Protein 5UXD (pdb70)

Nearest PDB structures (foldseek):
  5uxb-assembly2_B  TM=9.215E-01  e=3.404E-55  Brachybacterium faecium DSM 4810
  5uxb-assembly1_A  TM=9.440E-01  e=6.226E-53  Brachybacterium faecium DSM 4810
  5igh-assembly1_A  TM=9.081E-01  e=1.965E-30  Escherichia coli
  7w19-assembly1_A  TM=9.230E-01  e=4.025E-28  Acinetobacter baumannii
  5igu-assembly1_A  TM=8.493E-01  e=8.400E-25  Escherichia coli

Sequence (599 aa):
QSMPEDLDALLDLAARHGLDLDGGTLRTEEIGLDFRVAFARAHDGGDWVLLRLPRRPDVLERAAVEGRLLAMLAPHLDVAVPDWRISTSELIAYPLLPGSSPGLTVAADGEVSWHVDMASTVYARSLGSSVVAQLHAVDAEAAAATGIEVRRSPAQVRGAWRQDLARVGAEFEEIAPALRERWEEAWLADDGCWPGHSVLTHGELYPAHTLVEEDERITAVLDWTTAAVGDPAKDLMMFHQVSAPSAIFEVALQAYAEGGGRPWPGLLARRHCTEMFSAAPLGYGLYALATGEAAHREAAAAALNPPEERQSMPEDLDALLDLAARRHGLDLDGGTLRTEEIGLDFRVAFARAHDGGDWVLRLPRRPDVLERRAAVEGRLLAMLAPHLDVAVPDWRISSTSELIAYPLLPGSPGLTVVAADGEVSWHVDMASTVYARSLGSSVVAQLHAVDAEAAAATGIEVRSPAQVRGAWRQDLARVGAEFEIAPALRERWEAWLADDGCWPGHSVLTHGELYPAHTLVEDERITAVLDWTTTAAVGDPAKDLMFHQVSAPSAIFEVALQAYAEGGGRRPWPGLARHCTEMFSAAPLGYGLYALATGEAAHREAAAAALNPPEE

Structure (mmCIF, N/CA/C/O backbone):
data_5UXD
#
_entry.id   5UXD
#
_cell.length_a   55.050
_cell.length_b   81.210
_cell.length_c   71.340
_cell.angle_alpha   90.00
_cell.angle_beta   96.83
_cell.angle_gamma   90.00
#
_symmetry.space_group_name_H-M   'P 1 21 1'
#
loop_
_entity.id
_entity.type
_entity.pdbx_description
1 polymer "Macrolide 2'-phosphotransferase MphH"
2 non-polymer AZITHROMYCIN
3 non-polymer 'SULFATE ION'
4 non-polymer 'CHLORIDE ION'
5 water water
#
loop_
_atom_site.group_PDB
_atom_site.id
_atom_site.type_symbol
_atom_site.label_atom_id
_atom_site.label_alt_id
_atom_site.label_comp_id
_atom_site.label_asym_id
_atom_site.label_entity_id
_atom_site.label_seq_id
_atom_site.pdbx_PDB_ins_code
_atom_site.Cartn_x
_atom_site.Cartn_y
_atom_site.Cartn_z
_atom_site.occupancy
_atom_site.B_iso_or_equiv
_atom_site.auth_seq_id
_atom_site.auth_comp_id
_atom_site.auth_asym_id
_atom_site.auth_atom_id
_atom_site.pdbx_PDB_model_num
ATOM 1 N N . GLN A 1 1 ? 122.404 17.278 68.443 1.00 67.71 -1 GLN A N 1
ATOM 2 C CA . GLN A 1 1 ? 122.951 16.156 69.198 1.00 62.15 -1 GLN A CA 1
ATOM 3 C C . GLN A 1 1 ? 124.452 16.007 68.958 1.00 68.73 -1 GLN A C 1
ATOM 4 O O . GLN A 1 1 ? 125.117 16.963 68.558 1.00 78.10 -1 GLN A O 1
ATOM 10 N N . SER A 1 2 ? 124.985 14.810 69.198 1.00 53.58 0 SER A N 1
ATOM 11 C CA . SER A 1 2 ? 126.424 14.603 69.235 1.00 51.21 0 SER A CA 1
ATOM 12 C C . SER A 1 2 ? 126.879 13.597 68.187 1.00 51.97 0 SER A C 1
ATOM 13 O O . SER A 1 2 ? 126.106 12.763 67.709 1.00 34.72 0 SER A O 1
ATOM 16 N N . MET A 1 3 ? 128.159 13.682 67.814 1.00 43.31 1 MET A N 1
ATOM 17 C CA . MET A 1 3 ? 128.792 12.768 66.862 1.00 42.30 1 MET A CA 1
ATOM 18 C C . MET A 1 3 ? 129.317 11.579 67.670 1.00 36.41 1 MET A C 1
ATOM 19 O O . MET A 1 3 ? 130.194 11.732 68.507 1.00 36.39 1 MET A O 1
ATOM 24 N N . PRO A 1 4 ? 128.805 10.373 67.410 1.00 30.09 2 PRO A N 1
ATOM 25 C CA . PRO A 1 4 ? 129.138 9.201 68.221 1.00 21.15 2 PRO A CA 1
ATOM 26 C C . PRO A 1 4 ? 130.559 8.722 67.988 1.00 22.49 2 PRO A C 1
ATOM 27 O O . PRO A 1 4 ? 131.119 8.850 66.894 1.00 22.71 2 PRO A O 1
ATOM 31 N N . GLU A 1 5 ? 131.139 8.142 69.039 1.00 24.24 3 GLU A N 1
ATOM 32 C CA . GLU A 1 5 ? 132.486 7.590 68.927 1.00 19.58 3 GLU A CA 1
ATOM 33 C C . GLU A 1 5 ? 132.498 6.221 68.262 1.00 26.35 3 GLU A C 1
ATOM 34 O O . GLU A 1 5 ? 133.519 5.833 67.683 1.00 20.22 3 GLU A O 1
ATOM 40 N N . ASP A 1 6 ? 131.401 5.466 68.352 1.00 21.71 4 ASP A N 1
ATOM 41 C CA . ASP A 1 6 ? 131.275 4.192 67.634 1.00 24.26 4 ASP A CA 1
ATOM 42 C C . ASP A 1 6 ? 130.645 4.365 66.248 1.00 26.08 4 ASP A C 1
ATOM 43 O O . ASP A 1 6 ? 129.785 3.583 65.824 1.00 22.32 4 ASP A O 1
ATOM 48 N N . LEU A 1 7 ? 131.088 5.388 65.513 1.00 22.19 5 LEU A N 1
ATOM 49 C CA . LEU A 1 7 ? 130.552 5.648 64.180 1.00 21.29 5 LEU A CA 1
ATOM 50 C C . LEU A 1 7 ? 130.688 4.435 63.270 1.00 26.50 5 LEU A C 1
ATOM 51 O O . LEU A 1 7 ? 129.748 4.096 62.541 1.00 23.33 5 LEU A O 1
ATOM 56 N N . ASP A 1 8 ? 131.845 3.758 63.309 1.00 23.35 6 ASP A N 1
ATOM 57 C CA . ASP A 1 8 ? 132.088 2.650 62.389 1.00 26.74 6 ASP A CA 1
ATOM 58 C C . ASP A 1 8 ? 131.158 1.482 62.671 1.00 21.24 6 ASP A C 1
ATOM 59 O O . ASP A 1 8 ? 130.635 0.858 61.739 1.00 21.20 6 ASP A O 1
ATOM 64 N N . ALA A 1 9 ? 130.945 1.166 63.948 1.00 22.04 7 ALA A N 1
ATOM 65 C CA . ALA A 1 9 ? 130.010 0.100 64.290 1.00 24.92 7 ALA A CA 1
ATOM 66 C C . ALA A 1 9 ? 128.592 0.426 63.820 1.00 30.63 7 ALA A C 1
ATOM 67 O O . ALA A 1 9 ? 127.865 -0.467 63.369 1.00 20.33 7 ALA A O 1
ATOM 69 N N . LEU A 1 10 ? 128.179 1.698 63.911 1.00 21.45 8 LEU A N 1
ATOM 70 C CA . LEU A 1 10 ? 126.821 2.060 63.495 1.00 21.65 8 LEU A CA 1
ATOM 71 C C . LEU A 1 10 ? 126.675 2.001 61.978 1.00 22.71 8 LEU A C 1
ATOM 72 O O . LEU A 1 10 ? 125.639 1.566 61.458 1.00 19.42 8 LEU A O 1
ATOM 77 N N . LEU A 1 11 ? 127.704 2.433 61.251 1.00 18.39 9 LEU A N 1
ATOM 78 C CA . LEU A 1 11 ? 127.644 2.355 59.796 1.00 17.62 9 LEU A CA 1
ATOM 79 C C . LEU A 1 11 ? 127.603 0.909 59.337 1.00 16.32 9 LEU A C 1
ATOM 80 O O . LEU A 1 11 ? 126.930 0.586 58.352 1.00 19.01 9 LEU A O 1
ATOM 85 N N . ASP A 1 12 ? 128.347 0.032 60.023 1.00 20.44 10 ASP A N 1
ATOM 86 C CA . ASP A 1 12 ? 128.327 -1.389 59.695 1.00 20.81 10 ASP A CA 1
ATOM 87 C C . ASP A 1 12 ? 126.951 -1.973 59.947 1.00 18.50 10 ASP A C 1
ATOM 88 O O . ASP A 1 12 ? 126.461 -2.794 59.165 1.00 16.98 10 ASP A O 1
ATOM 93 N N . LEU A 1 13 ? 126.314 -1.563 61.043 1.00 19.83 11 LEU A N 1
ATOM 94 C CA . LEU A 1 13 ? 124.990 -2.080 61.383 1.00 20.41 11 LEU A CA 1
ATOM 95 C C . LEU A 1 13 ? 123.971 -1.725 60.307 1.00 19.58 11 LEU A C 1
ATOM 96 O O . LEU A 1 13 ? 123.234 -2.592 59.826 1.00 19.75 11 LEU A O 1
ATOM 101 N N . ALA A 1 14 ? 123.929 -0.455 59.902 1.00 18.79 12 ALA A N 1
ATOM 102 C CA . ALA A 1 14 ? 123.055 -0.054 58.806 1.00 13.11 12 ALA A CA 1
ATOM 103 C C . ALA A 1 14 ? 123.441 -0.747 57.501 1.00 16.95 12 ALA A C 1
ATOM 104 O O . ALA A 1 14 ? 122.568 -1.202 56.753 1.00 17.21 12 ALA A O 1
ATOM 106 N N . ALA A 1 15 ? 124.745 -0.828 57.207 1.00 17.31 13 ALA A N 1
ATOM 107 C CA . ALA A 1 15 ? 125.192 -1.398 55.942 1.00 15.49 13 ALA A CA 1
ATOM 108 C C . ALA A 1 15 ? 124.727 -2.841 55.796 1.00 13.33 13 ALA A C 1
ATOM 109 O O . ALA A 1 15 ? 124.260 -3.244 54.726 1.00 16.06 13 ALA A O 1
ATOM 111 N N . ARG A 1 16 ? 124.825 -3.630 56.869 1.00 12.86 14 ARG A N 1
ATOM 112 C CA . ARG A 1 16 ? 124.435 -5.031 56.773 1.00 13.96 14 ARG A CA 1
ATOM 113 C C . ARG A 1 16 ? 122.928 -5.205 56.600 1.00 23.12 14 ARG A C 1
ATOM 114 O O . ARG A 1 16 ? 122.481 -6.306 56.258 1.00 23.57 14 ARG A O 1
ATOM 122 N N . HIS A 1 17 ? 122.144 -4.143 56.782 1.00 17.19 15 HIS A N 1
ATOM 123 C CA . HIS A 1 17 ? 120.714 -4.183 56.501 1.00 20.19 15 HIS A CA 1
ATOM 124 C C . HIS A 1 17 ? 120.349 -3.436 55.220 1.00 19.62 15 HIS A C 1
ATOM 125 O O . HIS A 1 17 ? 119.172 -3.136 54.990 1.00 22.04 15 HIS A O 1
ATOM 132 N N . GLY A 1 18 ? 121.332 -3.163 54.369 1.00 18.16 16 GLY A N 1
ATOM 133 C CA . GLY A 1 18 ? 121.092 -2.534 53.086 1.00 18.99 16 GLY A CA 1
ATOM 134 C C . GLY A 1 18 ? 121.032 -1.024 53.084 1.00 17.42 16 GLY A C 1
ATOM 135 O O . GLY A 1 18 ? 120.669 -0.447 52.053 1.00 22.64 16 GLY A O 1
ATOM 136 N N . LEU A 1 19 ? 121.385 -0.360 54.190 1.00 16.90 17 LEU A N 1
ATOM 137 C CA . LEU A 1 19 ? 121.288 1.097 54.290 1.00 17.17 17 LEU A CA 1
ATOM 138 C C . LEU A 1 19 ? 122.692 1.699 54.370 1.00 18.32 17 LEU A C 1
ATOM 139 O O . LEU A 1 19 ? 123.402 1.516 55.364 1.00 20.08 17 LEU A O 1
ATOM 144 N N . ASP A 1 20 ? 123.064 2.424 53.316 1.00 20.63 18 ASP A N 1
ATOM 145 C CA . ASP A 1 20 ? 124.399 2.988 53.152 1.00 19.81 18 ASP A CA 1
ATOM 146 C C . ASP A 1 20 ? 124.344 4.460 53.547 1.00 20.62 18 ASP A C 1
ATOM 147 O O . ASP A 1 20 ? 123.716 5.267 52.853 1.00 23.24 18 ASP A O 1
ATOM 152 N N . LEU A 1 21 ? 124.999 4.802 54.660 1.00 19.65 19 LEU A N 1
ATOM 153 C CA . LEU A 1 21 ? 124.904 6.121 55.270 1.00 19.45 19 LEU A CA 1
ATOM 154 C C . LEU A 1 21 ? 126.190 6.928 55.108 1.00 24.56 19 LEU A C 1
ATOM 155 O O . LEU A 1 21 ? 127.298 6.387 55.094 1.00 21.84 19 LEU A O 1
ATOM 160 N N . ASP A 1 22 ? 126.024 8.242 55.005 1.00 25.07 20 ASP A N 1
ATOM 161 C CA . ASP A 1 22 ? 127.137 9.190 55.027 1.00 19.53 20 ASP A CA 1
ATOM 162 C C . ASP A 1 22 ? 127.500 9.426 56.487 1.00 22.01 20 ASP A C 1
ATOM 163 O O . ASP A 1 22 ? 126.782 10.122 57.205 1.00 24.95 20 ASP A O 1
ATOM 168 N N . GLY A 1 23 ? 128.608 8.822 56.933 1.00 22.54 21 GLY A N 1
ATOM 169 C CA . GLY A 1 23 ? 128.982 8.895 58.337 1.00 18.01 21 GLY A CA 1
ATOM 170 C C . GLY A 1 23 ? 129.254 10.304 58.820 1.00 19.68 21 GLY A C 1
ATOM 171 O O . GLY A 1 23 ? 129.088 10.601 60.006 1.00 25.63 21 GLY A O 1
ATOM 172 N N . GLY A 1 24 ? 129.655 11.193 57.913 1.00 23.16 22 GLY A N 1
ATOM 173 C CA . GLY A 1 24 ? 129.865 12.579 58.275 1.00 27.62 22 GLY A CA 1
ATOM 174 C C . GLY A 1 24 ? 128.629 13.262 58.817 1.00 26.92 22 GLY A C 1
ATOM 175 O O . GLY A 1 24 ? 128.746 14.274 59.515 1.00 24.66 22 GLY A O 1
ATOM 176 N N . THR A 1 25 ? 127.448 12.727 58.518 1.00 24.48 23 THR A N 1
ATOM 177 C CA . THR A 1 25 ? 126.188 13.305 58.947 1.00 25.12 23 THR A CA 1
ATOM 178 C C . THR A 1 25 ? 125.596 12.606 60.161 1.00 18.91 23 THR A C 1
ATOM 179 O O . THR A 1 25 ? 124.517 13.000 60.611 1.00 20.46 23 THR A O 1
ATOM 183 N N . LEU A 1 26 ? 126.248 11.574 60.695 1.00 20.96 24 LEU A N 1
ATOM 184 C CA . LEU A 1 26 ? 125.596 10.739 61.696 1.00 19.51 24 LEU A CA 1
ATOM 185 C C . LEU A 1 26 ? 125.642 11.407 63.064 1.00 26.94 24 LEU A C 1
ATOM 186 O O . LEU A 1 26 ? 126.692 11.897 63.487 1.00 24.94 24 LEU A O 1
ATOM 191 N N . ARG A 1 27 ? 124.490 11.444 63.740 1.00 17.26 25 ARG A N 1
ATOM 192 C CA . ARG A 1 27 ? 124.360 11.959 65.094 1.00 19.90 25 ARG A CA 1
ATOM 193 C C . ARG A 1 27 ? 123.532 10.969 65.901 1.00 27.94 25 ARG A C 1
ATOM 194 O O . ARG A 1 27 ? 122.774 10.176 65.343 1.00 20.36 25 ARG A O 1
ATOM 202 N N . THR A 1 28 ? 123.681 11.001 67.223 1.00 23.69 26 THR A N 1
ATOM 203 C CA . THR A 1 28 ? 122.919 10.090 68.067 1.00 26.00 26 THR A CA 1
ATOM 204 C C . THR A 1 28 ? 122.224 10.848 69.187 1.00 36.51 26 THR A C 1
ATOM 205 O O . THR A 1 28 ? 122.713 11.876 69.665 1.00 28.76 26 THR A O 1
ATOM 209 N N . GLU A 1 29 ? 121.065 10.322 69.583 1.00 25.72 27 GLU A N 1
ATOM 210 C CA . GLU A 1 29 ? 120.393 10.670 70.828 1.00 33.95 27 GLU A CA 1
ATOM 211 C C . GLU A 1 29 ? 120.504 9.470 71.762 1.00 38.13 27 GLU A C 1
ATOM 212 O O . GLU A 1 29 ? 119.954 8.400 71.472 1.00 37.01 27 GLU A O 1
ATOM 218 N N . GLU A 1 30 ? 121.223 9.640 72.866 1.00 32.40 28 GLU A N 1
ATOM 219 C CA . GLU A 1 30 ? 121.522 8.538 73.775 1.00 37.86 28 GLU A CA 1
ATOM 220 C C . GLU A 1 30 ? 120.579 8.451 74.969 1.00 34.70 28 GLU A C 1
ATOM 221 O O . GLU A 1 30 ? 120.729 7.537 75.786 1.00 38.75 28 GLU A O 1
ATOM 227 N N . ILE A 1 31 ? 119.601 9.355 75.085 1.00 27.90 29 ILE A N 1
ATOM 228 C CA . ILE A 1 31 ? 118.868 9.498 76.346 1.00 29.50 29 ILE A CA 1
ATOM 229 C C . ILE A 1 31 ? 117.708 8.524 76.511 1.00 34.56 29 ILE A C 1
ATOM 230 O O . ILE A 1 31 ? 117.152 8.424 77.614 1.00 37.11 29 ILE A O 1
ATOM 235 N N . GLY A 1 32 ? 117.322 7.801 75.463 1.00 37.47 30 GLY A N 1
ATOM 236 C CA . GLY A 1 32 ? 116.170 6.915 75.571 1.00 29.87 30 GLY A CA 1
ATOM 237 C C . GLY A 1 32 ? 116.465 5.708 76.448 1.00 31.15 30 GLY A C 1
ATOM 238 O O . GLY A 1 32 ? 117.557 5.139 76.417 1.00 31.12 30 GLY A O 1
ATOM 239 N N . LEU A 1 33 ? 115.463 5.309 77.239 1.00 28.99 31 LEU A N 1
ATOM 240 C CA . LEU A 1 33 ? 115.633 4.177 78.141 1.00 32.24 31 LEU A CA 1
ATOM 241 C C . LEU A 1 33 ? 115.477 2.837 77.432 1.00 26.29 31 LEU A C 1
ATOM 242 O O . LEU A 1 33 ? 116.011 1.828 77.910 1.00 31.77 31 LEU A O 1
ATOM 247 N N . ASP A 1 34 ? 114.755 2.799 76.309 1.00 22.88 32 ASP A N 1
ATOM 248 C CA . ASP A 1 34 ? 114.533 1.552 75.586 1.00 24.25 32 ASP A CA 1
ATOM 249 C C . ASP A 1 34 ? 115.260 1.460 74.251 1.00 27.44 32 ASP A C 1
ATOM 250 O O . ASP A 1 34 ? 115.524 0.344 73.789 1.00 20.36 32 ASP A O 1
ATOM 255 N N . PHE A 1 35 ? 115.583 2.587 73.622 1.00 20.49 33 PHE A N 1
ATOM 256 C CA . PHE A 1 35 ? 116.252 2.572 72.333 1.00 19.98 33 PHE A CA 1
ATOM 257 C C . PHE A 1 35 ? 117.357 3.617 72.313 1.00 24.96 33 PHE A C 1
ATOM 258 O O . PHE A 1 35 ? 117.252 4.677 72.935 1.00 28.23 33 PHE A O 1
ATOM 266 N N . ARG A 1 36 ? 118.418 3.299 71.593 1.00 22.53 34 ARG A N 1
ATOM 267 C CA . ARG A 1 36 ? 119.372 4.299 71.139 1.00 22.45 34 ARG A CA 1
ATOM 268 C C . ARG A 1 36 ? 118.909 4.764 69.764 1.00 22.68 34 ARG A C 1
ATOM 269 O O . ARG A 1 36 ? 118.462 3.952 68.958 1.00 21.83 34 ARG A O 1
ATOM 277 N N . VAL A 1 37 ? 118.965 6.069 69.513 1.00 18.34 35 VAL A N 1
ATOM 278 C CA . VAL A 1 37 ? 118.446 6.638 68.272 1.00 20.71 35 VAL A CA 1
ATOM 279 C C . VAL A 1 37 ? 119.576 7.336 67.527 1.00 22.93 35 VAL A C 1
ATOM 280 O O . VAL A 1 37 ? 120.348 8.090 68.130 1.00 26.53 35 VAL A O 1
ATOM 284 N N . ALA A 1 38 ? 119.671 7.088 66.221 1.00 19.90 36 ALA A N 1
ATOM 285 C CA . ALA A 1 38 ? 120.630 7.779 65.371 1.00 19.04 36 ALA A CA 1
ATOM 286 C C . ALA A 1 38 ? 119.931 8.383 64.158 1.00 24.71 36 ALA A C 1
ATOM 287 O O . ALA A 1 38 ? 118.933 7.852 63.660 1.00 23.23 36 ALA A O 1
ATOM 289 N N . PHE A 1 39 ? 120.472 9.507 63.692 1.00 21.66 37 PHE A N 1
ATOM 290 C CA . PHE A 1 39 ? 120.016 10.184 62.486 1.00 21.85 37 PHE A CA 1
ATOM 291 C C . PHE A 1 39 ? 121.186 10.317 61.524 1.00 19.13 37 PHE A C 1
ATOM 292 O O . PHE A 1 39 ? 122.277 10.724 61.931 1.00 21.91 37 PHE A O 1
ATOM 300 N N . ALA A 1 40 ? 120.958 10.007 60.247 1.00 17.26 38 ALA A N 1
ATOM 301 C CA . ALA A 1 40 ? 122.011 10.189 59.257 1.00 20.20 38 ALA A CA 1
ATOM 302 C C . ALA A 1 40 ? 121.382 10.392 57.891 1.00 21.90 38 ALA A C 1
ATOM 303 O O . ALA A 1 40 ? 120.219 10.050 57.668 1.00 22.42 38 ALA A O 1
ATOM 305 N N . ARG A 1 41 ? 122.174 10.940 56.979 1.00 17.90 39 ARG A N 1
ATOM 306 C CA . ARG A 1 41 ? 121.787 11.016 55.579 1.00 17.63 39 ARG A CA 1
ATOM 307 C C . ARG A 1 41 ? 122.315 9.795 54.838 1.00 21.66 39 ARG A C 1
ATOM 308 O O . ARG A 1 41 ? 123.450 9.363 55.057 1.00 21.60 39 ARG A O 1
ATOM 316 N N . ALA A 1 42 ? 121.479 9.228 53.972 1.00 22.03 40 ALA A N 1
ATOM 317 C CA . ALA A 1 42 ? 121.931 8.117 53.151 1.00 25.05 40 ALA A CA 1
ATOM 318 C C . ALA A 1 42 ? 122.721 8.635 51.950 1.00 31.40 40 ALA A C 1
ATOM 319 O O . ALA A 1 42 ? 122.675 9.818 51.602 1.00 26.80 40 ALA A O 1
ATOM 321 N N . HIS A 1 43 ? 123.474 7.731 51.320 1.00 29.90 41 HIS A N 1
ATOM 322 C CA . HIS A 1 43 ? 124.331 8.117 50.205 1.00 32.67 41 HIS A CA 1
ATOM 323 C C . HIS A 1 43 ? 123.540 8.718 49.050 1.00 34.68 41 HIS A C 1
ATOM 324 O O . HIS A 1 43 ? 124.108 9.470 48.251 1.00 33.90 41 HIS A O 1
ATOM 331 N N . ASP A 1 44 ? 122.257 8.380 48.934 1.00 27.50 42 ASP A N 1
ATOM 332 C CA . ASP A 1 44 ? 121.410 8.988 47.917 1.00 35.64 42 ASP A CA 1
ATOM 333 C C . ASP A 1 44 ? 120.744 10.278 48.394 1.00 32.69 42 ASP A C 1
ATOM 334 O O . ASP A 1 44 ? 119.878 10.807 47.690 1.00 46.88 42 ASP A O 1
ATOM 339 N N . GLY A 1 45 ? 121.109 10.781 49.574 1.00 23.86 43 GLY A N 1
ATOM 340 C CA . GLY A 1 45 ? 120.656 12.071 50.046 1.00 29.70 43 GLY A CA 1
ATOM 341 C C . GLY A 1 45 ? 119.477 12.043 51.004 1.00 30.75 43 GLY A C 1
ATOM 342 O O . GLY A 1 45 ? 119.197 13.067 51.643 1.00 29.90 43 GLY A O 1
ATOM 343 N N . GLY A 1 46 ? 118.777 10.915 51.126 1.00 25.99 44 GLY A N 1
ATOM 344 C CA . GLY A 1 46 ? 117.620 10.871 52.003 1.00 25.39 44 GLY A CA 1
ATOM 345 C C . GLY A 1 46 ? 118.006 10.852 53.472 1.00 25.99 44 GLY A C 1
ATOM 346 O O . GLY A 1 46 ? 119.018 10.272 53.868 1.00 26.47 44 GLY A O 1
ATOM 347 N N . ASP A 1 47 ? 117.179 11.501 54.295 1.00 24.43 45 ASP A N 1
ATOM 348 C CA . ASP A 1 47 ? 117.382 11.529 55.739 1.00 17.13 45 ASP A CA 1
ATOM 349 C C . ASP A 1 47 ? 116.712 10.330 56.400 1.00 20.74 45 ASP A C 1
ATOM 350 O O . ASP A 1 47 ? 115.579 9.974 56.064 1.00 18.89 45 ASP A O 1
ATOM 355 N N . TRP A 1 48 ? 117.409 9.735 57.372 1.00 20.20 46 TRP A N 1
ATOM 356 C CA . TRP A 1 48 ? 116.980 8.498 58.006 1.00 18.22 46 TRP A CA 1
ATOM 357 C C . TRP A 1 48 ? 117.014 8.634 59.521 1.00 21.64 46 TRP A C 1
ATOM 358 O O . TRP A 1 48 ? 117.818 9.389 60.078 1.00 17.93 46 TRP A O 1
ATOM 369 N N . VAL A 1 49 ? 116.124 7.894 60.177 1.00 18.03 47 VAL A N 1
ATOM 370 C CA . VAL A 1 49 ? 116.138 7.690 61.621 1.00 18.21 47 VAL A CA 1
ATOM 371 C C . VAL A 1 49 ? 116.422 6.217 61.889 1.00 18.19 47 VAL A C 1
ATOM 372 O O . VAL A 1 49 ? 115.840 5.332 61.246 1.00 18.84 47 VAL A O 1
ATOM 376 N N . LEU A 1 50 ? 117.315 5.954 62.838 1.00 19.35 48 LEU A N 1
ATOM 377 C CA A LEU A 1 50 ? 117.652 4.597 63.241 0.58 17.48 48 LEU A CA 1
ATOM 378 C CA B LEU A 1 50 ? 117.672 4.601 63.249 0.42 17.54 48 LEU A CA 1
ATOM 379 C C . LEU A 1 50 ? 117.286 4.425 64.708 1.00 22.11 48 LEU A C 1
ATOM 380 O O . LEU A 1 50 ? 117.622 5.273 65.538 1.00 25.40 48 LEU A O 1
ATOM 389 N N . ARG A 1 51 ? 116.574 3.340 65.019 1.00 17.86 49 ARG A N 1
ATOM 390 C CA . ARG A 1 51 ? 116.227 3.000 66.396 1.00 12.85 49 ARG A CA 1
ATOM 391 C C . ARG A 1 51 ? 116.917 1.692 66.746 1.00 21.95 49 ARG A C 1
ATOM 392 O O . ARG A 1 51 ? 116.702 0.680 66.071 1.00 23.21 49 ARG A O 1
ATOM 400 N N . LEU A 1 52 ? 117.756 1.717 67.784 1.00 18.81 50 LEU A N 1
ATOM 401 C CA . LEU A 1 52 ? 118.515 0.532 68.173 1.00 19.13 50 LEU A CA 1
ATOM 402 C C . LEU A 1 52 ? 117.974 -0.034 69.478 1.00 20.33 50 LEU A C 1
ATOM 403 O O . LEU A 1 52 ? 118.147 0.593 70.534 1.00 19.30 50 LEU A O 1
ATOM 408 N N . PRO A 1 53 ? 117.333 -1.207 69.467 1.00 22.24 51 PRO A N 1
ATOM 409 C CA . PRO A 1 53 ? 116.748 -1.746 70.707 1.00 19.36 51 PRO A CA 1
ATOM 410 C C . PRO A 1 53 ? 117.824 -2.078 71.732 1.00 20.57 51 PRO A C 1
ATOM 411 O O . PRO A 1 53 ? 118.779 -2.803 71.440 1.00 23.55 51 PRO A O 1
ATOM 415 N N . ARG A 1 54 ? 117.670 -1.524 72.942 1.00 18.53 52 ARG A N 1
ATOM 416 C CA . ARG A 1 54 ? 118.679 -1.701 73.982 1.00 19.85 52 ARG A CA 1
ATOM 417 C C . ARG A 1 54 ? 118.663 -3.099 74.594 1.00 21.67 52 ARG A C 1
ATOM 418 O O . ARG A 1 54 ? 119.710 -3.581 75.049 1.00 25.48 52 ARG A O 1
ATOM 426 N N . ARG A 1 55 ? 117.501 -3.748 74.636 1.00 21.08 53 ARG A N 1
ATOM 427 C CA . ARG A 1 55 ? 117.315 -5.044 75.281 1.00 23.27 53 ARG A CA 1
ATOM 428 C C . ARG A 1 55 ? 116.267 -5.818 74.499 1.00 19.90 53 ARG A C 1
ATOM 429 O O . ARG A 1 55 ? 115.345 -5.212 73.937 1.00 20.42 53 ARG A O 1
ATOM 437 N N . PRO A 1 56 ? 116.341 -7.152 74.490 1.00 16.41 54 PRO A N 1
ATOM 438 C CA . PRO A 1 56 ? 115.287 -7.934 73.818 1.00 16.81 54 PRO A CA 1
ATOM 439 C C . PRO A 1 56 ? 113.877 -7.662 74.348 1.00 20.46 54 PRO A C 1
ATOM 440 O O . PRO A 1 56 ? 112.896 -7.850 73.613 1.00 20.96 54 PRO A O 1
ATOM 444 N N . ASP A 1 57 ? 113.735 -7.202 75.588 1.00 18.24 55 ASP A N 1
ATOM 445 C CA . ASP A 1 57 ? 112.389 -7.049 76.134 1.00 16.63 55 ASP A CA 1
ATOM 446 C C . ASP A 1 57 ? 111.627 -5.857 75.553 1.00 21.71 55 ASP A C 1
ATOM 447 O O . ASP A 1 57 ? 110.446 -5.682 75.885 1.00 21.73 55 ASP A O 1
ATOM 452 N N . VAL A 1 58 ? 112.245 -5.040 74.699 1.00 22.81 56 VAL A N 1
ATOM 453 C CA . VAL A 1 58 ? 111.504 -3.957 74.050 1.00 20.35 56 VAL A CA 1
ATOM 454 C C . VAL A 1 58 ? 110.933 -4.377 72.706 1.00 15.70 56 VAL A C 1
ATOM 455 O O . VAL A 1 58 ? 110.187 -3.595 72.088 1.00 21.13 56 VAL A O 1
ATOM 459 N N . LEU A 1 59 ? 111.226 -5.601 72.253 1.00 15.14 57 LEU A N 1
ATOM 460 C CA . LEU A 1 59 ? 110.875 -5.982 70.890 1.00 15.13 57 LEU A CA 1
ATOM 461 C C . LEU A 1 59 ? 109.391 -6.310 70.745 1.00 16.57 57 LEU A C 1
ATOM 462 O O . LEU A 1 59 ? 108.832 -6.148 69.651 1.00 16.83 57 LEU A O 1
ATOM 467 N N . GLU A 1 60 ? 108.731 -6.737 71.823 1.00 18.32 58 GLU A N 1
ATOM 468 C CA . GLU A 1 60 ? 107.296 -7.000 71.765 1.00 18.42 58 GLU A CA 1
ATOM 469 C C . GLU A 1 60 ? 106.526 -5.717 71.481 1.00 16.65 58 GLU A C 1
ATOM 470 O O . GLU A 1 60 ? 105.671 -5.680 70.585 1.00 18.97 58 GLU A O 1
ATOM 476 N N . ARG A 1 61 ? 106.841 -4.637 72.210 1.00 17.65 59 ARG A N 1
ATOM 477 C CA . ARG A 1 61 ? 106.147 -3.370 71.975 1.00 25.38 59 ARG A CA 1
ATOM 478 C C . ARG A 1 61 ? 106.449 -2.835 70.583 1.00 19.06 59 ARG A C 1
ATOM 479 O O . ARG A 1 61 ? 105.576 -2.252 69.926 1.00 18.46 59 ARG A O 1
ATOM 487 N N . ALA A 1 62 ? 107.680 -3.053 70.107 1.00 15.01 60 ALA A N 1
ATOM 488 C CA . ALA A 1 62 ? 108.051 -2.613 68.769 1.00 19.48 60 ALA A CA 1
ATOM 489 C C . ALA A 1 62 ? 107.333 -3.411 67.698 1.00 15.09 60 ALA A C 1
ATOM 490 O O . ALA A 1 62 ? 106.984 -2.861 66.649 1.00 16.16 60 ALA A O 1
ATOM 492 N N . ALA A 1 63 ? 107.092 -4.702 67.931 1.00 18.64 61 ALA A N 1
ATOM 493 C CA . ALA A 1 63 ? 106.409 -5.488 66.912 1.00 17.38 61 ALA A CA 1
ATOM 494 C C . ALA A 1 63 ? 104.954 -5.054 66.769 1.00 16.76 61 ALA A C 1
ATOM 495 O O . ALA A 1 63 ? 104.437 -4.960 65.650 1.00 14.68 61 ALA A O 1
ATOM 497 N N . VAL A 1 64 ? 104.279 -4.788 67.891 1.00 17.58 62 VAL A N 1
ATOM 498 C CA . VAL A 1 64 ? 102.902 -4.295 67.840 1.00 16.05 62 VAL A CA 1
ATOM 499 C C . VAL A 1 64 ? 102.856 -2.961 67.118 1.00 15.70 62 VAL A C 1
ATOM 500 O O . VAL A 1 64 ? 102.011 -2.732 66.242 1.00 20.12 62 VAL A O 1
ATOM 504 N N . GLU A 1 65 ? 103.763 -2.055 67.499 1.00 16.59 63 GLU A N 1
ATOM 505 C CA . GLU A 1 65 ? 103.828 -0.734 66.889 1.00 18.49 63 GLU A CA 1
ATOM 506 C C . GLU A 1 65 ? 104.078 -0.836 65.392 1.00 20.46 63 GLU A C 1
ATOM 507 O O . GLU A 1 65 ? 103.481 -0.095 64.602 1.00 16.69 63 GLU A O 1
ATOM 513 N N . GLY A 1 66 ? 104.939 -1.767 64.979 1.00 19.66 64 GLY A N 1
ATOM 514 C CA . GLY A 1 66 ? 105.185 -1.943 63.559 1.00 20.09 64 GLY A CA 1
ATOM 515 C C . GLY A 1 66 ? 103.949 -2.400 62.813 1.00 19.72 64 GLY A C 1
ATOM 516 O O . GLY A 1 66 ? 103.663 -1.920 61.715 1.00 17.94 64 GLY A O 1
ATOM 517 N N . ARG A 1 67 ? 103.201 -3.338 63.396 1.00 21.17 65 ARG A N 1
ATOM 518 C CA . ARG A 1 67 ? 101.975 -3.789 62.752 1.00 23.14 65 ARG A CA 1
ATOM 519 C C . ARG A 1 67 ? 100.955 -2.664 62.689 1.00 20.15 65 ARG A C 1
ATOM 520 O O . ARG A 1 67 ? 100.254 -2.506 61.685 1.00 18.79 65 ARG A O 1
ATOM 528 N N . LEU A 1 68 ? 100.868 -1.864 63.751 1.00 19.59 66 LEU A N 1
ATOM 529 C CA . LEU A 1 68 ? 99.941 -0.740 63.755 1.00 20.75 66 LEU A CA 1
ATOM 530 C C . LEU A 1 68 ? 100.300 0.274 62.673 1.00 20.23 66 LEU A C 1
ATOM 531 O O . LEU A 1 68 ? 99.434 0.713 61.907 1.00 21.97 66 LEU A O 1
ATOM 536 N N . LEU A 1 69 ? 101.582 0.645 62.587 1.00 19.90 67 LEU A N 1
ATOM 537 C CA . LEU A 1 69 ? 102.010 1.628 61.594 1.00 18.23 67 LEU A CA 1
ATOM 538 C C . LEU A 1 69 ? 101.735 1.147 60.172 1.00 16.43 67 LEU A C 1
ATOM 539 O O . LEU A 1 69 ? 101.341 1.936 59.304 1.00 17.47 67 LEU A O 1
ATOM 544 N N . ALA A 1 70 ? 101.952 -0.143 59.911 1.00 19.60 68 ALA A N 1
ATOM 545 C CA . ALA A 1 70 ? 101.738 -0.666 58.564 1.00 22.69 68 ALA A CA 1
ATOM 546 C C . ALA A 1 70 ? 100.275 -0.566 58.148 1.00 26.40 68 ALA A C 1
ATOM 547 O O . ALA A 1 70 ? 99.969 -0.170 57.016 1.00 27.71 68 ALA A O 1
ATOM 549 N N . MET A 1 71 ? 99.355 -0.916 59.032 1.00 21.43 69 MET A N 1
ATOM 550 C CA . MET A 1 71 ? 97.948 -0.863 58.671 1.00 25.25 69 MET A CA 1
ATOM 551 C C . MET A 1 71 ? 97.346 0.527 58.696 1.00 20.48 69 MET A C 1
ATOM 552 O O . MET A 1 71 ? 96.351 0.775 58.038 1.00 22.44 69 MET A O 1
ATOM 557 N N . LEU A 1 72 ? 97.982 1.440 59.414 1.00 21.04 70 LEU A N 1
ATOM 558 C CA . LEU A 1 72 ? 97.388 2.755 59.641 1.00 18.32 70 LEU A CA 1
ATOM 559 C C . LEU A 1 72 ? 97.745 3.757 58.548 1.00 20.09 70 LEU A C 1
ATOM 560 O O . LEU A 1 72 ? 96.896 4.562 58.151 1.00 20.44 70 LEU A O 1
ATOM 565 N N . ALA A 1 73 ? 98.971 3.694 58.033 1.00 22.95 71 ALA A N 1
ATOM 566 C CA . ALA A 1 73 ? 99.447 4.697 57.081 1.00 19.91 71 ALA A CA 1
ATOM 567 C C . ALA A 1 73 ? 98.518 4.942 55.889 1.00 25.11 71 ALA A C 1
ATOM 568 O O . ALA A 1 73 ? 98.317 6.118 55.540 1.00 23.69 71 ALA A O 1
ATOM 570 N N . PRO A 1 74 ? 97.933 3.931 55.233 1.00 21.85 72 PRO A N 1
ATOM 571 C CA . PRO A 1 74 ? 97.026 4.227 54.108 1.00 22.15 72 PRO A CA 1
ATOM 572 C C . PRO A 1 74 ? 95.785 5.011 54.494 1.00 31.25 72 PRO A C 1
ATOM 573 O O . PRO A 1 74 ? 95.154 5.603 53.608 1.00 33.29 72 PRO A O 1
ATOM 577 N N . HIS A 1 75 ? 95.410 5.042 55.771 1.00 22.85 73 HIS A N 1
ATOM 578 C CA . HIS A 1 75 ? 94.140 5.622 56.197 1.00 26.42 73 HIS A CA 1
ATOM 579 C C . HIS A 1 75 ? 94.265 7.024 56.773 1.00 29.60 73 HIS A C 1
ATOM 580 O O . HIS A 1 75 ? 93.245 7.627 57.124 1.00 34.21 73 HIS A O 1
ATOM 587 N N . LEU A 1 76 ? 95.475 7.565 56.867 1.00 20.51 74 LEU A N 1
ATOM 588 C CA . LEU A 1 76 ? 95.689 8.910 57.382 1.00 20.50 74 LEU A CA 1
ATOM 589 C C . LEU A 1 76 ? 96.334 9.780 56.312 1.00 26.45 74 LEU A C 1
ATOM 590 O O . LEU A 1 76 ? 97.269 9.349 55.630 1.00 28.03 74 LEU A O 1
ATOM 595 N N . ASP A 1 77 ? 95.856 11.017 56.195 1.00 29.27 75 ASP A N 1
ATOM 596 C CA . ASP A 1 77 ? 96.484 11.945 55.265 1.00 27.91 75 ASP A CA 1
ATOM 597 C C . ASP A 1 77 ? 97.828 12.432 55.790 1.00 34.09 75 ASP A C 1
ATOM 598 O O . ASP A 1 77 ? 98.772 12.609 55.011 1.00 39.70 75 ASP A O 1
ATOM 603 N N . VAL A 1 78 ? 97.950 12.632 57.105 1.00 21.16 76 VAL A N 1
ATOM 604 C CA . VAL A 1 78 ? 99.244 13.013 57.655 1.00 22.82 76 VAL A CA 1
ATOM 605 C C . VAL A 1 78 ? 100.146 11.786 57.706 1.00 26.41 76 VAL A C 1
ATOM 606 O O . VAL A 1 78 ? 99.696 10.640 57.596 1.00 21.91 76 VAL A O 1
ATOM 610 N N . ALA A 1 79 ? 101.442 12.037 57.862 1.00 24.55 77 ALA A N 1
ATOM 611 C CA . ALA A 1 79 ? 102.447 10.993 57.767 1.00 24.70 77 ALA A CA 1
ATOM 612 C C . ALA A 1 79 ? 102.666 10.293 59.104 1.00 24.46 77 ALA A C 1
ATOM 613 O O . ALA A 1 79 ? 102.519 10.890 60.172 1.00 22.97 77 ALA A O 1
ATOM 615 N N . VAL A 1 80 ? 103.031 9.015 59.030 1.00 16.72 78 VAL A N 1
ATOM 616 C CA . VAL A 1 80 ? 103.530 8.267 60.183 1.00 15.62 78 VAL A CA 1
ATOM 617 C C . VAL A 1 80 ? 104.808 7.564 59.748 1.00 16.99 78 VAL A C 1
ATOM 618 O O . VAL A 1 80 ? 105.064 7.405 58.544 1.00 18.35 78 VAL A O 1
ATOM 622 N N . PRO A 1 81 ? 105.627 7.117 60.701 1.00 16.51 79 PRO A N 1
ATOM 623 C CA . PRO A 1 81 ? 106.869 6.426 60.324 1.00 15.09 79 PRO A CA 1
ATOM 624 C C . PRO A 1 81 ? 106.630 5.227 59.416 1.00 16.50 79 PRO A C 1
ATOM 625 O O . PRO A 1 81 ? 105.675 4.466 59.591 1.00 17.24 79 PRO A O 1
ATOM 629 N N . ASP A 1 82 ? 107.508 5.076 58.429 1.00 15.89 80 ASP A N 1
ATOM 630 C CA . ASP A 1 82 ? 107.453 4.015 57.429 1.00 17.10 80 ASP A CA 1
ATOM 631 C C . ASP A 1 82 ? 108.666 3.114 57.653 1.00 19.48 80 ASP A C 1
ATOM 632 O O . ASP A 1 82 ? 109.739 3.355 57.103 1.00 22.01 80 ASP A O 1
ATOM 637 N N . TRP A 1 83 ? 108.486 2.062 58.456 1.00 20.84 81 TRP A N 1
ATOM 638 C CA . TRP A 1 83 ? 109.603 1.211 58.868 1.00 22.25 81 TRP A CA 1
ATOM 639 C C . TRP A 1 83 ? 110.052 0.364 57.686 1.00 27.22 81 TRP A C 1
ATOM 640 O O . TRP A 1 83 ? 109.441 -0.656 57.369 1.00 30.98 81 TRP A O 1
ATOM 651 N N . ARG A 1 84 ? 111.130 0.772 57.030 1.00 26.10 82 ARG A N 1
ATOM 652 C CA . ARG A 1 84 ? 111.638 -0.007 55.910 1.00 14.95 82 ARG A CA 1
ATOM 653 C C . ARG A 1 84 ? 112.579 -1.118 56.347 1.00 15.78 82 ARG A C 1
ATOM 654 O O . ARG A 1 84 ? 112.848 -2.029 55.553 1.00 21.97 82 ARG A O 1
ATOM 662 N N . ILE A 1 85 ? 113.094 -1.040 57.575 1.00 16.36 83 ILE A N 1
ATOM 663 C CA . ILE A 1 85 ? 113.879 -2.092 58.216 1.00 20.32 83 ILE A CA 1
ATOM 664 C C . ILE A 1 85 ? 113.288 -2.284 59.610 1.00 21.33 83 ILE A C 1
ATOM 665 O O . ILE A 1 85 ? 113.108 -1.306 60.347 1.00 16.59 83 ILE A O 1
ATOM 670 N N . SER A 1 86 ? 112.952 -3.531 59.957 1.00 17.25 84 SER A N 1
ATOM 671 C CA . SER A 1 86 ? 112.431 -3.858 61.293 1.00 16.19 84 SER A CA 1
ATOM 672 C C . SER A 1 86 ? 112.984 -5.216 61.726 1.00 16.39 84 SER A C 1
ATOM 673 O O . SER A 1 86 ? 112.455 -6.266 61.334 1.00 22.85 84 SER A O 1
ATOM 676 N N . THR A 1 87 ? 114.040 -5.191 62.547 1.00 15.96 85 THR A N 1
ATOM 677 C CA . THR A 1 87 ? 114.727 -6.401 62.988 1.00 17.32 85 THR A CA 1
ATOM 678 C C . THR A 1 87 ? 115.037 -6.285 64.474 1.00 16.93 85 THR A C 1
ATOM 679 O O . THR A 1 87 ? 114.818 -5.243 65.093 1.00 19.57 85 THR A O 1
ATOM 683 N N . SER A 1 88 ? 115.596 -7.363 65.034 1.00 17.09 86 SER A N 1
ATOM 684 C CA . SER A 1 88 ? 115.971 -7.376 66.447 1.00 16.00 86 SER A CA 1
ATOM 685 C C . SER A 1 88 ? 116.993 -6.295 66.779 1.00 16.31 86 SER A C 1
ATOM 686 O O . SER A 1 88 ? 116.995 -5.763 67.896 1.00 18.35 86 SER A O 1
ATOM 689 N N . GLU A 1 89 ? 117.911 -5.999 65.846 1.00 16.26 87 GLU A N 1
ATOM 690 C CA . GLU A 1 89 ? 119.010 -5.070 66.086 1.00 18.83 87 GLU A CA 1
ATOM 691 C C . GLU A 1 89 ? 118.825 -3.707 65.428 1.00 21.63 87 GLU A C 1
ATOM 692 O O . GLU A 1 89 ? 119.617 -2.798 65.707 1.00 19.45 87 GLU A O 1
ATOM 698 N N . LEU A 1 90 ? 117.798 -3.512 64.599 1.00 15.71 88 LEU A N 1
ATOM 699 C CA . LEU A 1 90 ? 117.678 -2.198 63.971 1.00 14.64 88 LEU A CA 1
ATOM 700 C C . LEU A 1 90 ? 116.300 -2.011 63.369 1.00 18.63 88 LEU A C 1
ATOM 701 O O . LEU A 1 90 ? 115.848 -2.839 62.572 1.00 15.34 88 LEU A O 1
ATOM 706 N N . ILE A 1 91 ? 115.723 -0.862 63.703 1.00 14.79 89 ILE A N 1
ATOM 707 C CA . ILE A 1 91 ? 114.507 -0.343 63.094 1.00 20.54 89 ILE A CA 1
ATOM 708 C C . ILE A 1 91 ? 114.872 0.973 62.414 1.00 18.05 89 ILE A C 1
ATOM 709 O O . ILE A 1 91 ? 115.481 1.844 63.040 1.00 22.69 89 ILE A O 1
ATOM 714 N N . ALA A 1 92 ? 114.532 1.114 61.132 1.00 16.54 90 ALA A N 1
ATOM 715 C CA . ALA A 1 92 ? 114.955 2.307 60.401 1.00 19.66 90 ALA A CA 1
ATOM 716 C C . ALA A 1 92 ? 113.835 2.827 59.516 1.00 15.39 90 ALA A C 1
ATOM 717 O O . ALA A 1 92 ? 113.131 2.045 58.874 1.00 18.24 90 ALA A O 1
ATOM 719 N N . TYR A 1 93 ? 113.693 4.149 59.447 1.00 14.64 91 TYR A N 1
ATOM 720 C CA . TYR A 1 93 ? 112.654 4.716 58.596 1.00 15.95 91 TYR A CA 1
ATOM 721 C C . TYR A 1 93 ? 113.064 6.108 58.141 1.00 17.00 91 TYR A C 1
ATOM 722 O O . TYR A 1 93 ? 113.846 6.782 58.815 1.00 17.23 91 TYR A O 1
ATOM 731 N N . PRO A 1 94 ? 112.542 6.570 57.002 1.00 15.88 92 PRO A N 1
ATOM 732 C CA . PRO A 1 94 ? 112.834 7.938 56.558 1.00 22.78 92 PRO A CA 1
ATOM 733 C C . PRO A 1 94 ? 112.362 8.974 57.568 1.00 24.96 92 PRO A C 1
ATOM 734 O O . PRO A 1 94 ? 111.296 8.841 58.179 1.00 21.24 92 PRO A O 1
ATOM 738 N N . LEU A 1 95 ? 113.178 10.019 57.737 1.00 21.72 93 LEU A N 1
ATOM 739 C CA . LEU A 1 95 ? 112.805 11.143 58.580 1.00 20.74 93 LEU A CA 1
ATOM 740 C C . LEU A 1 95 ? 111.535 11.795 58.048 1.00 22.55 93 LEU A C 1
ATOM 741 O O . LEU A 1 95 ? 111.406 12.062 56.847 1.00 24.51 93 LEU A O 1
ATOM 746 N N . LEU A 1 96 ? 110.601 12.017 58.925 1.00 19.33 94 LEU A N 1
ATOM 747 C CA . LEU A 1 96 ? 109.378 12.693 58.531 1.00 25.41 94 LEU A CA 1
ATOM 748 C C . LEU A 1 96 ? 109.591 14.204 58.448 1.00 24.78 94 LEU A C 1
ATOM 749 O O . LEU A 1 96 ? 110.354 14.773 59.229 1.00 22.31 94 LEU A O 1
ATOM 754 N N . PRO A 1 97 ? 108.920 14.874 57.516 1.00 37.15 95 PRO A N 1
ATOM 755 C CA . PRO A 1 97 ? 109.086 16.324 57.382 1.00 46.96 95 PRO A CA 1
ATOM 756 C C . PRO A 1 97 ? 108.344 17.100 58.463 1.00 29.10 95 PRO A C 1
ATOM 757 O O . PRO A 1 97 ? 107.364 16.636 59.048 1.00 34.07 95 PRO A O 1
ATOM 761 N N . GLY A 1 98 ? 108.832 18.302 58.720 1.00 33.17 96 GLY A N 1
ATOM 762 C CA . GLY A 1 98 ? 108.213 19.218 59.658 1.00 29.91 96 GLY A CA 1
ATOM 763 C C . GLY A 1 98 ? 109.026 19.347 60.935 1.00 31.44 96 GLY A C 1
ATOM 764 O O . GLY A 1 98 ? 110.066 18.716 61.119 1.00 34.45 96 GLY A O 1
ATOM 765 N N . SER A 1 99 ? 108.511 20.181 61.834 1.00 23.15 97 SER A N 1
ATOM 766 C CA A SER A 1 99 ? 109.163 20.423 63.104 0.60 24.94 97 SER A CA 1
ATOM 767 C CA B SER A 1 99 ? 109.154 20.451 63.107 0.40 25.17 97 SER A CA 1
ATOM 768 C C . SER A 1 99 ? 108.258 20.013 64.261 1.00 27.35 97 SER A C 1
ATOM 769 O O . SER A 1 99 ? 107.036 20.179 64.186 1.00 24.71 97 SER A O 1
ATOM 774 N N . PRO A 1 100 ? 108.824 19.468 65.338 1.00 29.68 98 PRO A N 1
ATOM 775 C CA . PRO A 1 100 ? 107.993 19.061 66.478 1.00 32.54 98 PRO A CA 1
ATOM 776 C C . PRO A 1 100 ? 107.262 20.253 67.078 1.00 36.52 98 PRO A C 1
ATOM 777 O O . PRO A 1 100 ? 107.823 21.341 67.223 1.00 29.75 98 PRO A O 1
ATOM 781 N N . GLY A 1 101 ? 105.988 20.044 67.413 1.00 31.83 99 GLY A N 1
ATOM 782 C CA . GLY A 1 101 ? 105.225 21.103 68.039 1.00 33.03 99 GLY A CA 1
ATOM 783 C C . GLY A 1 101 ? 105.701 21.469 69.426 1.00 30.78 99 GLY A C 1
ATOM 784 O O . GLY A 1 101 ? 105.322 22.527 69.937 1.00 31.87 99 GLY A O 1
ATOM 785 N N . LEU A 1 102 ? 106.523 20.620 70.035 1.00 40.47 100 LEU A N 1
ATOM 786 C CA . LEU A 1 102 ? 107.069 20.849 71.365 1.00 45.75 100 LEU A CA 1
ATOM 787 C C . LEU A 1 102 ? 108.350 20.039 71.473 1.00 37.06 100 LEU A C 1
ATOM 788 O O . LEU A 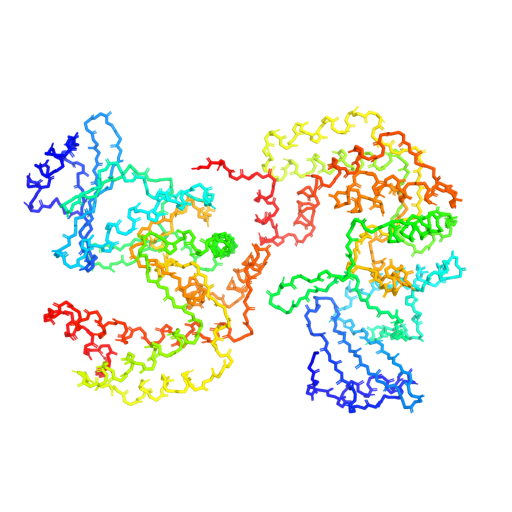1 102 ? 108.346 18.837 71.187 1.00 35.04 100 LEU A O 1
ATOM 793 N N . THR A 1 103 ? 109.436 20.690 71.883 1.00 42.89 101 THR A N 1
ATOM 794 C CA . THR A 1 103 ? 110.713 20.022 72.088 1.00 44.49 101 THR A CA 1
ATOM 795 C C . THR A 1 103 ? 111.180 20.208 73.529 1.00 54.93 101 THR A C 1
ATOM 796 O O . THR A 1 103 ? 110.886 21.222 74.175 1.00 41.89 101 THR A O 1
ATOM 800 N N . VAL A 1 104 ? 111.902 19.208 74.033 1.00 53.50 102 VAL A N 1
ATOM 801 C CA . VAL A 1 104 ? 112.455 19.252 75.385 1.00 43.84 102 VAL A CA 1
ATOM 802 C C . VAL A 1 104 ? 113.970 19.139 75.266 1.00 49.74 102 VAL A C 1
ATOM 803 O O . VAL A 1 104 ? 114.481 18.184 74.665 1.00 38.96 102 VAL A O 1
ATOM 807 N N . ALA A 1 105 ? 114.665 20.104 75.863 1.00 45.88 103 ALA A N 1
ATOM 808 C CA . ALA A 1 105 ? 116.118 20.145 75.809 1.00 48.08 103 ALA A CA 1
ATOM 809 C C . ALA A 1 105 ? 116.717 19.097 76.746 1.00 44.23 103 ALA A C 1
ATOM 810 O O . ALA A 1 105 ? 116.011 18.377 77.458 1.00 49.20 103 ALA A O 1
ATOM 812 N N . ALA A 1 106 ? 118.050 19.013 76.744 1.00 46.10 104 ALA A N 1
ATOM 813 C CA . ALA A 1 106 ? 118.728 18.017 77.564 1.00 34.57 104 ALA A CA 1
ATOM 814 C C . ALA A 1 106 ? 118.592 18.331 79.050 1.00 42.52 104 ALA A C 1
ATOM 815 O O . ALA A 1 106 ? 118.475 17.413 79.872 1.00 40.06 104 ALA A O 1
ATOM 817 N N . ASP A 1 107 ? 118.613 19.613 79.418 1.00 36.14 105 ASP A N 1
ATOM 818 C CA . ASP A 1 107 ? 118.446 20.001 80.814 1.00 31.56 105 ASP A CA 1
ATOM 819 C C . ASP A 1 107 ? 116.995 19.945 81.283 1.00 41.86 105 ASP A C 1
ATOM 820 O O . ASP A 1 107 ? 116.728 20.237 82.455 1.00 33.88 105 ASP A O 1
ATOM 825 N N . GLY A 1 108 ? 116.059 19.576 80.411 1.00 43.77 106 GLY A N 1
ATOM 826 C CA . GLY A 1 108 ? 114.660 19.486 80.774 1.00 45.26 106 GLY A CA 1
ATOM 827 C C . GLY A 1 108 ? 113.807 20.660 80.349 1.00 41.24 106 GLY A C 1
ATOM 828 O O . GLY A 1 108 ? 112.596 20.644 80.606 1.00 54.78 106 GLY A O 1
ATOM 829 N N . GLU A 1 109 ? 114.394 21.673 79.713 1.00 40.10 107 GLU A N 1
ATOM 830 C CA . GLU A 1 109 ? 113.635 22.830 79.256 1.00 44.94 107 GLU A CA 1
ATOM 831 C C . GLU A 1 109 ? 112.695 22.436 78.121 1.00 56.76 107 GLU A C 1
ATOM 832 O O . GLU A 1 109 ? 113.111 21.794 77.151 1.00 53.29 107 GLU A O 1
ATOM 838 N N . VAL A 1 110 ? 111.423 22.815 78.244 1.00 56.81 108 VAL A N 1
ATOM 839 C CA . VAL A 1 110 ? 110.385 22.559 77.250 1.00 44.73 108 VAL A CA 1
ATOM 840 C C . VAL A 1 110 ? 110.186 23.825 76.425 1.00 50.01 108 VAL A C 1
ATOM 841 O O . VAL A 1 110 ? 110.128 24.932 76.973 1.00 47.32 108 VAL A O 1
ATOM 845 N N . SER A 1 111 ? 110.145 23.700 75.100 1.00 58.83 109 SER A N 1
ATOM 846 C CA . SER A 1 111 ? 109.932 24.837 74.213 1.00 54.15 109 SER A CA 1
ATOM 847 C C . SER A 1 111 ? 108.778 24.525 73.273 1.00 50.17 109 SER A C 1
ATOM 848 O O . SER A 1 111 ? 108.784 23.487 72.604 1.00 44.44 109 SER A O 1
ATOM 851 N N . TRP A 1 112 ? 107.797 25.422 73.221 1.00 54.77 110 TRP A N 1
ATOM 852 C CA . TRP A 1 112 ? 106.619 25.232 72.387 1.00 52.48 110 TRP A CA 1
ATOM 853 C C . TRP A 1 112 ? 106.810 25.891 71.029 1.00 48.74 110 TRP A C 1
ATOM 854 O O . TRP A 1 112 ? 107.329 27.006 70.932 1.00 52.57 110 TRP A O 1
ATOM 865 N N . HIS A 1 113 ? 106.378 25.193 69.979 1.00 41.90 111 HIS A N 1
ATOM 866 C CA . HIS A 1 113 ? 106.522 25.678 68.615 1.00 34.94 111 HIS A CA 1
ATOM 867 C C . HIS A 1 113 ? 105.186 25.902 67.918 1.00 35.12 111 HIS A C 1
ATOM 868 O O . HIS A 1 113 ? 105.171 26.238 66.727 1.00 42.32 111 HIS A O 1
ATOM 875 N N . VAL A 1 114 ? 104.072 25.732 68.627 1.00 32.57 112 VAL A N 1
ATOM 876 C CA . VAL A 1 114 ? 102.751 26.130 68.154 1.00 28.26 112 VAL A CA 1
ATOM 877 C C . VAL A 1 114 ? 101.917 26.466 69.382 1.00 23.89 112 VAL A C 1
ATOM 878 O O . VAL A 1 114 ? 102.042 25.820 70.424 1.00 30.78 112 VAL A O 1
ATOM 882 N N . ASP A 1 115 ? 101.089 27.501 69.270 1.00 26.69 113 ASP A N 1
ATOM 883 C CA . ASP A 1 115 ? 100.339 28.024 70.403 1.00 26.54 113 ASP A CA 1
ATOM 884 C C . ASP A 1 115 ? 98.985 27.331 70.465 1.00 16.79 113 ASP A C 1
ATOM 885 O O . ASP A 1 115 ? 98.320 27.166 69.435 1.00 16.84 113 ASP A O 1
ATOM 890 N N . MET A 1 116 ? 98.608 26.877 71.650 1.00 18.16 114 MET A N 1
ATOM 891 C CA . MET A 1 116 ? 97.357 26.155 71.810 1.00 18.08 114 MET A CA 1
ATOM 892 C C . MET A 1 116 ? 96.094 26.976 71.575 1.00 19.90 114 MET A C 1
ATOM 893 O O . MET A 1 116 ? 95.009 26.420 71.516 1.00 17.74 114 MET A O 1
ATOM 898 N N . ALA A 1 117 ? 96.235 28.296 71.483 1.00 15.39 115 ALA A N 1
ATOM 899 C CA . ALA A 1 117 ? 95.100 29.140 71.126 1.00 23.64 115 ALA A CA 1
ATOM 900 C C . ALA A 1 117 ? 94.946 29.313 69.611 1.00 16.97 115 ALA A C 1
ATOM 901 O O . ALA A 1 117 ? 94.069 30.066 69.174 1.00 16.35 115 ALA A O 1
ATOM 903 N N . SER A 1 118 ? 95.758 28.611 68.810 1.00 17.08 116 SER A N 1
ATOM 904 C CA . SER A 1 118 ? 95.687 28.708 67.353 1.00 16.83 116 SER A CA 1
ATOM 905 C C . SER A 1 118 ? 94.440 28.016 66.812 1.00 22.37 116 SER A C 1
ATOM 906 O O . SER A 1 118 ? 94.198 26.847 67.108 1.00 18.67 116 SER A O 1
ATOM 909 N N . THR A 1 119 ? 93.658 28.728 65.993 1.00 17.29 117 THR A N 1
ATOM 910 C CA . THR A 1 119 ? 92.549 28.055 65.310 1.00 22.45 117 THR A CA 1
ATOM 911 C C . THR A 1 119 ? 93.043 27.106 64.225 1.00 19.48 117 THR A C 1
ATOM 912 O O . THR A 1 119 ? 92.375 26.108 63.926 1.00 17.69 117 THR A O 1
ATOM 916 N N . VAL A 1 120 ? 94.191 27.401 63.615 1.00 20.51 118 VAL A N 1
ATOM 917 C CA . VAL A 1 120 ? 94.725 26.517 62.577 1.00 17.96 118 VAL A CA 1
ATOM 918 C C . VAL A 1 120 ? 95.069 25.155 63.166 1.00 16.05 118 VAL A C 1
ATOM 919 O O . VAL A 1 120 ? 94.683 24.113 62.622 1.00 18.49 118 VAL A O 1
ATOM 923 N N . TYR A 1 121 ? 95.786 25.139 64.298 1.00 16.35 119 TYR A N 1
ATOM 924 C CA . TYR A 1 121 ? 96.124 23.871 64.946 1.00 15.79 119 TYR A CA 1
ATOM 925 C C . TYR A 1 121 ? 94.874 23.142 65.426 1.00 13.82 119 TYR A C 1
ATOM 926 O O . TYR A 1 121 ? 94.780 21.911 65.316 1.00 15.92 119 TYR A O 1
ATOM 935 N N . ALA A 1 122 ? 93.926 23.880 66.001 1.00 14.99 120 ALA A N 1
ATOM 936 C CA . ALA A 1 122 ? 92.677 23.275 66.462 1.00 13.40 120 ALA A CA 1
ATOM 937 C C . ALA A 1 122 ? 91.968 22.550 65.322 1.00 13.17 120 ALA A C 1
ATOM 938 O O . ALA A 1 122 ? 91.546 21.395 65.479 1.00 15.02 120 ALA A O 1
ATOM 940 N N . ARG A 1 123 ? 91.843 23.201 64.155 1.00 16.35 121 ARG A N 1
ATOM 941 C CA . ARG A 1 123 ? 91.171 22.519 63.046 1.00 17.60 121 ARG A CA 1
ATOM 942 C C . ARG A 1 123 ? 91.996 21.359 62.505 1.00 20.25 121 ARG A C 1
ATOM 943 O O . ARG A 1 123 ? 91.437 20.320 62.128 1.00 19.31 121 ARG A O 1
ATOM 951 N N . SER A 1 124 ? 93.323 21.501 62.458 1.00 17.84 122 SER A N 1
ATOM 952 C CA . SER A 1 124 ? 94.165 20.404 62.000 1.00 16.78 122 SER A CA 1
ATOM 953 C C . SER A 1 124 ? 94.051 19.203 62.929 1.00 15.21 122 SER A C 1
ATOM 954 O O . SER A 1 124 ? 93.896 18.063 62.474 1.00 16.41 122 SER A O 1
ATOM 957 N N . LEU A 1 125 ? 94.098 19.446 64.239 1.00 15.30 123 LEU A N 1
ATOM 958 C CA . LEU A 1 125 ? 93.992 18.362 65.211 1.00 14.90 123 LEU A CA 1
ATOM 959 C C . LEU A 1 125 ? 92.653 17.638 65.100 1.00 15.37 123 LEU A C 1
ATOM 960 O O . LEU A 1 125 ? 92.602 16.403 65.051 1.00 17.70 123 LEU A O 1
ATOM 965 N N . GLY A 1 126 ? 91.554 18.385 65.056 1.00 16.76 124 GLY A N 1
ATOM 966 C CA . GLY A 1 126 ? 90.251 17.737 64.948 1.00 16.50 124 GLY A CA 1
ATOM 967 C C . GLY A 1 126 ? 90.123 16.904 63.686 1.00 15.93 124 GLY A C 1
ATOM 968 O O . GLY A 1 126 ? 89.493 15.843 63.693 1.00 17.70 124 GLY A O 1
ATOM 969 N N . SER A 1 127 ? 90.728 17.371 62.586 1.00 16.39 125 SER A N 1
ATOM 970 C CA A SER A 1 127 ? 90.685 16.622 61.334 0.53 20.15 125 SER A CA 1
ATOM 971 C CA B SER A 1 127 ? 90.683 16.621 61.336 0.47 20.15 125 SER A CA 1
ATOM 972 C C . SER A 1 127 ? 91.501 15.337 61.427 1.00 21.26 125 SER A C 1
ATOM 973 O O . SER A 1 127 ? 91.047 14.270 60.987 1.00 16.94 125 SER A O 1
ATOM 978 N N . VAL A 1 128 ? 92.711 15.416 61.985 1.00 21.01 126 VAL A N 1
ATOM 979 C CA . VAL A 1 128 ? 93.522 14.201 62.084 1.00 18.97 126 VAL A CA 1
ATOM 980 C C . VAL A 1 128 ? 92.853 13.192 63.006 1.00 18.91 126 VAL A C 1
ATOM 981 O O . VAL A 1 128 ? 92.776 11.994 62.694 1.00 16.15 126 VAL A O 1
ATOM 985 N N . VAL A 1 129 ? 92.277 13.654 64.120 1.00 15.31 127 VAL A N 1
ATOM 986 C CA . VAL A 1 129 ? 91.723 12.717 65.090 1.00 13.08 127 VAL A CA 1
ATOM 987 C C . VAL A 1 129 ? 90.489 12.031 64.507 1.00 16.12 127 VAL A C 1
ATOM 988 O O . VAL A 1 129 ? 90.282 10.826 64.704 1.00 13.90 127 VAL A O 1
ATOM 992 N N . ALA A 1 130 ? 89.689 12.764 63.727 1.00 16.40 128 ALA A N 1
ATOM 993 C CA . ALA A 1 130 ? 88.531 12.135 63.089 1.00 16.73 128 ALA A CA 1
ATOM 994 C C . ALA A 1 130 ? 88.963 11.052 62.104 1.00 19.05 128 ALA A C 1
ATOM 995 O O . ALA A 1 130 ? 88.327 9.991 62.016 1.00 20.12 128 ALA A O 1
ATOM 997 N N . GLN A 1 131 ? 90.045 11.302 61.352 1.00 18.89 129 GLN A N 1
ATOM 998 C CA . GLN A 1 131 ? 90.558 10.293 60.427 1.00 24.17 129 GLN A CA 1
ATOM 999 C C . GLN A 1 131 ? 91.085 9.081 61.181 1.00 20.48 129 GLN A C 1
ATOM 1000 O O . GLN A 1 131 ? 90.826 7.936 60.787 1.00 19.66 129 GLN A O 1
ATOM 1006 N N . LEU A 1 132 ? 91.826 9.313 62.265 1.00 16.30 130 LEU A N 1
ATOM 1007 C CA . LEU A 1 132 ? 92.311 8.202 63.078 1.00 14.69 130 LEU A CA 1
ATOM 1008 C C . LEU A 1 132 ? 91.148 7.407 63.661 1.00 19.35 130 LEU A C 1
ATOM 1009 O O . LEU A 1 132 ? 91.151 6.170 63.643 1.00 17.68 130 LEU A O 1
ATOM 1014 N N . HIS A 1 133 ? 90.138 8.107 64.184 1.00 14.59 131 HIS A N 1
ATOM 1015 C CA . HIS A 1 133 ? 89.029 7.438 64.847 1.00 14.91 131 HIS A CA 1
ATOM 1016 C C . HIS A 1 133 ? 88.096 6.741 63.870 1.00 20.13 131 HIS A C 1
ATOM 1017 O O . HIS A 1 133 ? 87.267 5.932 64.303 1.00 16.58 131 HIS A O 1
ATOM 1024 N N . ALA A 1 134 ? 88.210 7.036 62.571 1.00 16.14 132 ALA A N 1
ATOM 1025 C CA . ALA A 1 134 ? 87.435 6.344 61.546 1.00 19.37 132 ALA A CA 1
ATOM 1026 C C . ALA A 1 134 ? 88.036 5.000 61.157 1.00 22.46 132 ALA A C 1
ATOM 1027 O O . ALA A 1 134 ? 87.383 4.232 60.434 1.00 22.15 132 ALA A O 1
ATOM 1029 N N . VAL A 1 135 ? 89.249 4.698 61.624 1.00 17.92 133 VAL A N 1
ATOM 1030 C CA . VAL A 1 135 ? 89.960 3.495 61.193 1.00 21.16 133 VAL A CA 1
ATOM 1031 C C . VAL A 1 135 ? 89.233 2.257 61.701 1.00 20.99 133 VAL A C 1
ATOM 1032 O O . VAL A 1 135 ? 88.749 2.229 62.837 1.00 18.67 133 VAL A O 1
ATOM 1036 N N . ASP A 1 136 ? 89.159 1.226 60.850 1.00 21.44 134 ASP A N 1
ATOM 1037 C CA . ASP A 1 136 ? 88.438 -0.003 61.160 1.00 21.50 134 ASP A CA 1
ATOM 1038 C C . ASP A 1 136 ? 88.960 -0.624 62.454 1.00 20.39 134 ASP A C 1
ATOM 1039 O O . ASP A 1 136 ? 90.137 -0.985 62.555 1.00 22.09 134 ASP A O 1
ATOM 1044 N N . ALA A 1 137 ? 88.078 -0.752 63.445 1.00 28.75 135 ALA A N 1
ATOM 1045 C CA . ALA A 1 137 ? 88.522 -1.150 64.780 1.00 26.32 135 ALA A CA 1
ATOM 1046 C C . ALA A 1 137 ? 88.902 -2.625 64.840 1.00 25.03 135 ALA A C 1
ATOM 1047 O O . ALA A 1 137 ? 89.746 -3.009 65.655 1.00 25.40 135 ALA A O 1
ATOM 1049 N N . GLU A 1 138 ? 88.316 -3.461 63.984 1.00 27.69 136 GLU A N 1
ATOM 1050 C CA . GLU A 1 138 ? 88.696 -4.871 63.981 1.00 32.45 136 GLU A CA 1
ATOM 1051 C C . GLU A 1 138 ? 90.084 -5.067 63.389 1.00 33.13 136 GLU A C 1
ATOM 1052 O O . GLU A 1 138 ? 90.867 -5.885 63.886 1.00 29.87 136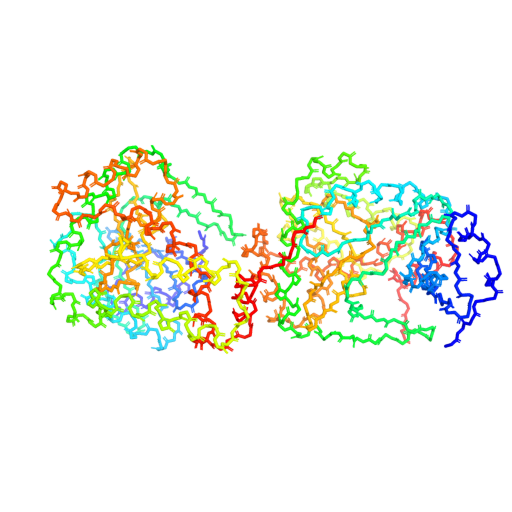 GLU A O 1
ATOM 1058 N N . ALA A 1 139 ? 90.415 -4.317 62.332 1.00 26.96 137 ALA A N 1
ATOM 1059 C CA . ALA A 1 139 ? 91.772 -4.352 61.814 1.00 27.19 137 ALA A CA 1
ATOM 1060 C C . ALA A 1 139 ? 92.750 -3.737 62.802 1.00 23.56 137 ALA A C 1
ATOM 1061 O O . ALA A 1 139 ? 93.893 -4.191 62.895 1.00 25.75 137 ALA A O 1
ATOM 1063 N N . ALA A 1 140 ? 92.321 -2.725 63.558 1.00 24.35 138 ALA A N 1
ATOM 1064 C CA . ALA A 1 140 ? 93.176 -2.194 64.617 1.00 22.81 138 ALA A CA 1
ATOM 1065 C C . ALA A 1 140 ? 93.497 -3.276 65.641 1.00 21.76 138 ALA A C 1
ATOM 1066 O O . ALA A 1 140 ? 94.657 -3.451 66.031 1.00 24.03 138 ALA A O 1
ATOM 1068 N N . ALA A 1 141 ? 92.477 -4.045 66.054 1.00 21.62 139 ALA A N 1
ATOM 1069 C CA . ALA A 1 141 ? 92.672 -5.057 67.091 1.00 21.41 139 ALA A CA 1
ATOM 1070 C C . ALA A 1 141 ? 93.641 -6.150 66.655 1.00 20.26 139 ALA A C 1
ATOM 1071 O O . ALA A 1 141 ? 94.359 -6.712 67.493 1.00 23.88 139 ALA A O 1
ATOM 1073 N N . ALA A 1 142 ? 93.667 -6.484 65.360 1.00 21.33 140 ALA A N 1
ATOM 1074 C CA . ALA A 1 142 ? 94.537 -7.563 64.894 1.00 27.72 140 ALA A CA 1
ATOM 1075 C C . ALA A 1 142 ? 96.018 -7.252 65.089 1.00 32.91 140 ALA A C 1
ATOM 1076 O O . ALA A 1 142 ? 96.835 -8.177 65.067 1.00 23.61 140 ALA A O 1
ATOM 1078 N N . THR A 1 143 ? 96.381 -5.982 65.302 1.00 24.89 141 THR A N 1
ATOM 1079 C CA . THR A 1 143 ? 97.784 -5.631 65.503 1.00 25.27 141 THR A CA 1
ATOM 1080 C C . THR A 1 143 ? 98.313 -6.073 66.864 1.00 23.99 141 THR A C 1
ATOM 1081 O O . THR A 1 143 ? 99.536 -6.176 67.039 1.00 23.43 141 THR A O 1
ATOM 1085 N N . GLY A 1 144 ? 97.430 -6.322 67.831 1.00 18.67 142 GLY A N 1
ATOM 1086 C CA . GLY A 1 144 ? 97.830 -6.705 69.173 1.00 20.86 142 GLY A CA 1
ATOM 1087 C C . GLY A 1 144 ? 97.645 -5.631 70.226 1.00 26.89 142 GLY A C 1
ATOM 1088 O O . GLY A 1 144 ? 97.892 -5.898 71.410 1.00 21.41 142 GLY A O 1
ATOM 1089 N N . ILE A 1 145 ? 97.209 -4.430 69.841 1.00 17.81 143 ILE A N 1
ATOM 1090 C CA . ILE A 1 145 ? 96.963 -3.388 70.828 1.00 20.50 143 ILE A CA 1
ATOM 1091 C C . ILE A 1 145 ? 95.797 -3.783 71.732 1.00 20.65 143 ILE A C 1
ATOM 1092 O O . ILE A 1 145 ? 94.952 -4.625 71.391 1.00 19.78 143 ILE A O 1
ATOM 1097 N N . GLU A 1 146 ? 95.762 -3.162 72.909 1.00 21.20 144 GLU A N 1
ATOM 1098 C CA . GLU A 1 146 ? 94.657 -3.345 73.840 1.00 26.51 144 GLU A CA 1
ATOM 1099 C C . GLU A 1 146 ? 93.357 -2.845 73.227 1.00 18.02 144 GLU A C 1
ATOM 1100 O O . GLU A 1 146 ? 93.338 -1.891 72.449 1.00 19.18 144 GLU A O 1
ATOM 1106 N N . VAL A 1 147 ? 92.261 -3.509 73.582 1.00 22.30 145 VAL A N 1
ATOM 1107 C CA . VAL A 1 147 ? 90.929 -3.149 73.109 1.00 17.70 145 VAL A CA 1
ATOM 1108 C C . VAL A 1 147 ? 89.998 -3.095 74.313 1.00 21.84 145 VAL A C 1
ATOM 1109 O O . VAL A 1 147 ? 89.904 -4.074 75.064 1.00 23.47 145 VAL A O 1
ATOM 1113 N N . ARG A 1 148 ? 89.320 -1.960 74.499 1.00 16.60 146 ARG A N 1
ATOM 1114 C CA A ARG A 1 148 ? 88.343 -1.791 75.570 0.59 16.36 146 ARG A CA 1
ATOM 1115 C CA B ARG A 1 148 ? 88.338 -1.805 75.566 0.41 16.43 146 ARG A CA 1
ATOM 1116 C C . ARG A 1 148 ? 87.043 -1.267 74.974 1.00 20.15 146 ARG A C 1
ATOM 1117 O O . ARG A 1 148 ? 87.039 -0.216 74.321 1.00 18.90 146 ARG A O 1
ATOM 1132 N N . SER A 1 149 ? 85.944 -1.989 75.206 1.00 17.69 147 SER A N 1
ATOM 1133 C CA . SER A 1 149 ? 84.543 -1.626 75.015 1.00 15.54 147 SER A CA 1
ATOM 1134 C C . SER A 1 149 ? 84.286 -0.310 75.738 1.00 15.94 147 SER A C 1
ATOM 1135 O O . SER A 1 149 ? 85.135 0.119 76.518 1.00 16.82 147 SER A O 1
ATOM 1138 N N . PRO A 1 150 ? 83.203 0.441 75.482 1.00 13.91 148 PRO A N 1
ATOM 1139 C CA . PRO A 1 150 ? 82.858 1.524 76.425 1.00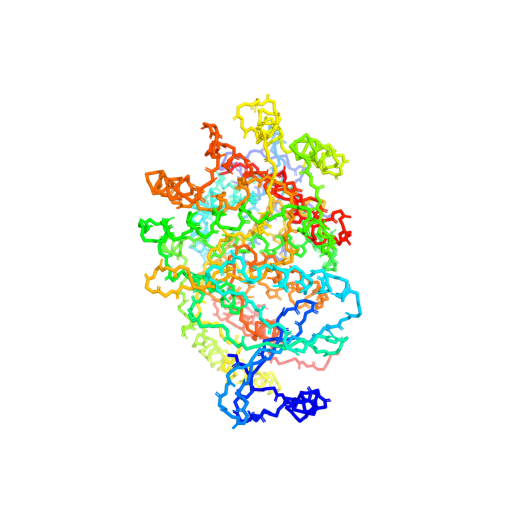 16.70 148 PRO A CA 1
ATOM 1140 C C . PRO A 1 150 ? 82.698 1.041 77.863 1.00 17.52 148 PRO A C 1
ATOM 1141 O O . PRO A 1 150 ? 83.158 1.716 78.794 1.00 16.36 148 PRO A O 1
ATOM 1145 N N . ALA A 1 151 ? 82.091 -0.131 78.070 1.00 13.07 149 ALA A N 1
ATOM 1146 C CA . ALA A 1 151 ? 81.940 -0.654 79.427 1.00 14.52 149 ALA A CA 1
ATOM 1147 C C . ALA A 1 151 ? 83.293 -0.908 80.072 1.00 16.58 149 ALA A C 1
ATOM 1148 O O . ALA A 1 151 ? 83.499 -0.589 81.247 1.00 12.71 149 ALA A O 1
ATOM 1150 N N . GLN A 1 152 ? 84.227 -1.478 79.310 1.00 13.40 150 GLN A N 1
ATOM 1151 C CA . GLN A 1 152 ? 85.548 -1.781 79.847 1.00 13.23 150 GLN A CA 1
ATOM 1152 C C . GLN A 1 152 ? 86.369 -0.515 80.070 1.00 17.68 150 GLN A C 1
ATOM 1153 O O . GLN A 1 152 ? 87.228 -0.497 80.957 1.00 20.05 150 GLN A O 1
ATOM 1159 N N . VAL A 1 153 ? 86.121 0.544 79.284 1.00 17.14 151 VAL A N 1
ATOM 1160 C CA . VAL A 1 153 ? 86.796 1.817 79.538 1.00 13.44 151 VAL A CA 1
ATOM 1161 C C . VAL A 1 153 ? 86.458 2.329 80.933 1.00 15.62 151 VAL A C 1
ATOM 1162 O O . VAL A 1 153 ? 87.345 2.675 81.720 1.00 18.47 151 VAL A O 1
ATOM 1166 N N . ARG A 1 154 ? 85.167 2.368 81.288 1.00 15.29 152 ARG A N 1
ATOM 1167 C CA . ARG A 1 154 ? 84.769 2.880 82.596 1.00 14.28 152 ARG A CA 1
ATOM 1168 C C . ARG A 1 154 ? 85.175 1.925 83.711 1.00 16.87 152 ARG A C 1
ATOM 1169 O O . ARG A 1 154 ? 85.629 2.354 84.782 1.00 14.46 152 ARG A O 1
ATOM 1177 N N . GLY A 1 155 ? 85.023 0.623 83.473 1.00 13.03 153 GLY A N 1
ATOM 1178 C CA . GLY A 1 155 ? 85.379 -0.346 84.494 1.00 13.48 153 GLY A CA 1
ATOM 1179 C C . GLY A 1 155 ? 86.862 -0.362 84.803 1.00 17.22 153 GLY A C 1
ATOM 1180 O O . GLY A 1 155 ? 87.262 -0.619 85.946 1.00 14.66 153 GLY A O 1
ATOM 1181 N N . ALA A 1 156 ? 87.696 -0.112 83.790 1.00 18.79 154 ALA A N 1
ATOM 1182 C CA . ALA A 1 156 ? 89.136 -0.056 84.007 1.00 19.60 154 ALA A CA 1
ATOM 1183 C C . ALA A 1 156 ? 89.502 1.102 84.924 1.00 18.05 154 ALA A C 1
ATOM 1184 O O . ALA A 1 156 ? 90.318 0.948 85.840 1.00 17.28 154 ALA A O 1
ATOM 1186 N N . TRP A 1 157 ? 88.889 2.267 84.715 1.00 14.80 155 TRP A N 1
ATOM 1187 C CA . TRP A 1 157 ? 89.164 3.378 85.616 1.00 10.92 155 TRP A CA 1
ATOM 1188 C C . TRP A 1 157 ? 88.678 3.079 87.031 1.00 14.32 155 TRP A C 1
ATOM 1189 O O . TRP A 1 157 ? 89.331 3.454 88.009 1.00 15.85 155 TRP A O 1
ATOM 1200 N N . ARG A 1 158 ? 87.527 2.406 87.168 1.00 17.29 156 ARG A N 1
ATOM 1201 C CA . ARG A 1 158 ? 87.052 2.046 88.502 1.00 15.75 156 ARG A CA 1
ATOM 1202 C C . ARG A 1 158 ? 88.000 1.060 89.174 1.00 18.44 156 ARG A C 1
ATOM 1203 O O . ARG A 1 158 ? 88.332 1.209 90.359 1.00 19.72 156 ARG A O 1
ATOM 1211 N N . GLN A 1 159 ? 88.448 0.048 88.434 1.00 20.40 157 GLN A N 1
ATOM 1212 C CA . GLN A 1 159 ? 89.395 -0.936 88.942 1.00 22.62 157 GLN A CA 1
ATOM 1213 C C . GLN A 1 159 ? 90.719 -0.278 89.306 1.00 21.60 157 GLN A C 1
ATOM 1214 O O . GLN A 1 159 ? 91.343 -0.638 90.312 1.00 22.74 157 GLN A O 1
ATOM 1220 N N . ASP A 1 160 ? 91.162 0.636 88.439 1.00 23.64 158 ASP A N 1
ATOM 1221 C CA . ASP A 1 160 ? 92.437 1.317 88.637 1.00 19.07 158 ASP A CA 1
ATOM 1222 C C . ASP A 1 160 ? 92.428 2.124 89.924 1.00 19.45 158 ASP A C 1
ATOM 1223 O O . ASP A 1 160 ? 93.395 2.100 90.693 1.00 20.61 158 ASP A O 1
ATOM 1228 N N . LEU A 1 161 ? 91.347 2.870 90.165 1.00 18.18 159 LEU A N 1
ATOM 1229 C CA . LEU A 1 161 ? 91.219 3.593 91.424 1.00 14.86 159 LEU A CA 1
ATOM 1230 C C . LEU A 1 161 ? 91.283 2.638 92.607 1.00 22.71 159 LEU A C 1
ATOM 1231 O O . LEU A 1 161 ? 91.915 2.937 93.626 1.00 20.17 159 LEU A O 1
ATOM 1236 N N . ALA A 1 162 ? 90.626 1.477 92.496 1.00 21.98 160 ALA A N 1
ATOM 1237 C CA . ALA A 1 162 ? 90.617 0.553 93.622 1.00 27.71 160 ALA A CA 1
ATOM 1238 C C . ALA A 1 162 ? 91.999 -0.042 93.849 1.00 24.49 160 ALA A C 1
ATOM 1239 O O . ALA A 1 162 ? 92.451 -0.161 94.993 1.00 25.85 160 ALA A O 1
ATOM 1241 N N . ARG A 1 163 ? 92.683 -0.419 92.773 1.00 25.15 161 ARG A N 1
ATOM 1242 C CA . ARG A 1 163 ? 94.002 -1.016 92.920 1.00 23.41 161 ARG A CA 1
ATOM 1243 C C . ARG A 1 163 ? 95.004 -0.013 93.475 1.00 21.76 161 ARG A C 1
ATOM 1244 O O . ARG A 1 163 ? 95.771 -0.342 94.387 1.00 26.44 161 ARG A O 1
ATOM 1252 N N . VAL A 1 164 ? 95.001 1.218 92.951 1.00 21.77 162 VAL A N 1
ATOM 1253 C CA . VAL A 1 164 ? 95.927 2.238 93.442 1.00 18.12 162 VAL A CA 1
ATOM 1254 C C . VAL A 1 164 ? 95.600 2.579 94.886 1.00 19.93 162 VAL A C 1
ATOM 1255 O O . VAL A 1 164 ? 96.488 2.639 95.739 1.00 26.34 162 VAL A O 1
ATOM 1259 N N . GLY A 1 165 ? 94.312 2.739 95.195 1.00 16.43 163 GLY A N 1
ATOM 1260 C CA . GLY A 1 165 ? 93.907 3.020 96.565 1.00 20.09 163 GLY A CA 1
ATOM 1261 C C . GLY A 1 165 ? 94.314 1.947 97.558 1.00 30.13 163 GLY A C 1
ATOM 1262 O O . GLY A 1 165 ? 94.487 2.231 98.746 1.00 31.65 163 GLY A O 1
ATOM 1263 N N . ALA A 1 166 ? 94.477 0.707 97.095 1.00 27.98 164 ALA A N 1
ATOM 1264 C CA . ALA A 1 166 ? 94.898 -0.369 97.983 1.00 25.35 164 ALA A CA 1
ATOM 1265 C C . ALA A 1 166 ? 96.391 -0.337 98.280 1.00 32.35 164 ALA A C 1
ATOM 1266 O O . ALA A 1 166 ? 96.814 -0.868 99.311 1.00 35.06 164 ALA A O 1
ATOM 1268 N N . GLU A 1 167 ? 97.197 0.263 97.405 1.00 25.30 165 GLU A N 1
ATOM 1269 C CA . GLU A 1 167 ? 98.636 0.310 97.605 1.00 26.69 165 GLU A CA 1
ATOM 1270 C C . GLU A 1 167 ? 99.159 1.674 98.028 1.00 28.18 165 GLU A C 1
ATOM 1271 O O . GLU A 1 167 ? 100.275 1.745 98.551 1.00 23.70 165 GLU A O 1
ATOM 1277 N N . PHE A 1 168 ? 98.383 2.742 97.835 1.00 23.24 166 PHE A N 1
ATOM 1278 C CA . PHE A 1 168 ? 98.815 4.103 98.121 1.00 25.76 166 PHE A CA 1
ATOM 1279 C C . PHE A 1 168 ? 97.774 4.828 98.960 1.00 30.25 166 PHE A C 1
ATOM 1280 O O . PHE A 1 168 ? 96.573 4.592 98.823 1.00 26.85 166 PHE A O 1
ATOM 1288 N N . GLU A 1 169 ? 98.245 5.739 99.810 1.00 23.82 167 GLU A N 1
ATOM 1289 C CA A GLU A 1 169 ? 97.347 6.693 100.443 0.53 27.36 167 GLU A CA 1
ATOM 1290 C CA B GLU A 1 169 ? 97.349 6.694 100.444 0.47 27.37 167 GLU A CA 1
ATOM 1291 C C . GLU A 1 169 ? 96.914 7.730 99.414 1.00 23.94 167 GLU A C 1
ATOM 1292 O O . GLU A 1 169 ? 97.749 8.303 98.706 1.00 23.09 167 GLU A O 1
ATOM 1303 N N . ILE A 1 170 ? 95.607 7.959 99.306 1.00 22.98 168 ILE A N 1
ATOM 1304 C CA . ILE A 1 170 ? 95.070 8.951 98.377 1.00 18.20 168 ILE A CA 1
ATOM 1305 C C . ILE A 1 170 ? 94.369 10.031 99.188 1.00 24.16 168 ILE A C 1
ATOM 1306 O O . ILE A 1 170 ? 93.509 9.728 100.023 1.00 28.88 168 ILE A O 1
ATOM 1311 N N . ALA A 1 171 ? 94.744 11.283 98.948 1.00 22.69 169 ALA A N 1
ATOM 1312 C CA . ALA A 1 171 ? 94.115 12.397 99.642 1.00 25.92 169 ALA A CA 1
ATOM 1313 C C . ALA A 1 171 ? 92.611 12.340 99.415 1.00 25.20 169 ALA A C 1
ATOM 1314 O O . ALA A 1 171 ? 92.176 12.122 98.276 1.00 23.77 169 ALA A O 1
ATOM 1316 N N . PRO A 1 172 ? 91.789 12.483 100.458 1.00 27.30 170 PRO A N 1
ATOM 1317 C CA . PRO A 1 172 ? 90.335 12.420 100.243 1.00 26.07 170 PRO A CA 1
ATOM 1318 C C . PRO A 1 172 ? 89.824 13.401 99.200 1.00 21.16 170 PRO A C 1
ATOM 1319 O O . PRO A 1 172 ? 88.881 13.063 98.476 1.00 23.66 170 PRO A O 1
ATOM 1323 N N . ALA A 1 173 ? 90.422 14.590 99.080 1.00 24.14 171 ALA A N 1
ATOM 1324 C CA . ALA A 1 173 ? 89.963 15.546 98.073 1.00 18.08 171 ALA A CA 1
ATOM 1325 C C . ALA A 1 173 ? 90.121 14.998 96.658 1.00 20.35 171 ALA A C 1
ATOM 1326 O O . ALA A 1 173 ? 89.269 15.239 95.797 1.00 16.22 171 ALA A O 1
ATOM 1328 N N . LEU A 1 174 ? 91.207 14.260 96.393 1.00 17.59 172 LEU A N 1
ATOM 1329 C CA . LEU A 1 174 ? 91.370 13.633 95.081 1.00 19.06 172 LEU A CA 1
ATOM 1330 C C . LEU A 1 174 ? 90.478 12.413 94.917 1.00 14.68 172 LEU A C 1
ATOM 1331 O O . LEU A 1 174 ? 89.900 12.204 93.845 1.00 18.26 172 LEU A O 1
ATOM 1336 N N . ARG A 1 175 ? 90.380 11.573 95.946 1.00 17.68 173 ARG A N 1
ATOM 1337 C CA . ARG A 1 175 ? 89.521 10.401 95.830 1.00 22.64 173 ARG A CA 1
ATOM 1338 C C . ARG A 1 175 ? 88.073 10.808 95.574 1.00 24.86 173 ARG A C 1
ATOM 1339 O O . ARG A 1 175 ? 87.400 10.232 94.709 1.00 20.32 173 ARG A O 1
ATOM 1347 N N . GLU A 1 176 ? 87.584 11.817 96.292 1.00 18.96 174 GLU A N 1
ATOM 1348 C CA . GLU A 1 176 ? 86.190 12.218 96.130 1.00 20.86 174 GLU A CA 1
ATOM 1349 C C . GLU A 1 176 ? 85.941 12.820 94.749 1.00 18.66 174 GLU A C 1
ATOM 1350 O O . GLU A 1 176 ? 84.923 12.528 94.117 1.00 17.96 174 GLU A O 1
ATOM 1356 N N . ARG A 1 177 ? 86.861 13.657 94.262 1.00 15.41 175 ARG A N 1
ATOM 1357 C CA . ARG A 1 177 ? 86.745 14.153 92.891 1.00 10.93 175 ARG A CA 1
ATOM 1358 C C . ARG A 1 177 ? 86.617 13.006 91.902 1.00 18.84 175 ARG A C 1
ATOM 1359 O O . ARG A 1 177 ? 85.736 13.007 91.031 1.00 15.73 175 ARG A O 1
ATOM 1367 N N . TRP A 1 178 ? 87.512 12.018 92.007 1.00 14.93 176 TRP A N 1
ATOM 1368 C CA . TRP A 1 178 ? 87.541 10.962 90.997 1.00 15.01 176 TRP A CA 1
ATOM 1369 C C . TRP A 1 178 ? 86.332 10.044 91.112 1.00 15.32 176 TRP A C 1
ATOM 1370 O O . TRP A 1 178 ? 85.836 9.544 90.093 1.00 14.62 176 TRP A O 1
ATOM 1381 N N . GLU A 1 179 ? 85.822 9.831 92.329 1.00 18.83 177 GLU A N 1
ATOM 1382 C CA A GLU A 1 179 ? 84.614 9.027 92.482 0.50 16.67 177 GLU A CA 1
ATOM 1383 C CA B GLU A 1 179 ? 84.614 9.023 92.473 0.50 16.67 177 GLU A CA 1
ATOM 1384 C C . GLU A 1 179 ? 83.405 9.726 91.866 1.00 18.53 177 GLU A C 1
ATOM 1385 O O . GLU A 1 179 ? 82.539 9.076 91.263 1.00 16.71 177 GLU A O 1
ATOM 1396 N N . ALA A 1 180 ? 83.333 11.054 92.007 1.00 14.55 178 ALA A N 1
ATOM 1397 C CA . ALA A 1 180 ? 82.240 11.805 91.395 1.00 15.05 178 ALA A CA 1
ATOM 1398 C C . ALA A 1 180 ? 82.328 11.772 89.875 1.00 15.97 178 ALA A C 1
ATOM 1399 O O . ALA A 1 180 ? 81.301 11.777 89.188 1.00 18.31 178 ALA A O 1
ATOM 1401 N N . TRP A 1 181 ? 83.552 11.761 89.335 1.00 13.22 179 TRP A N 1
ATOM 1402 C CA . TRP A 1 181 ? 83.758 11.627 87.899 1.00 10.83 179 TRP A CA 1
ATOM 1403 C C . TRP A 1 181 ? 83.278 10.263 87.418 1.00 14.75 179 TRP A C 1
ATOM 1404 O O . TRP A 1 181 ? 82.532 10.164 86.435 1.00 15.85 179 TRP A O 1
ATOM 1415 N N . LEU A 1 182 ? 83.667 9.200 88.129 1.00 15.67 180 LEU A N 1
ATOM 1416 C CA . LEU A 1 182 ? 83.306 7.853 87.708 1.00 12.28 180 LEU A CA 1
ATOM 1417 C C . LEU A 1 182 ? 81.810 7.612 87.825 1.00 15.36 180 LEU A C 1
ATOM 1418 O O . LEU A 1 182 ? 81.267 6.775 87.096 1.00 19.00 180 LEU A O 1
ATOM 1423 N N . ALA A 1 183 ? 81.127 8.354 88.694 1.00 12.65 181 ALA A N 1
ATOM 1424 C CA . ALA A 1 183 ? 79.685 8.193 88.857 1.00 16.49 181 ALA A CA 1
ATOM 1425 C C . ALA A 1 183 ? 78.857 9.019 87.875 1.00 24.67 181 ALA A C 1
ATOM 1426 O O . ALA A 1 183 ? 77.659 8.746 87.715 1.00 21.66 181 ALA A O 1
ATOM 1428 N N . ASP A 1 184 ? 79.447 10.014 87.212 1.00 15.41 182 ASP A N 1
ATOM 1429 C CA . ASP A 1 184 ? 78.688 10.895 86.320 1.00 14.45 182 ASP A CA 1
ATOM 1430 C C . ASP A 1 184 ? 78.554 10.255 84.942 1.00 21.61 182 ASP A C 1
ATOM 1431 O O . ASP A 1 184 ? 79.483 10.295 84.119 1.00 17.38 182 ASP A O 1
ATOM 1436 N N . ASP A 1 185 ? 77.370 9.687 84.688 1.00 18.60 183 ASP A N 1
ATOM 1437 C CA . ASP A 1 185 ? 77.102 9.022 83.416 1.00 18.53 183 ASP A CA 1
ATOM 1438 C C . ASP A 1 185 ? 77.348 9.941 82.232 1.00 20.90 183 ASP A C 1
ATOM 1439 O O . ASP A 1 185 ? 77.694 9.468 81.144 1.00 24.50 183 ASP A O 1
ATOM 1444 N N . GLY A 1 186 ? 77.168 11.252 82.418 1.00 19.20 184 GLY A N 1
ATOM 1445 C CA . GLY A 1 186 ? 77.322 12.193 81.322 1.00 22.94 184 GLY A CA 1
ATOM 1446 C C . GLY A 1 186 ? 78.736 12.333 80.787 1.00 17.61 184 GLY A C 1
ATOM 1447 O O . GLY A 1 186 ? 78.905 12.791 79.652 1.00 19.80 184 GLY A O 1
ATOM 1448 N N . CYS A 1 187 ? 79.755 11.939 81.561 1.00 21.78 185 CYS A N 1
ATOM 1449 C CA . CYS A 1 187 ? 81.142 12.071 81.106 1.00 21.57 185 CYS A CA 1
ATOM 1450 C C . CYS A 1 187 ? 81.557 10.988 80.121 1.00 18.89 185 CYS A C 1
ATOM 1451 O O . CYS A 1 187 ? 82.486 11.202 79.334 1.00 19.55 185 CYS A O 1
ATOM 1454 N N . TRP A 1 188 ? 80.915 9.832 80.162 1.00 21.86 186 TRP A N 1
ATOM 1455 C CA . TRP A 1 188 ? 81.626 8.663 79.666 1.00 16.22 186 TRP A CA 1
ATOM 1456 C C . TRP A 1 188 ? 81.212 8.301 78.243 1.00 17.17 186 TRP A C 1
ATOM 1457 O O . TRP A 1 188 ? 80.053 8.492 77.848 1.00 17.45 186 TRP A O 1
ATOM 1468 N N . PRO A 1 189 ? 82.156 7.758 77.473 1.00 16.99 187 PRO A N 1
ATOM 1469 C CA . PRO A 1 189 ? 81.882 7.471 76.060 1.00 16.14 187 PRO A CA 1
ATOM 1470 C C . PRO A 1 189 ? 80.919 6.314 75.877 1.00 15.11 187 PRO A C 1
ATOM 1471 O O . PRO A 1 189 ? 80.872 5.381 76.681 1.00 17.01 187 PRO A O 1
ATOM 1475 N N . GLY A 1 190 ? 80.177 6.377 74.771 1.00 17.87 188 GLY A N 1
ATOM 1476 C CA . GLY A 1 190 ? 79.281 5.319 74.341 1.00 13.67 188 GLY A CA 1
ATOM 1477 C C . GLY A 1 190 ? 79.779 4.533 73.151 1.00 19.64 188 GLY A C 1
ATOM 1478 O O . GLY A 1 190 ? 79.040 3.682 72.636 1.00 16.96 188 GLY A O 1
ATOM 1479 N N . HIS A 1 191 ? 80.997 4.796 72.677 1.00 15.07 189 HIS A N 1
ATOM 1480 C CA . HIS A 1 191 ? 81.605 4.040 71.596 1.00 14.36 189 HIS A CA 1
ATOM 1481 C C . HIS A 1 191 ? 83.113 4.133 71.769 1.00 14.99 189 HIS A C 1
ATOM 1482 O O . HIS A 1 191 ? 83.627 5.087 72.375 1.00 16.59 189 HIS A O 1
ATOM 1489 N N . SER A 1 192 ? 83.800 3.103 71.278 1.00 14.17 190 SER A N 1
ATOM 1490 C CA . SER A 1 192 ? 85.242 2.909 71.284 1.00 12.52 190 SER A CA 1
ATOM 1491 C C . SER A 1 192 ? 85.807 3.097 69.885 1.00 16.78 190 SER A C 1
ATOM 1492 O O . SER A 1 192 ? 85.163 2.764 68.884 1.00 16.35 190 SER A O 1
ATOM 1495 N N . VAL A 1 193 ? 87.006 3.675 69.787 1.00 18.21 191 VAL A N 1
ATOM 1496 C CA . VAL A 1 193 ? 87.681 3.943 68.522 1.00 15.65 191 VAL A CA 1
ATOM 1497 C C . VAL A 1 193 ? 89.154 3.606 68.695 1.00 16.39 191 VAL A C 1
ATOM 1498 O O . VAL A 1 193 ? 89.654 3.464 69.809 1.00 15.75 191 VAL A O 1
ATOM 1502 N N . LEU A 1 194 ? 89.863 3.504 67.571 1.00 16.62 192 LEU A N 1
ATOM 1503 C CA . LEU A 1 194 ? 91.319 3.457 67.620 1.00 16.78 192 LEU A CA 1
ATOM 1504 C C . LEU A 1 194 ? 91.843 4.807 68.080 1.00 15.80 192 LEU A C 1
ATOM 1505 O O . LEU A 1 194 ? 91.475 5.844 67.515 1.00 16.04 192 LEU A O 1
ATOM 1510 N N . THR A 1 195 ? 92.668 4.804 69.123 1.00 14.68 193 THR A N 1
ATOM 1511 C CA . THR A 1 195 ? 93.214 6.045 69.657 1.00 16.07 193 THR A CA 1
ATOM 1512 C C . THR A 1 195 ? 94.738 6.011 69.654 1.00 16.44 193 THR A C 1
ATOM 1513 O O . THR A 1 195 ? 95.362 4.947 69.689 1.00 15.62 193 THR A O 1
ATOM 1517 N N . HIS A 1 196 ? 95.326 7.208 69.615 1.00 15.78 194 HIS A N 1
ATOM 1518 C CA . HIS A 1 196 ? 96.768 7.367 69.792 1.00 16.16 194 HIS A CA 1
ATOM 1519 C C . HIS A 1 196 ? 97.186 7.235 71.261 1.00 23.00 194 HIS A C 1
ATOM 1520 O O . HIS A 1 196 ? 98.127 6.497 71.579 1.00 23.58 194 HIS A O 1
ATOM 1527 N N . GLY A 1 197 ? 96.538 7.988 72.164 1.00 21.71 195 GLY A N 1
ATOM 1528 C CA . GLY A 1 197 ? 96.746 7.864 73.600 1.00 14.39 195 GLY A CA 1
ATOM 1529 C C . GLY A 1 197 ? 97.606 8.935 74.240 1.00 30.25 195 GLY A C 1
ATOM 1530 O O . GLY A 1 197 ? 97.579 9.081 75.470 1.00 30.24 195 GLY A O 1
ATOM 1531 N N . GLU A 1 198 ? 98.376 9.674 73.456 1.00 23.54 196 GLU A N 1
ATOM 1532 C CA . GLU A 1 198 ? 99.268 10.689 73.999 1.00 25.64 196 GLU A CA 1
ATOM 1533 C C . GLU A 1 198 ? 99.430 11.792 72.958 1.00 25.86 196 GLU A C 1
ATOM 1534 O O . GLU A 1 198 ? 100.538 12.206 72.605 1.00 25.08 196 GLU A O 1
ATOM 1540 N N . LEU A 1 199 ? 98.301 12.278 72.449 1.00 17.16 197 LEU A N 1
ATOM 1541 C CA . LEU A 1 199 ? 98.310 13.220 71.338 1.00 19.78 197 LEU A CA 1
ATOM 1542 C C . LEU A 1 199 ? 98.400 14.637 71.892 1.00 22.69 197 LEU A C 1
ATOM 1543 O O . LEU A 1 199 ? 97.411 15.357 72.036 1.00 22.93 197 LEU A O 1
ATOM 1548 N N . TYR A 1 200 ? 99.621 15.036 72.213 1.00 20.63 198 TYR A N 1
ATOM 1549 C CA . TYR A 1 200 ? 99.958 16.414 72.535 1.00 18.49 198 TYR A CA 1
ATOM 1550 C C . TYR A 1 200 ? 101.117 16.829 71.640 1.00 22.65 198 TYR A C 1
ATOM 1551 O O . TYR A 1 200 ? 101.691 15.993 70.935 1.00 21.34 198 TYR A O 1
ATOM 1560 N N . PRO A 1 201 ? 101.435 18.132 71.582 1.00 22.20 199 PRO A N 1
ATOM 1561 C CA . PRO A 1 201 ? 102.325 18.632 70.516 1.00 21.15 199 PRO A CA 1
ATOM 1562 C C . PRO A 1 201 ? 103.698 17.975 70.438 1.00 28.70 199 PRO A C 1
ATOM 1563 O O . PRO A 1 201 ? 104.306 17.983 69.359 1.00 25.83 199 PRO A O 1
ATOM 1567 N N . ALA A 1 202 ? 104.213 17.405 71.531 1.00 26.36 200 ALA A N 1
ATOM 1568 C CA . ALA A 1 202 ? 105.497 16.716 71.445 1.00 28.94 200 ALA A CA 1
ATOM 1569 C C . ALA A 1 202 ? 105.446 15.491 70.537 1.00 34.44 200 ALA A C 1
ATOM 1570 O O . ALA A 1 202 ? 106.499 15.018 70.100 1.00 29.57 200 ALA A O 1
ATOM 1572 N N . HIS A 1 203 ? 104.256 14.952 70.258 1.00 20.85 201 HIS A N 1
ATOM 1573 C CA . HIS A 1 203 ? 104.125 13.789 69.390 1.00 18.44 201 HIS A CA 1
ATOM 1574 C C . HIS A 1 203 ? 103.575 14.147 68.016 1.00 22.10 201 HIS A C 1
ATOM 1575 O O . HIS A 1 203 ? 103.086 13.271 67.295 1.00 23.97 201 HIS A O 1
ATOM 1582 N N . THR A 1 204 ? 103.614 15.420 67.651 1.00 25.55 202 THR A N 1
ATOM 1583 C CA . THR A 1 204 ? 103.245 15.846 66.315 1.00 22.50 202 THR A CA 1
ATOM 1584 C C . THR A 1 204 ? 104.438 16.520 65.645 1.00 33.11 202 THR A C 1
ATOM 1585 O O . THR A 1 204 ? 105.398 16.949 66.296 1.00 31.19 202 THR A O 1
ATOM 1589 N N . LEU A 1 205 ? 104.390 16.571 64.322 1.00 22.33 203 LEU A N 1
ATOM 1590 C CA . LEU A 1 205 ? 105.220 17.513 63.597 1.00 25.13 203 LEU A CA 1
ATOM 1591 C C . LEU A 1 205 ? 104.298 18.491 62.898 1.00 19.73 203 LEU A C 1
ATOM 1592 O O . LEU A 1 205 ? 103.219 18.106 62.416 1.00 22.19 203 LEU A O 1
ATOM 1597 N N . VAL A 1 206 ? 104.723 19.746 62.880 1.00 17.91 204 VAL A N 1
ATOM 1598 C CA . VAL A 1 206 ? 103.871 20.820 62.397 1.00 22.13 204 VAL A CA 1
ATOM 1599 C C . VAL A 1 206 ? 104.572 21.575 61.282 1.00 24.85 204 VAL A C 1
ATOM 1600 O O . VAL A 1 206 ? 105.802 21.702 61.247 1.00 28.23 204 VAL A O 1
ATOM 1604 N N . GLU A 1 207 ? 103.760 22.055 60.348 1.00 26.72 205 GLU A N 1
ATOM 1605 C CA A GLU A 1 207 ? 104.198 22.968 59.301 0.51 29.49 205 GLU A CA 1
ATOM 1606 C CA B GLU A 1 207 ? 104.202 22.981 59.314 0.49 29.49 205 GLU A CA 1
ATOM 1607 C C . GLU A 1 207 ? 103.103 24.010 59.128 1.00 30.20 205 GLU A C 1
ATOM 1608 O O . GLU A 1 207 ? 101.954 23.651 58.850 1.00 29.07 205 GLU A O 1
ATOM 1619 N N . ASP A 1 208 ? 103.449 25.286 59.310 1.00 31.60 206 ASP A N 1
ATOM 1620 C CA . ASP A 1 208 ? 102.478 26.379 59.242 1.00 31.67 206 ASP A CA 1
ATOM 1621 C C . ASP A 1 208 ? 101.306 26.139 60.194 1.00 39.47 206 ASP A C 1
ATOM 1622 O O . ASP A 1 208 ? 100.143 26.355 59.848 1.00 34.47 206 ASP A O 1
ATOM 1627 N N . GLU A 1 209 ? 101.624 25.679 61.407 1.00 30.90 207 GLU A N 1
ATOM 1628 C CA . GLU A 1 209 ? 100.689 25.409 62.499 1.00 29.76 207 GLU A CA 1
ATOM 1629 C C . GLU A 1 209 ? 99.720 24.271 62.192 1.00 32.73 207 GLU A C 1
ATOM 1630 O O . GLU A 1 209 ? 98.749 24.067 62.938 1.00 25.14 207 GLU A O 1
ATOM 1636 N N . ARG A 1 210 ? 99.966 23.504 61.135 1.00 23.09 208 ARG A N 1
ATOM 1637 C CA . ARG A 1 210 ? 99.167 22.332 60.812 1.00 22.36 208 ARG A CA 1
ATOM 1638 C C . ARG A 1 210 ? 99.975 21.077 61.096 1.00 26.02 208 ARG A C 1
ATOM 1639 O O . ARG A 1 210 ? 101.195 21.057 60.902 1.00 22.44 208 ARG A O 1
ATOM 1647 N N . ILE A 1 211 ? 99.288 20.037 61.555 1.00 24.82 209 ILE A N 1
ATOM 1648 C CA . ILE A 1 211 ? 99.934 18.753 61.792 1.00 21.27 209 ILE A CA 1
ATOM 1649 C C . ILE A 1 211 ? 100.244 18.105 60.454 1.00 18.71 209 ILE A C 1
ATOM 1650 O O . ILE A 1 211 ? 99.366 17.973 59.590 1.00 23.26 209 ILE A O 1
ATOM 1655 N N . THR A 1 212 ? 101.499 17.711 60.270 1.00 20.49 210 THR A N 1
ATOM 1656 C CA . THR A 1 212 ? 101.903 16.995 59.074 1.00 20.39 210 THR A CA 1
ATOM 1657 C C . THR A 1 212 ? 102.389 15.583 59.356 1.00 25.16 210 THR A C 1
ATOM 1658 O O . THR A 1 212 ? 102.576 14.814 58.406 1.00 22.83 210 THR A O 1
ATOM 1662 N N . ALA A 1 213 ? 102.595 15.219 60.618 1.00 16.14 211 ALA A N 1
ATOM 1663 C CA . ALA A 1 213 ? 102.954 13.853 60.974 1.00 17.45 211 ALA A CA 1
ATOM 1664 C C . ALA A 1 213 ? 102.644 13.638 62.443 1.00 20.14 211 ALA A C 1
ATOM 1665 O O . ALA A 1 213 ? 102.686 14.579 63.240 1.00 18.28 211 ALA A O 1
ATOM 1667 N N . VAL A 1 214 ? 102.358 12.386 62.795 1.00 20.86 212 VAL A N 1
ATOM 1668 C CA . VAL A 1 214 ? 102.124 11.992 64.175 1.00 22.32 212 VAL A CA 1
ATOM 1669 C C . VAL A 1 214 ? 103.049 10.826 64.500 1.00 27.18 212 VAL A C 1
ATOM 1670 O O . VAL A 1 214 ? 103.159 9.868 63.720 1.00 24.29 212 VAL A O 1
ATOM 1674 N N . LEU A 1 215 ? 103.732 10.928 65.635 1.00 22.05 213 LEU A N 1
ATOM 1675 C CA . LEU A 1 215 ? 104.791 10.008 66.017 1.00 29.25 213 LEU A CA 1
ATOM 1676 C C . LEU A 1 215 ? 104.430 9.271 67.299 1.00 22.75 213 LEU A C 1
ATOM 1677 O O . LEU A 1 215 ? 103.434 9.576 67.966 1.00 20.73 213 LEU A O 1
ATOM 1682 N N . ASP A 1 216 ? 105.282 8.295 67.636 1.00 19.30 214 ASP A N 1
ATOM 1683 C CA . ASP A 1 216 ? 105.286 7.554 68.903 1.00 15.72 214 ASP A CA 1
ATOM 1684 C C . ASP A 1 216 ? 103.917 6.939 69.195 1.00 17.60 214 ASP A C 1
ATOM 1685 O O . ASP A 1 216 ? 103.181 7.374 70.070 1.00 18.38 214 ASP A O 1
ATOM 1690 N N . TRP A 1 217 ? 103.694 5.832 68.488 1.00 20.91 215 TRP A N 1
ATOM 1691 C CA . TRP A 1 217 ? 102.423 5.117 68.502 1.00 17.32 215 TRP A CA 1
ATOM 1692 C C . TRP A 1 217 ? 102.390 3.951 69.493 1.00 18.92 215 TRP A C 1
ATOM 1693 O O . TRP A 1 217 ? 101.541 3.059 69.359 1.00 21.39 215 TRP A O 1
ATOM 1704 N N . THR A 1 218 ? 103.283 3.927 70.490 1.00 22.91 216 THR A N 1
ATOM 1705 C CA . THR A 1 218 ? 103.274 2.791 71.418 1.00 19.80 216 THR A CA 1
ATOM 1706 C C . THR A 1 218 ? 102.089 2.807 72.385 1.00 24.61 216 THR A C 1
ATOM 1707 O O . THR A 1 218 ? 101.772 1.763 72.958 1.00 23.03 216 THR A O 1
ATOM 1711 N N . THR A 1 219 ? 101.421 3.943 72.584 1.00 16.27 217 THR A N 1
ATOM 1712 C CA . THR A 1 219 ? 100.297 3.999 73.518 1.00 20.26 217 THR A CA 1
ATOM 1713 C C . THR A 1 219 ? 98.953 3.729 72.853 1.00 19.29 217 THR A C 1
ATOM 1714 O O . THR A 1 219 ? 97.909 3.849 73.516 1.00 24.56 217 THR A O 1
ATOM 1718 N N . ALA A 1 220 ? 98.947 3.378 71.568 1.00 18.62 218 ALA A N 1
ATOM 1719 C CA . ALA A 1 220 ? 97.692 3.220 70.844 1.00 19.75 218 ALA A CA 1
ATOM 1720 C C . ALA A 1 220 ? 96.884 2.056 71.404 1.00 17.51 218 ALA A C 1
ATOM 1721 O O . ALA A 1 220 ? 97.436 1.054 71.866 1.00 18.02 218 ALA A O 1
ATOM 1723 N N . ALA A 1 221 ? 95.562 2.205 71.347 1.00 15.28 219 ALA A N 1
ATOM 1724 C CA . ALA A 1 221 ? 94.613 1.252 71.905 1.00 19.90 219 ALA A CA 1
ATOM 1725 C C . ALA A 1 221 ? 93.232 1.572 71.358 1.00 18.96 219 ALA A C 1
ATOM 1726 O O . ALA A 1 221 ? 92.932 2.728 71.058 1.00 17.03 219 ALA A O 1
ATOM 1728 N N . VAL A 1 222 ? 92.390 0.551 71.237 1.00 14.50 220 VAL A N 1
ATOM 1729 C CA . VAL A 1 222 ? 90.978 0.842 70.979 1.00 19.77 22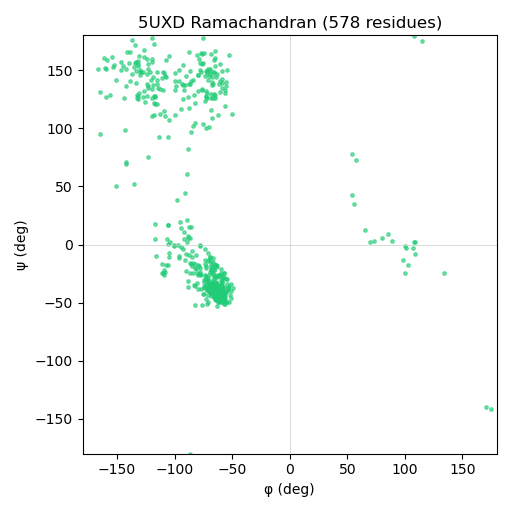0 VAL A CA 1
ATOM 1730 C C . VAL A 1 222 ? 90.297 1.141 72.310 1.00 19.09 220 VAL A C 1
ATOM 1731 O O . VAL A 1 222 ? 90.414 0.377 73.278 1.00 19.40 220 VAL A O 1
ATOM 1735 N N . GLY A 1 223 ? 89.599 2.270 72.354 1.00 14.40 221 GLY A N 1
ATOM 1736 C CA . GLY A 1 223 ? 89.004 2.716 73.599 1.00 16.78 221 GLY A CA 1
ATOM 1737 C C . GLY A 1 223 ? 88.441 4.123 73.528 1.00 12.10 221 GLY A C 1
ATOM 1738 O O . GLY A 1 223 ? 87.837 4.509 72.528 1.00 14.95 221 GLY A O 1
ATOM 1739 N N . ASP A 1 224 ? 88.647 4.890 74.585 1.00 13.37 222 ASP A N 1
ATOM 1740 C CA . ASP A 1 224 ? 87.945 6.166 74.803 1.00 13.35 222 ASP A CA 1
ATOM 1741 C C . ASP A 1 224 ? 88.364 7.225 73.787 1.00 13.53 222 ASP A C 1
ATOM 1742 O O . ASP A 1 224 ? 89.531 7.638 73.784 1.00 15.90 222 ASP A O 1
ATOM 1747 N N . PRO A 1 225 ? 87.453 7.700 72.926 1.00 15.87 223 PRO A N 1
ATOM 1748 C CA . PRO A 1 225 ? 87.818 8.758 71.960 1.00 14.25 223 PRO A CA 1
ATOM 1749 C C . PRO A 1 225 ? 88.361 10.028 72.602 1.00 20.43 223 PRO A C 1
ATOM 1750 O O . PRO A 1 225 ? 89.139 10.758 71.966 1.00 15.64 223 PRO A O 1
ATOM 1754 N N . ALA A 1 226 ? 87.957 10.329 73.842 1.00 12.34 224 ALA A N 1
ATOM 1755 C CA . ALA A 1 226 ? 88.378 11.575 74.480 1.00 14.46 224 ALA A CA 1
ATOM 1756 C C . ALA A 1 226 ? 89.877 11.625 74.730 1.00 14.32 224 ALA A C 1
ATOM 1757 O O . ALA A 1 226 ? 90.451 12.719 74.840 1.00 17.81 224 ALA A O 1
ATOM 1759 N N . LYS A 1 227 ? 90.520 10.467 74.872 1.00 11.85 225 LYS A N 1
ATOM 1760 C CA . LYS A 1 227 ? 91.953 10.449 75.150 1.00 15.45 225 LYS A CA 1
ATOM 1761 C C . LYS A 1 227 ? 92.734 11.306 74.164 1.00 22.95 225 LYS A C 1
ATOM 1762 O O . LYS A 1 227 ? 93.743 11.925 74.537 1.00 16.22 225 LYS A O 1
ATOM 1768 N N . ASP A 1 228 ? 92.278 11.370 72.911 1.00 13.84 226 ASP A N 1
ATOM 1769 C CA . ASP A 1 228 ? 93.031 12.058 71.871 1.00 13.58 226 ASP A CA 1
ATOM 1770 C C . ASP A 1 228 ? 92.661 13.530 71.753 1.00 14.52 226 ASP A C 1
ATOM 1771 O O . ASP A 1 228 ? 93.326 14.263 71.016 1.00 14.69 226 ASP A O 1
ATOM 1776 N N . LEU A 1 229 ? 91.619 13.965 72.450 1.00 14.18 227 LEU A N 1
ATOM 1777 C CA . LEU A 1 229 ? 91.240 15.362 72.498 1.00 13.94 227 LEU A CA 1
ATOM 1778 C C . LEU A 1 229 ? 91.559 16.013 73.834 1.00 13.52 227 LEU A C 1
ATOM 1779 O O . LEU A 1 229 ? 91.571 17.241 73.916 1.00 12.70 227 LEU A O 1
ATOM 1784 N N . MET A 1 230 ? 91.770 15.167 74.827 1.00 16.38 228 MET A N 1
ATOM 1785 C CA A MET A 1 230 ? 92.024 15.767 76.193 0.50 16.09 228 MET A CA 1
ATOM 1786 C CA B MET A 1 230 ? 92.086 15.641 76.176 0.50 16.06 228 MET A CA 1
ATOM 1787 C C . MET A 1 230 ? 93.212 16.755 76.439 1.00 11.57 228 MET A C 1
ATOM 1788 O O . MET A 1 230 ? 93.155 17.842 77.115 1.00 14.71 228 MET A O 1
ATOM 1797 N N . PHE A 1 231 ? 94.306 16.496 75.718 1.00 13.04 229 PHE A N 1
ATOM 1798 C CA . PHE A 1 231 ? 95.430 17.408 75.920 1.00 12.89 229 PHE A CA 1
ATOM 1799 C C . PHE A 1 231 ? 95.138 18.781 75.322 1.00 17.27 229 PHE A C 1
ATOM 1800 O O . PHE A 1 231 ? 95.512 19.811 75.901 1.00 13.88 229 PHE A O 1
ATOM 1808 N N . HIS A 1 232 ? 94.448 18.818 74.179 1.00 17.78 230 HIS A N 1
ATOM 1809 C CA . HIS A 1 232 ? 93.974 20.087 73.636 1.00 13.44 230 HIS A CA 1
ATOM 1810 C C . HIS A 1 232 ? 92.951 20.738 74.565 1.00 16.61 230 HIS A C 1
ATOM 1811 O O . HIS A 1 232 ? 92.990 21.953 74.790 1.00 18.72 230 HIS A O 1
ATOM 1818 N N . GLN A 1 233 ? 92.037 19.941 75.128 1.00 13.98 231 GLN A N 1
ATOM 1819 C CA . GLN A 1 233 ? 90.994 20.509 75.968 1.00 11.69 231 GLN A CA 1
ATOM 1820 C C . GLN A 1 233 ? 91.574 21.196 77.195 1.00 14.85 231 GLN A C 1
ATOM 1821 O O . GLN A 1 233 ? 91.086 22.262 77.602 1.00 14.00 231 GLN A O 1
ATOM 1827 N N . VAL A 1 234 ? 92.616 20.615 77.797 1.00 15.97 232 VAL A N 1
ATOM 1828 C CA . VAL A 1 234 ? 93.132 21.212 79.024 1.00 15.15 232 VAL A CA 1
ATOM 1829 C C . VAL A 1 234 ? 94.037 22.415 78.753 1.00 15.27 232 VAL A C 1
ATOM 1830 O O . VAL A 1 234 ? 94.244 23.236 79.660 1.00 21.28 232 VAL A O 1
ATOM 1834 N N . SER A 1 235 ? 94.558 22.582 77.527 1.00 15.54 233 SER A N 1
ATOM 1835 C CA . SER A 1 235 ? 95.528 23.639 77.257 1.00 14.73 233 SER A CA 1
ATOM 1836 C C . SER A 1 235 ? 94.989 24.795 76.425 1.00 23.66 233 SER A C 1
ATOM 1837 O O . SER A 1 235 ? 95.533 25.903 76.513 1.00 19.70 233 SER A O 1
ATOM 1840 N N . ALA A 1 236 ? 93.963 24.580 75.656 1.00 16.19 234 ALA A N 1
ATOM 1841 C CA . ALA A 1 236 ? 93.441 25.580 74.735 1.00 14.67 234 ALA A CA 1
ATOM 1842 C C . ALA A 1 236 ? 92.268 26.334 75.355 1.00 17.99 234 ALA A C 1
ATOM 1843 O O . ALA A 1 236 ? 91.536 25.778 76.173 1.00 15.52 234 ALA A O 1
ATOM 1845 N N . PRO A 1 237 ? 92.059 27.602 74.991 1.00 12.14 235 PRO A N 1
ATOM 1846 C CA . PRO A 1 237 ? 90.828 28.288 75.396 1.00 14.73 235 PRO A CA 1
ATOM 1847 C C . PRO A 1 237 ? 89.613 27.486 74.960 1.00 14.84 235 PRO A C 1
ATOM 1848 O O . PRO A 1 237 ? 89.642 26.776 73.949 1.00 19.01 235 PRO A O 1
ATOM 1852 N N . SER A 1 238 ? 88.530 27.618 75.732 1.00 14.37 236 SER A N 1
ATOM 1853 C CA . SER A 1 238 ? 87.358 26.786 75.470 1.00 17.80 236 SER A CA 1
ATOM 1854 C C . SER A 1 238 ? 86.791 27.014 74.067 1.00 18.97 236 SER A C 1
ATOM 1855 O O . SER A 1 238 ? 86.297 26.076 73.438 1.00 17.91 236 SER A O 1
ATOM 1858 N N . ALA A 1 239 ? 86.824 28.253 73.561 1.00 16.19 237 ALA A N 1
ATOM 1859 C CA . ALA A 1 239 ? 86.320 28.460 72.205 1.00 13.11 237 ALA A CA 1
ATOM 1860 C C . ALA A 1 239 ? 87.222 27.828 71.157 1.00 20.10 237 ALA A C 1
ATOM 1861 O O . ALA A 1 239 ? 86.756 27.529 70.052 1.00 19.44 237 ALA A O 1
ATOM 1863 N N . ILE A 1 240 ? 88.498 27.627 71.483 1.00 16.11 238 ILE A N 1
ATOM 1864 C CA . ILE A 1 240 ? 89.417 26.981 70.557 1.00 17.11 238 ILE A CA 1
ATOM 1865 C C . ILE A 1 240 ? 89.232 25.468 70.599 1.00 16.89 238 ILE A C 1
ATOM 1866 O O . ILE A 1 240 ? 89.271 24.797 69.563 1.00 14.33 238 ILE A O 1
ATOM 1871 N N . PHE A 1 241 ? 88.995 24.903 71.788 1.00 16.27 239 PHE A N 1
ATOM 1872 C CA . PHE A 1 241 ? 88.604 23.494 71.836 1.00 14.70 239 PHE A CA 1
ATOM 1873 C C . PHE A 1 241 ? 87.332 23.253 71.026 1.00 21.12 239 PHE A C 1
ATOM 1874 O O . PHE A 1 241 ? 87.195 22.217 70.362 1.00 16.59 239 PHE A O 1
ATOM 1882 N N . GLU A 1 242 ? 86.394 24.211 71.045 1.00 16.51 240 GLU A N 1
ATOM 1883 C CA . GLU A 1 242 ? 85.171 24.031 70.269 1.00 18.47 240 GLU A CA 1
ATOM 1884 C C . GLU A 1 242 ? 85.454 24.013 68.765 1.00 19.11 240 GLU A C 1
ATOM 1885 O O . GLU A 1 242 ? 84.788 23.286 68.021 1.00 18.29 240 GLU A O 1
ATOM 1891 N N . VAL A 1 243 ? 86.428 24.808 68.296 1.00 17.47 241 VAL A N 1
ATOM 1892 C CA . VAL A 1 243 ? 86.844 24.740 66.891 1.00 18.64 241 VAL A CA 1
ATOM 1893 C C . VAL A 1 243 ? 87.373 23.343 66.559 1.00 17.44 241 VAL A C 1
ATOM 1894 O O . VAL A 1 243 ? 87.099 22.790 65.482 1.00 16.16 241 VAL A O 1
ATOM 1898 N N . ALA A 1 244 ? 88.144 22.749 67.477 1.00 17.16 242 ALA A N 1
ATOM 1899 C CA . ALA A 1 244 ? 88.630 21.382 67.299 1.00 15.28 242 ALA A CA 1
ATOM 1900 C C . ALA A 1 244 ? 87.485 20.380 67.248 1.00 14.19 242 ALA A C 1
ATOM 1901 O O . ALA A 1 244 ? 87.493 19.464 66.419 1.00 14.88 242 ALA A O 1
ATOM 1903 N N . LEU A 1 245 ? 86.503 20.531 68.141 1.00 18.00 243 LEU A N 1
ATOM 1904 C CA . LEU A 1 245 ? 85.334 19.656 68.135 1.00 13.18 243 LEU A CA 1
ATOM 1905 C C . LEU A 1 245 ? 84.539 19.766 66.839 1.00 20.54 243 LEU A C 1
ATOM 1906 O O . LEU A 1 245 ? 83.978 18.770 66.362 1.00 17.95 243 LEU A O 1
ATOM 1911 N N . GLN A 1 246 ? 84.421 20.976 66.285 1.00 18.96 244 GLN A N 1
ATOM 1912 C CA . GLN A 1 246 ? 83.686 21.146 65.032 1.00 17.81 244 GLN A CA 1
ATOM 1913 C C . GLN A 1 246 ? 84.388 20.430 63.883 1.00 24.88 244 GLN A C 1
ATOM 1914 O O . GLN A 1 246 ? 83.751 19.717 63.098 1.00 21.18 244 GLN A O 1
ATOM 1920 N N . ALA A 1 247 ? 85.711 20.593 63.780 1.00 19.03 245 ALA A N 1
ATOM 1921 C CA . ALA A 1 247 ? 86.472 19.866 62.768 1.00 23.24 245 ALA A CA 1
ATOM 1922 C C . ALA A 1 247 ? 86.400 18.356 62.999 1.00 17.71 245 ALA A C 1
ATOM 1923 O O . ALA A 1 247 ? 86.302 17.579 62.041 1.00 17.03 245 ALA A O 1
ATOM 1925 N N . TYR A 1 248 ? 86.410 17.923 64.264 1.00 15.36 246 TYR A N 1
ATOM 1926 C CA . TYR A 1 248 ? 86.257 16.501 64.572 1.00 17.86 246 TYR A CA 1
ATOM 1927 C C . TYR A 1 248 ? 84.931 15.959 64.036 1.00 17.95 246 TYR A C 1
ATOM 1928 O O . TYR A 1 248 ? 84.887 14.910 63.380 1.00 19.07 246 TYR A O 1
ATOM 1937 N N . ALA A 1 249 ? 83.832 16.650 64.328 1.00 18.19 247 ALA A N 1
ATOM 1938 C CA . ALA A 1 249 ? 82.527 16.196 63.838 1.00 16.95 247 ALA A CA 1
ATOM 1939 C C . ALA A 1 249 ? 82.446 16.288 62.320 1.00 21.59 247 ALA A C 1
ATOM 1940 O O . ALA A 1 249 ? 81.873 15.408 61.664 1.00 17.04 247 ALA A O 1
ATOM 1942 N N . GLU A 1 250 ? 83.037 17.327 61.737 1.00 20.57 248 GLU A N 1
ATOM 1943 C CA . GLU A 1 250 ? 83.052 17.436 60.283 1.00 24.78 248 GLU A CA 1
ATOM 1944 C C . GLU A 1 250 ? 83.743 16.238 59.636 1.00 26.31 248 GLU A C 1
ATOM 1945 O O . GLU A 1 250 ? 83.379 15.840 58.527 1.00 26.66 248 GLU A O 1
ATOM 1951 N N . GLY A 1 251 ? 84.713 15.636 60.318 1.00 21.49 249 GLY A N 1
ATOM 1952 C CA . GLY A 1 251 ? 85.381 14.451 59.816 1.00 16.29 249 GLY A CA 1
ATOM 1953 C C . GLY A 1 251 ? 84.724 13.124 60.135 1.00 15.58 249 GLY A C 1
ATOM 1954 O O . GLY A 1 251 ? 85.290 12.072 59.815 1.00 22.03 249 GLY A O 1
ATOM 1955 N N . GLY A 1 252 ? 83.536 13.130 60.747 1.00 23.47 250 GLY A N 1
ATOM 1956 C CA . GLY A 1 252 ? 82.876 11.905 61.142 1.00 20.52 250 GLY A CA 1
ATOM 1957 C C . GLY A 1 252 ? 83.001 11.561 62.613 1.00 17.17 250 GLY A C 1
ATOM 1958 O O . GLY A 1 252 ? 82.435 10.547 63.039 1.00 18.75 250 GLY A O 1
ATOM 1959 N N . GLY A 1 253 ? 83.737 12.362 63.388 1.00 17.95 251 GLY A N 1
ATOM 1960 C CA . GLY A 1 253 ? 83.808 12.149 64.824 1.00 13.85 251 GLY A CA 1
ATOM 1961 C C . GLY A 1 253 ? 82.468 12.376 65.498 1.00 14.57 251 GLY A C 1
ATOM 1962 O O . GLY A 1 253 ? 81.646 13.173 65.043 1.00 16.83 251 GLY A O 1
ATOM 1963 N N . ARG A 1 254 ? 82.226 11.629 66.583 1.00 16.00 252 ARG A N 1
ATOM 1964 C CA . ARG A 1 254 ? 80.937 11.619 67.278 1.00 13.55 252 ARG A CA 1
ATOM 1965 C C . ARG A 1 254 ? 81.137 11.995 68.747 1.00 21.08 252 ARG A C 1
ATOM 1966 O O . ARG A 1 254 ? 81.091 11.138 69.641 1.00 16.51 252 ARG A O 1
ATOM 1974 N N . PRO A 1 255 ? 81.354 13.277 69.033 1.00 16.15 253 PRO A N 1
ATOM 1975 C CA . PRO A 1 255 ? 81.528 13.699 70.425 1.00 15.06 253 PRO A CA 1
ATOM 1976 C C . PRO A 1 255 ? 80.189 13.694 71.143 1.00 18.45 253 PRO A C 1
ATOM 1977 O O . PRO A 1 255 ? 79.132 13.603 70.518 1.00 23.72 253 PRO A O 1
ATOM 1981 N N . TRP A 1 256 ? 80.244 13.749 72.474 1.00 19.91 254 TRP A N 1
ATOM 1982 C CA . TRP A 1 256 ? 79.052 13.771 73.315 1.00 16.18 254 TRP A CA 1
ATOM 1983 C C . TRP A 1 256 ? 79.087 15.009 74.213 1.00 20.31 254 TRP A C 1
ATOM 1984 O O . TRP A 1 256 ? 80.150 15.609 74.413 1.00 18.15 254 TRP A O 1
ATOM 1995 N N . PRO A 1 257 ? 77.931 15.443 74.738 1.00 18.19 255 PRO A N 1
ATOM 1996 C CA . PRO A 1 257 ? 77.878 16.742 75.444 1.00 23.43 255 PRO A CA 1
ATOM 1997 C C . PRO A 1 257 ? 78.862 16.901 76.593 1.00 16.33 255 PRO A C 1
ATOM 1998 O O . PRO A 1 257 ? 79.429 17.981 76.757 1.00 20.55 255 PRO A O 1
ATOM 2002 N N . GLY A 1 258 ? 79.072 15.878 77.404 1.00 20.58 256 GLY A N 1
ATOM 2003 C CA . GLY A 1 258 ? 79.990 16.054 78.512 1.00 16.12 256 GLY A CA 1
ATOM 2004 C C . GLY A 1 258 ? 81.442 15.723 78.208 1.00 15.95 256 GLY A C 1
ATOM 2005 O O . GLY A 1 258 ? 82.220 15.487 79.138 1.00 15.36 256 GLY A O 1
ATOM 2006 N N . LEU A 1 259 ? 81.827 15.730 76.923 1.00 12.78 257 LEU A N 1
ATOM 2007 C CA A LEU A 1 259 ? 83.185 15.313 76.572 0.71 11.25 257 LEU A CA 1
ATOM 2008 C CA B LEU A 1 259 ? 83.183 15.347 76.524 0.29 11.43 257 LEU A CA 1
ATOM 2009 C C . LEU A 1 259 ? 84.231 16.265 77.144 1.00 16.12 257 LEU A C 1
ATOM 2010 O O . LEU A 1 259 ? 85.264 15.809 77.648 1.00 14.71 257 LEU A O 1
ATOM 2019 N N . ALA A 1 260 ? 83.998 17.577 77.079 1.00 17.72 258 ALA A N 1
ATOM 2020 C CA . ALA A 1 260 ? 85.011 18.497 77.590 1.00 15.88 258 ALA A CA 1
ATOM 2021 C C . ALA A 1 260 ? 85.162 18.329 79.097 1.00 18.54 258 ALA A C 1
ATOM 2022 O O . ALA A 1 260 ? 86.288 18.313 79.616 1.00 13.94 258 ALA A O 1
ATOM 2024 N N . ARG A 1 261 ? 84.037 18.152 79.798 1.00 14.65 259 ARG A N 1
ATOM 2025 C CA A ARG A 1 261 ? 84.071 17.891 81.234 0.52 14.21 259 ARG A CA 1
ATOM 2026 C CA B ARG A 1 261 ? 84.084 17.899 81.234 0.48 14.21 259 ARG A CA 1
ATOM 2027 C C . ARG A 1 261 ? 84.908 16.656 81.534 1.00 14.67 259 ARG A C 1
ATOM 2028 O O . ARG A 1 261 ? 85.817 16.692 82.372 1.00 11.07 259 ARG A O 1
ATOM 2043 N N . HIS A 1 262 ? 84.597 15.550 80.849 1.00 15.11 260 HIS A N 1
ATOM 2044 C CA . HIS A 1 262 ? 85.338 14.294 80.945 1.00 11.66 260 HIS A CA 1
ATOM 2045 C C . HIS A 1 262 ? 86.847 14.497 80.759 1.00 13.12 260 HIS A C 1
ATOM 2046 O O . HIS A 1 262 ? 87.654 13.953 81.523 1.00 14.21 260 HIS A O 1
ATOM 2053 N N . CYS A 1 263 ? 87.241 15.278 79.747 1.00 11.58 261 CYS A N 1
ATOM 2054 C CA . CYS A 1 263 ? 88.667 15.481 79.459 1.00 11.21 261 CYS A CA 1
ATOM 2055 C C . CYS A 1 263 ? 89.404 16.073 80.658 1.00 10.77 261 CYS A C 1
ATOM 2056 O O . CYS A 1 263 ? 90.491 15.613 81.018 1.00 12.62 261 CYS A O 1
ATOM 2059 N N . THR A 1 264 ? 88.839 17.120 81.269 1.00 13.64 262 THR A N 1
ATOM 2060 C CA . THR A 1 264 ? 89.508 17.767 82.396 1.00 13.26 262 THR A CA 1
ATOM 2061 C C . THR A 1 264 ? 89.538 16.857 83.622 1.00 12.95 262 THR A C 1
ATOM 2062 O O . THR A 1 264 ? 90.536 16.821 84.350 1.00 16.17 262 THR A O 1
ATOM 2066 N N . GLU A 1 265 ? 88.448 16.124 83.882 1.00 15.73 263 GLU A N 1
ATOM 2067 C CA . GLU A 1 265 ? 88.466 15.187 85.002 1.00 13.47 263 GLU A CA 1
ATOM 2068 C C . GLU A 1 265 ? 89.503 14.100 84.776 1.00 16.15 263 GLU A C 1
ATOM 2069 O O . GLU A 1 265 ? 90.239 13.723 85.695 1.00 15.19 263 GLU A O 1
ATOM 2075 N N . MET A 1 266 ? 89.556 13.589 83.558 1.00 17.13 264 MET A N 1
ATOM 2076 C CA . MET A 1 266 ? 90.494 12.534 83.224 1.00 11.94 264 MET A CA 1
ATOM 2077 C C . MET A 1 266 ? 91.941 12.985 83.390 1.00 14.90 264 MET A C 1
ATOM 2078 O O . MET A 1 266 ? 92.772 12.243 83.882 1.00 13.29 264 MET A O 1
ATOM 2083 N N . PHE A 1 267 ? 92.227 14.206 82.962 1.00 14.63 265 PHE A N 1
ATOM 2084 C CA . PHE A 1 267 ? 93.575 14.755 83.103 1.00 14.66 265 PHE A CA 1
ATOM 2085 C C . PHE A 1 267 ? 93.949 14.880 84.569 1.00 14.17 265 PHE A C 1
ATOM 2086 O O . PHE A 1 267 ? 95.104 14.649 84.951 1.00 17.65 265 PHE A O 1
ATOM 2094 N N . SER A 1 268 ? 92.970 15.213 85.418 1.00 15.20 266 SER A N 1
ATOM 2095 C CA . SER A 1 268 ? 93.223 15.334 86.845 1.00 15.11 266 SER A CA 1
ATOM 2096 C C . SER A 1 268 ? 93.527 13.995 87.500 1.00 15.36 266 SER A C 1
ATOM 2097 O O . SER A 1 268 ? 94.055 13.969 88.616 1.00 19.33 266 SER A O 1
ATOM 2100 N N . ALA A 1 269 ? 93.189 12.889 86.844 1.00 11.55 267 ALA A N 1
ATOM 2101 C CA . ALA A 1 269 ? 93.413 11.557 87.385 1.00 14.61 267 ALA A CA 1
ATOM 2102 C C . ALA A 1 269 ? 94.758 10.985 86.957 1.00 14.61 267 ALA A C 1
ATOM 2103 O O . ALA A 1 269 ? 95.018 9.791 87.161 1.00 18.68 267 ALA A O 1
ATOM 2105 N N . ALA A 1 270 ? 95.611 11.819 86.376 1.00 15.62 268 ALA A N 1
ATOM 2106 C CA . ALA A 1 270 ? 96.986 11.423 86.087 1.00 16.68 268 ALA A CA 1
ATOM 2107 C C . ALA A 1 270 ? 97.705 10.785 87.269 1.00 16.43 268 ALA A C 1
ATOM 2108 O O . ALA A 1 270 ? 98.493 9.856 87.031 1.00 19.74 268 ALA A O 1
ATOM 2110 N N . PRO A 1 271 ? 97.516 11.211 88.527 1.00 13.30 269 PRO A N 1
ATOM 2111 C CA . PRO A 1 271 ? 98.200 10.496 89.624 1.00 17.17 269 PRO A CA 1
ATOM 2112 C C . PRO A 1 271 ? 97.867 9.017 89.685 1.00 20.07 269 PRO A C 1
ATOM 2113 O O . PRO A 1 271 ? 98.706 8.226 90.136 1.00 16.81 269 PRO A O 1
ATOM 2117 N N . LEU A 1 272 ? 96.668 8.613 89.243 1.00 18.83 270 LEU A N 1
ATOM 2118 C CA . LEU A 1 272 ? 96.405 7.178 89.211 1.00 18.34 270 LEU A CA 1
ATOM 2119 C C . LEU A 1 272 ? 97.245 6.481 88.146 1.00 19.66 270 LEU A C 1
ATOM 2120 O O . LEU A 1 272 ? 97.723 5.358 88.357 1.00 18.38 270 LEU A O 1
ATOM 2125 N N . GLY A 1 273 ? 97.505 7.120 87.007 1.00 22.49 271 GLY A N 1
ATOM 2126 C CA . GLY A 1 273 ? 98.441 6.543 86.053 1.00 21.43 271 GLY A CA 1
ATOM 2127 C C . GLY A 1 273 ? 99.834 6.375 86.632 1.00 23.57 271 GLY A C 1
ATOM 2128 O O . GLY A 1 273 ? 100.516 5.379 86.361 1.00 19.70 271 GLY A O 1
ATOM 2129 N N . TYR A 1 274 ? 100.289 7.358 87.419 1.00 23.10 272 TYR A N 1
ATOM 2130 C CA . TYR A 1 274 ? 101.576 7.232 88.101 1.00 18.69 272 TYR A CA 1
ATOM 2131 C C . TYR A 1 274 ? 101.568 6.053 89.064 1.00 20.05 272 TYR A C 1
ATOM 2132 O O . TYR A 1 274 ? 102.551 5.303 89.149 1.00 24.65 272 TYR A O 1
ATOM 2141 N N . GLY A 1 275 ? 100.475 5.886 89.817 1.00 21.06 273 GLY A N 1
ATOM 2142 C CA . GLY A 1 275 ? 100.391 4.762 90.736 1.00 20.66 273 GLY A CA 1
ATOM 2143 C C . GLY A 1 275 ? 100.465 3.435 90.009 1.00 20.55 273 GLY A C 1
ATOM 2144 O O . GLY A 1 275 ? 101.188 2.523 90.424 1.00 22.89 273 GLY A O 1
ATOM 2145 N N . LEU A 1 276 ? 99.727 3.322 88.898 1.00 23.76 274 LEU A N 1
ATOM 2146 C CA . LEU A 1 276 ? 99.755 2.109 88.085 1.00 24.15 274 LEU A CA 1
ATOM 2147 C C . LEU A 1 276 ? 101.156 1.817 87.578 1.00 28.74 274 LEU A C 1
ATOM 2148 O O . LEU A 1 276 ? 101.609 0.667 87.616 1.00 26.30 274 LEU A O 1
ATOM 2153 N N . TYR A 1 277 ? 101.841 2.844 87.067 1.00 21.42 275 TYR A N 1
ATOM 2154 C CA . TYR A 1 277 ? 103.204 2.666 86.571 1.00 18.37 275 TYR A CA 1
ATOM 2155 C C . TYR A 1 277 ? 104.118 2.158 87.676 1.00 29.06 275 TYR A C 1
ATOM 2156 O O . TYR A 1 277 ? 104.871 1.195 87.483 1.00 29.71 275 TYR A O 1
ATOM 2165 N N . ALA A 1 278 ? 104.039 2.773 88.859 1.00 32.10 276 ALA A N 1
ATOM 2166 C CA . ALA A 1 278 ? 104.869 2.339 89.979 1.00 28.99 276 ALA A CA 1
ATOM 2167 C C . ALA A 1 278 ? 104.625 0.874 90.322 1.00 30.71 276 ALA A C 1
ATOM 2168 O O . ALA A 1 278 ? 105.576 0.124 90.573 1.00 25.82 276 ALA A O 1
ATOM 2170 N N . LEU A 1 279 ? 103.356 0.448 90.352 1.00 25.39 277 LEU A N 1
ATOM 2171 C CA . LEU A 1 279 ? 103.049 -0.948 90.646 1.00 24.38 277 LEU A CA 1
ATOM 2172 C C . LEU A 1 279 ? 103.563 -1.876 89.551 1.00 30.10 277 LEU A C 1
ATOM 2173 O O . LEU A 1 279 ? 103.906 -3.036 89.826 1.00 26.54 277 LEU A O 1
ATOM 2178 N N . ALA A 1 280 ? 103.630 -1.379 88.315 1.00 26.89 278 ALA A N 1
ATOM 2179 C CA . ALA A 1 280 ? 104.148 -2.173 87.205 1.00 24.38 278 ALA A CA 1
ATOM 2180 C C . ALA A 1 280 ? 105.662 -2.340 87.304 1.00 34.24 278 ALA A C 1
ATOM 2181 O O . ALA A 1 280 ? 106.183 -3.450 87.153 1.00 33.79 278 ALA A O 1
ATOM 2183 N N . THR A 1 281 ? 106.393 -1.248 87.561 1.00 31.58 279 THR A N 1
ATOM 2184 C CA . THR A 1 281 ? 107.850 -1.263 87.671 1.00 27.07 279 THR A CA 1
ATOM 2185 C C . THR A 1 281 ? 108.333 -1.886 88.980 1.00 24.32 279 THR A C 1
ATOM 2186 O O . THR A 1 281 ? 109.426 -2.460 89.021 1.00 34.23 279 THR A O 1
ATOM 2190 N N . GLY A 1 282 ? 107.601 -1.623 90.061 1.00 26.89 280 GLY A N 1
ATOM 2191 C CA . GLY A 1 282 ? 108.069 -1.964 91.388 1.00 36.49 280 GLY A CA 1
ATOM 2192 C C . GLY A 1 282 ? 109.233 -1.139 91.895 1.00 40.66 280 GLY A C 1
ATOM 2193 O O . GLY A 1 282 ? 109.710 -1.395 93.005 1.00 45.63 280 GLY A O 1
ATOM 2194 N N . GLU A 1 283 ? 109.701 -0.156 91.128 1.00 29.65 281 GLU A N 1
ATOM 2195 C CA . GLU A 1 283 ? 110.864 0.635 91.510 1.00 33.13 281 GLU A CA 1
ATOM 2196 C C . GLU A 1 283 ? 110.496 1.655 92.582 1.00 38.57 281 GLU A C 1
ATOM 2197 O O . GLU A 1 283 ? 109.496 2.373 92.454 1.00 31.86 281 GLU A O 1
ATOM 2203 N N . ALA A 1 284 ? 111.320 1.724 93.635 1.00 23.39 282 ALA A N 1
ATOM 2204 C CA . ALA A 1 284 ? 111.017 2.593 94.769 1.00 28.30 282 ALA A CA 1
ATOM 2205 C C . ALA A 1 284 ? 110.915 4.058 94.359 1.00 18.05 282 ALA A C 1
ATOM 2206 O O . ALA A 1 284 ? 110.096 4.799 94.915 1.00 23.75 282 ALA A O 1
ATOM 2208 N N . ALA A 1 285 ? 111.712 4.492 93.382 1.00 25.67 283 ALA A N 1
ATOM 2209 C CA . ALA A 1 285 ? 111.666 5.897 92.979 1.00 27.60 283 ALA A CA 1
ATOM 2210 C C . ALA A 1 285 ? 110.336 6.242 92.316 1.00 28.00 283 ALA A C 1
ATOM 2211 O O . ALA A 1 285 ? 109.804 7.344 92.508 1.00 23.39 283 ALA A O 1
ATOM 2213 N N . HIS A 1 286 ? 109.777 5.315 91.534 1.00 28.34 284 HIS A N 1
ATOM 2214 C CA . HIS A 1 286 ? 108.486 5.572 90.906 1.00 28.81 284 HIS A CA 1
ATOM 2215 C C . HIS A 1 286 ? 107.359 5.552 91.933 1.00 26.34 284 HIS A C 1
ATOM 2216 O O . HIS A 1 286 ? 106.408 6.339 91.835 1.00 27.08 284 HIS A O 1
ATOM 2223 N N . ARG A 1 287 ? 107.437 4.647 92.913 1.00 22.94 285 ARG A N 1
ATOM 2224 C CA . ARG A 1 287 ? 106.433 4.620 93.974 1.00 25.77 285 ARG A CA 1
ATOM 2225 C C . ARG A 1 287 ? 106.442 5.921 94.771 1.00 25.79 285 ARG A C 1
ATOM 2226 O O . ARG A 1 287 ? 105.380 6.452 95.126 1.00 22.91 285 ARG A O 1
ATOM 2234 N N . GLU A 1 288 ? 107.633 6.463 95.044 1.00 20.14 286 GLU A N 1
ATOM 2235 C CA . GLU A 1 288 ? 107.713 7.711 95.796 1.00 21.22 286 GLU A CA 1
ATOM 2236 C C . GLU A 1 288 ? 107.106 8.871 95.015 1.00 17.07 286 GLU A C 1
ATOM 2237 O O . GLU A 1 288 ? 106.416 9.723 95.589 1.00 24.35 286 GLU A O 1
ATOM 2243 N N . ALA A 1 289 ? 107.362 8.932 93.707 1.00 20.85 287 ALA A N 1
ATOM 2244 C CA . ALA A 1 289 ? 106.807 10.017 92.907 1.00 22.41 287 ALA A CA 1
ATOM 2245 C C . ALA A 1 289 ? 105.292 9.891 92.777 1.00 20.44 287 ALA A C 1
ATOM 2246 O O . ALA A 1 289 ? 104.570 10.893 92.872 1.00 21.58 287 ALA A O 1
ATOM 2248 N N . ALA A 1 290 ? 104.790 8.671 92.567 1.00 29.28 288 ALA A N 1
ATOM 2249 C CA . ALA A 1 290 ? 103.344 8.470 92.506 1.00 22.44 288 ALA A CA 1
ATOM 2250 C C . ALA A 1 290 ? 102.684 8.806 93.837 1.00 23.40 288 ALA A C 1
ATOM 2251 O O . ALA A 1 290 ? 101.611 9.422 93.870 1.00 22.42 288 ALA A O 1
ATOM 2253 N N . ALA A 1 291 ? 103.321 8.427 94.946 1.00 20.84 289 ALA A N 1
ATOM 2254 C CA . ALA A 1 291 ? 102.750 8.709 96.262 1.00 22.04 289 ALA A CA 1
ATOM 2255 C C . ALA A 1 291 ? 102.634 10.209 96.517 1.00 22.79 289 ALA A C 1
ATOM 2256 O O . ALA A 1 291 ? 101.655 10.670 97.116 1.00 20.14 289 ALA A O 1
ATOM 2258 N N . ALA A 1 292 ? 103.623 10.994 96.072 1.00 20.18 290 ALA A N 1
ATOM 2259 C CA . ALA A 1 292 ? 103.538 12.438 96.267 1.00 22.40 290 ALA A CA 1
ATOM 2260 C C . ALA A 1 292 ? 102.411 13.059 95.450 1.00 24.87 290 ALA A C 1
ATOM 2261 O O . ALA A 1 292 ? 101.798 14.037 95.893 1.00 25.11 290 ALA A O 1
ATOM 2263 N N . ALA A 1 293 ? 102.128 12.517 94.263 1.00 23.08 291 ALA A N 1
ATOM 2264 C CA . ALA A 1 293 ? 101.032 13.024 93.436 1.00 26.52 291 ALA A CA 1
ATOM 2265 C C . ALA A 1 293 ? 99.666 12.612 93.972 1.00 23.39 291 ALA A C 1
ATOM 2266 O O . ALA A 1 293 ? 98.701 13.372 93.840 1.00 21.21 291 ALA A O 1
ATOM 2268 N N . LEU A 1 294 ? 99.573 11.430 94.589 1.00 20.64 292 LEU A N 1
ATOM 2269 C CA . LEU A 1 294 ? 98.309 10.926 95.115 1.00 19.11 292 LEU A CA 1
ATOM 2270 C C . LEU A 1 294 ? 97.953 11.508 96.476 1.00 24.09 292 LEU A C 1
ATOM 2271 O O . LEU A 1 294 ? 96.779 11.484 96.858 1.00 19.30 292 LEU A O 1
ATOM 2276 N N . ASN A 1 295 ? 98.927 12.027 97.221 1.00 25.69 293 ASN A N 1
ATOM 2277 C CA . ASN A 1 295 ? 98.696 12.550 98.568 1.00 26.49 293 ASN A CA 1
ATOM 2278 C C . ASN A 1 295 ? 99.555 13.790 98.789 1.00 27.58 293 ASN A C 1
ATOM 2279 O O . ASN A 1 295 ? 100.504 13.784 99.584 1.00 29.40 293 ASN A O 1
ATOM 2284 N N . PRO A 1 296 ? 99.238 14.895 98.106 1.00 24.74 294 PRO A N 1
ATOM 2285 C CA . PRO A 1 296 ? 100.113 16.065 98.171 1.00 42.26 294 PRO A CA 1
ATOM 2286 C C . PRO A 1 296 ? 100.156 16.638 99.570 1.00 47.05 294 PRO A C 1
ATOM 2287 O O . PRO A 1 296 ? 99.204 16.481 100.357 1.00 42.03 294 PRO A O 1
ATOM 2291 N N . PRO A 1 297 ? 101.240 17.316 99.935 1.00 58.95 295 PRO A N 1
ATOM 2292 C CA . PRO A 1 297 ? 101.302 17.961 101.248 1.00 52.49 295 PRO A CA 1
ATOM 2293 C C . PRO A 1 297 ? 100.342 19.137 101.342 1.00 56.75 295 PRO A C 1
ATOM 2294 O O . PRO A 1 297 ? 99.834 19.665 100.350 1.00 60.25 295 PRO A O 1
ATOM 2298 N N . GLU A 1 298 ? 100.104 19.543 102.583 1.00 65.06 296 GLU A N 1
ATOM 2299 C CA . GLU A 1 298 ? 99.201 20.634 102.921 1.00 51.19 296 GLU A CA 1
ATOM 2300 C C . GLU A 1 298 ? 99.822 21.997 102.611 1.00 62.52 296 GLU A C 1
ATOM 2301 O O . GLU A 1 298 ? 101.045 22.153 102.528 1.00 63.79 296 GLU A O 1
ATOM 2307 N N . GLU A 1 299 ? 98.963 22.995 102.417 1.00 53.79 297 GLU A N 1
ATOM 2308 C CA . GLU A 1 299 ? 99.429 24.340 102.103 1.00 55.88 297 GLU A CA 1
ATOM 2309 C C . GLU A 1 299 ? 100.063 25.009 103.321 1.00 67.78 297 GLU A C 1
ATOM 2310 O O . GLU A 1 299 ? 99.665 24.776 104.465 1.00 56.26 297 GLU A O 1
ATOM 2316 N N . ARG A 1 300 ? 101.061 25.848 103.065 1.00 65.96 298 ARG A N 1
ATOM 2317 C CA . ARG A 1 300 ? 101.612 26.589 104.194 1.00 68.47 298 ARG A CA 1
ATOM 2318 C C . ARG A 1 300 ? 101.868 28.047 103.825 1.00 67.78 298 ARG A C 1
ATOM 2319 O O . ARG A 1 300 ? 102.433 28.810 104.610 1.00 74.06 298 ARG A O 1
ATOM 2328 N N . GLN B 1 1 ? 124.829 14.237 127.754 1.00 95.65 -1 GLN B N 1
ATOM 2329 C CA . GLN B 1 1 ? 124.301 14.949 128.913 1.00 94.35 -1 GLN B CA 1
ATOM 2330 C C . GLN B 1 1 ? 125.149 16.160 129.254 1.00 96.98 -1 GLN B C 1
ATOM 2331 O O . GLN B 1 1 ? 126.333 16.021 129.562 1.00 93.97 -1 GLN B O 1
ATOM 2337 N N . SER B 1 2 ? 124.541 17.347 129.217 1.00 91.35 0 SER B N 1
ATOM 2338 C CA . SER B 1 2 ? 125.261 18.573 129.575 1.00 92.71 0 SER B CA 1
ATOM 2339 C C . SER B 1 2 ? 124.225 19.677 129.811 1.00 72.11 0 SER B C 1
ATOM 2340 O O . SER B 1 2 ? 123.840 20.386 128.881 1.00 78.02 0 SER B O 1
ATOM 2343 N N . MET B 1 3 ? 123.858 19.865 131.076 1.00 60.95 1 MET B N 1
ATOM 2344 C CA . MET B 1 3 ? 123.004 20.972 131.477 1.00 52.52 1 MET B CA 1
ATOM 2345 C C . MET B 1 3 ? 123.991 22.124 131.322 1.00 53.43 1 MET B C 1
ATOM 2346 O O . MET B 1 3 ? 125.085 22.056 131.870 1.00 30.94 1 MET B O 1
ATOM 2351 N N . PRO B 1 4 ? 123.603 23.205 130.625 1.00 38.26 2 PRO B N 1
ATOM 2352 C CA . PRO B 1 4 ? 124.576 24.260 130.318 1.00 39.34 2 PRO B CA 1
ATOM 2353 C C . PRO B 1 4 ? 125.024 24.991 131.571 1.00 29.71 2 PRO B C 1
ATOM 2354 O O . PRO B 1 4 ? 124.245 25.202 132.503 1.00 35.54 2 PRO B O 1
ATOM 2358 N N . GLU B 1 5 ? 126.302 25.382 131.588 1.00 30.45 3 GLU B N 1
ATOM 2359 C CA . GLU B 1 5 ? 126.818 26.108 132.742 1.00 29.90 3 GLU B CA 1
ATOM 2360 C C . GLU B 1 5 ? 126.061 27.412 132.948 1.00 35.83 3 GLU B C 1
ATOM 2361 O O . GLU B 1 5 ? 125.797 27.813 134.087 1.00 31.75 3 GLU B O 1
ATOM 2367 N N . ASP B 1 6 ? 125.692 28.078 131.856 1.00 31.99 4 ASP B N 1
ATOM 2368 C CA . ASP B 1 6 ? 124.976 29.351 131.904 1.00 29.66 4 ASP B CA 1
ATOM 2369 C C . ASP B 1 6 ? 123.478 29.168 131.718 1.00 29.06 4 ASP B C 1
ATOM 2370 O O . ASP B 1 6 ? 122.828 29.980 131.052 1.00 25.77 4 ASP B O 1
ATOM 2375 N N . LEU B 1 7 ? 122.917 28.103 132.299 1.00 27.78 5 LEU B N 1
ATOM 2376 C CA . LEU B 1 7 ? 121.485 27.837 132.185 1.00 27.97 5 LEU B CA 1
ATOM 2377 C C . LEU B 1 7 ? 120.662 29.019 132.675 1.00 27.14 5 LEU B C 1
ATOM 2378 O O . LEU B 1 7 ? 119.686 29.420 132.030 1.00 25.61 5 LEU B O 1
ATOM 2383 N N . ASP B 1 8 ? 121.040 29.580 133.830 1.00 21.53 6 ASP B N 1
ATOM 2384 C CA . ASP B 1 8 ? 120.293 30.701 134.391 1.00 23.07 6 ASP B CA 1
ATOM 2385 C C . ASP B 1 8 ? 120.274 31.889 133.439 1.00 23.60 6 ASP B C 1
ATOM 2386 O O . ASP B 1 8 ? 119.248 32.563 133.303 1.00 23.38 6 ASP B O 1
ATOM 2391 N N . ALA B 1 9 ? 121.396 32.159 132.762 1.00 22.90 7 ALA B N 1
ATOM 2392 C CA . ALA B 1 9 ? 121.427 33.285 131.832 1.00 24.76 7 ALA B CA 1
ATOM 2393 C C . ALA B 1 9 ? 120.533 33.035 130.624 1.00 20.22 7 ALA B C 1
ATOM 2394 O O . ALA B 1 9 ? 119.866 33.957 130.139 1.00 22.09 7 ALA B O 1
ATOM 2396 N N . LEU B 1 10 ? 120.510 31.797 130.125 1.00 19.50 8 LEU B N 1
ATOM 2397 C CA . LEU B 1 10 ? 119.660 31.462 128.985 1.00 22.57 8 LEU B CA 1
ATOM 2398 C C . LEU B 1 10 ? 118.186 31.575 129.343 1.00 22.00 8 LEU B C 1
ATOM 2399 O O . LEU B 1 10 ? 117.382 32.060 128.534 1.00 19.79 8 LEU B O 1
ATOM 2404 N N . LEU B 1 11 ? 117.814 31.140 130.549 1.00 16.31 9 LEU B N 1
ATOM 2405 C CA . LEU B 1 11 ? 116.420 31.253 130.969 1.00 18.45 9 LEU B CA 1
ATOM 2406 C C . LEU B 1 11 ? 116.018 32.713 131.101 1.00 20.32 9 LEU B C 1
ATOM 2407 O O . LEU B 1 11 ? 114.877 33.083 130.802 1.00 18.90 9 LEU B O 1
ATOM 2412 N N . ASP B 1 12 ? 116.953 33.560 131.544 1.00 18.89 10 ASP B N 1
ATOM 2413 C CA . ASP B 1 12 ? 116.679 34.988 131.641 1.00 20.07 10 ASP B CA 1
ATOM 2414 C C . ASP B 1 12 ? 116.518 35.609 130.262 1.00 21.75 10 ASP B C 1
ATOM 2415 O O . ASP B 1 12 ? 115.611 36.420 130.046 1.00 19.53 10 ASP B O 1
ATOM 2420 N N . LEU B 1 13 ? 117.404 35.249 129.328 1.00 21.45 11 LEU B N 1
ATOM 2421 C CA . LEU B 1 13 ? 117.301 35.740 127.959 1.00 20.26 11 LEU B CA 1
ATOM 2422 C C . LEU B 1 13 ? 115.940 35.406 127.360 1.00 17.84 11 LEU B C 1
ATOM 2423 O O . LEU B 1 13 ? 115.252 36.282 126.821 1.00 16.90 11 LEU B O 1
ATOM 2428 N N . ALA B 1 14 ? 115.532 34.138 127.450 1.00 16.19 12 ALA B N 1
ATOM 2429 C CA . ALA B 1 14 ? 114.233 33.749 126.914 1.00 18.18 12 ALA B CA 1
ATOM 2430 C C . ALA B 1 14 ? 113.106 34.514 127.598 1.00 15.80 12 ALA B C 1
ATOM 2431 O O . ALA B 1 14 ? 112.177 34.984 126.928 1.00 15.70 12 ALA B O 1
ATOM 2433 N N . ALA B 1 15 ? 113.203 34.691 128.923 1.00 13.80 13 ALA B N 1
ATOM 2434 C CA . ALA B 1 15 ? 112.129 35.316 129.682 1.00 22.32 13 ALA B CA 1
ATOM 2435 C C . ALA B 1 15 ? 111.967 36.783 129.306 1.00 20.27 13 ALA B C 1
ATOM 2436 O O . ALA B 1 15 ? 110.835 37.274 129.225 1.00 16.20 13 ALA B O 1
ATOM 2438 N N . ARG B 1 16 ? 113.074 37.506 129.049 1.00 18.18 14 ARG B N 1
ATOM 2439 C CA A ARG B 1 16 ? 112.917 38.908 128.677 0.53 16.09 14 ARG B CA 1
ATOM 2440 C CA B ARG B 1 16 ? 112.890 38.907 128.683 0.47 16.11 14 ARG B CA 1
ATOM 2441 C C . ARG B 1 16 ? 112.382 39.079 127.260 1.00 16.79 14 ARG B C 1
ATOM 2442 O O . ARG B 1 16 ? 112.219 40.217 126.809 1.00 16.60 14 ARG B O 1
ATOM 2457 N N . HIS B 1 17 ? 112.105 37.987 126.549 1.00 17.27 15 HIS B N 1
ATOM 2458 C CA . HIS B 1 17 ? 111.401 38.063 125.278 1.00 20.52 15 HIS B CA 1
ATOM 2459 C C . HIS B 1 17 ? 110.060 37.336 125.355 1.00 23.39 15 HIS B C 1
ATOM 2460 O O . HIS B 1 17 ? 109.450 37.039 124.323 1.00 24.22 15 HIS B O 1
ATOM 2467 N N . GLY B 1 18 ? 109.568 37.084 126.576 1.00 17.86 16 GLY B N 1
ATOM 2468 C CA . GLY B 1 18 ? 108.248 36.529 126.800 1.00 16.96 16 GLY B CA 1
ATOM 2469 C C . GLY B 1 18 ? 108.150 35.020 126.829 1.00 25.08 16 GLY B C 1
ATOM 2470 O O . GLY B 1 18 ? 107.038 34.496 126.976 1.00 23.69 16 GLY B O 1
ATOM 2471 N N . LEU B 1 19 ? 109.263 34.308 126.710 1.00 21.52 17 LEU B N 1
ATOM 2472 C CA . LEU B 1 19 ? 109.273 32.850 126.628 1.00 16.82 17 LEU B CA 1
ATOM 2473 C C . LEU B 1 19 ? 109.743 32.293 127.968 1.00 21.15 17 LEU B C 1
ATOM 2474 O O . LEU B 1 19 ? 110.921 32.406 128.322 1.00 19.54 17 LEU B O 1
ATOM 2479 N N . ASP B 1 20 ? 108.811 31.722 128.721 1.00 21.20 18 ASP B N 1
ATOM 2480 C CA . ASP B 1 20 ? 109.104 31.114 130.011 1.00 19.78 18 ASP B CA 1
ATOM 2481 C C . ASP B 1 20 ? 109.332 29.623 129.798 1.00 25.30 18 ASP B C 1
ATOM 2482 O O . ASP B 1 20 ? 108.406 28.894 129.409 1.00 23.38 18 ASP B O 1
ATOM 2487 N N . LEU B 1 21 ? 110.548 29.166 130.084 1.00 19.98 19 LEU B N 1
ATOM 2488 C CA . LEU B 1 21 ? 110.996 27.827 129.738 1.00 15.67 19 LEU B CA 1
ATOM 2489 C C . LEU B 1 21 ? 111.153 26.949 130.970 1.00 30.22 19 LEU B C 1
ATOM 2490 O O . LEU B 1 21 ? 111.489 27.425 132.061 1.00 28.43 19 LEU B O 1
ATOM 2495 N N . ASP B 1 22 ? 110.911 25.653 130.775 1.00 32.16 20 ASP B N 1
ATOM 2496 C CA . ASP B 1 22 ? 111.181 24.643 131.796 1.00 33.11 20 ASP B CA 1
ATOM 2497 C C . ASP B 1 22 ? 112.684 24.422 131.848 1.00 27.89 20 ASP B C 1
ATOM 2498 O O . ASP B 1 22 ? 113.256 23.758 130.980 1.00 30.65 20 ASP B O 1
ATOM 2503 N N . GLY B 1 23 ? 113.324 24.983 132.874 1.00 29.24 21 GLY B N 1
ATOM 2504 C CA . GLY B 1 23 ? 114.772 24.921 132.959 1.00 22.62 21 GLY B CA 1
ATOM 2505 C C . GLY B 1 23 ? 115.318 23.512 132.851 1.00 31.95 21 GLY B C 1
ATOM 2506 O O . GLY B 1 23 ? 116.343 23.290 132.216 1.00 30.69 21 GLY B O 1
ATOM 2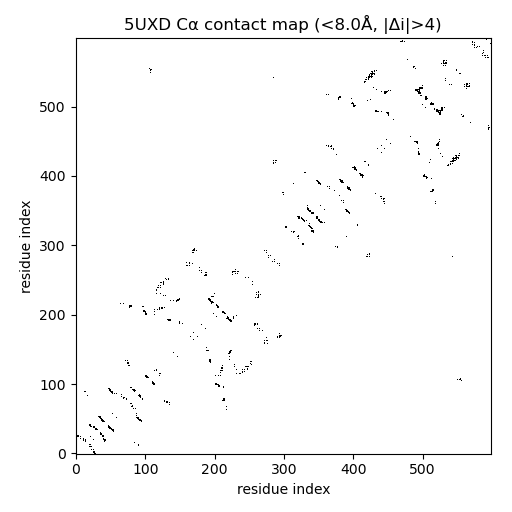507 N N . GLY B 1 24 ? 114.615 22.534 133.428 1.00 28.23 22 GLY B N 1
ATOM 2508 C CA . GLY B 1 24 ? 115.097 21.158 133.447 1.00 36.81 22 GLY B CA 1
ATOM 2509 C C . GLY B 1 24 ? 115.130 20.468 132.090 1.00 34.31 22 GLY B C 1
ATOM 2510 O O . GLY B 1 24 ? 115.773 19.419 131.956 1.00 32.69 22 GLY B O 1
ATOM 2511 N N . THR B 1 25 ? 114.448 21.022 131.085 1.00 28.34 23 THR B N 1
ATOM 2512 C CA . THR B 1 25 ? 114.416 20.432 129.749 1.00 31.84 23 THR B CA 1
ATOM 2513 C C . THR B 1 25 ? 115.437 21.034 128.787 1.00 35.76 23 THR B C 1
ATOM 2514 O O . THR B 1 25 ? 115.615 20.497 127.685 1.00 26.90 23 THR B O 1
ATOM 2518 N N . LEU B 1 26 ? 116.099 22.127 129.163 1.00 25.04 24 LEU B N 1
ATOM 2519 C CA . LEU B 1 26 ? 116.899 22.882 128.208 1.00 28.01 24 LEU B CA 1
ATOM 2520 C C . LEU B 1 26 ? 118.183 22.136 127.854 1.00 29.07 24 LEU B C 1
ATOM 2521 O O . LEU B 1 26 ? 118.913 21.691 128.736 1.00 27.23 24 LEU B O 1
ATOM 2526 N N . ARG B 1 27 ? 118.476 22.029 126.562 1.00 23.17 25 ARG B N 1
ATOM 2527 C CA . ARG B 1 27 ? 119.727 21.439 126.100 1.00 21.89 25 ARG B CA 1
ATOM 2528 C C . ARG B 1 27 ? 120.305 22.321 125.006 1.00 20.35 25 ARG B C 1
ATOM 2529 O O . ARG B 1 27 ? 119.567 23.006 124.297 1.00 21.35 25 ARG B O 1
ATOM 2537 N N . THR B 1 28 ? 121.629 22.287 124.861 1.00 21.57 26 THR B N 1
ATOM 2538 C CA . THR B 1 28 ? 122.310 23.144 123.903 1.00 24.67 26 THR B CA 1
ATOM 2539 C C . THR B 1 28 ? 123.127 22.322 122.921 1.00 25.40 26 THR B C 1
ATOM 2540 O O . THR B 1 28 ? 123.588 21.219 123.228 1.00 24.01 26 THR B O 1
ATOM 2544 N N . GLU B 1 29 ? 123.284 22.877 121.725 1.00 22.73 27 GLU B N 1
ATOM 2545 C CA . GLU B 1 29 ? 124.218 22.379 120.729 1.00 26.55 27 GLU B CA 1
ATOM 2546 C C . GLU B 1 29 ? 125.240 23.476 120.486 1.00 24.54 27 GLU B C 1
ATOM 2547 O O . GLU B 1 29 ? 124.874 24.595 120.110 1.00 23.02 27 GLU B O 1
ATOM 2553 N N . GLU B 1 30 ? 126.509 23.173 120.732 1.00 22.82 28 GLU B N 1
ATOM 2554 C CA . GLU B 1 30 ? 127.543 24.199 120.685 1.00 21.35 28 GLU B CA 1
ATOM 2555 C C . GLU B 1 30 ? 128.432 24.111 119.451 1.00 22.65 28 GLU B C 1
ATOM 2556 O O . GLU B 1 30 ? 129.341 24.933 119.306 1.00 29.80 28 GLU B O 1
ATOM 2562 N N . ILE B 1 31 ? 128.191 23.148 118.558 1.00 30.46 29 ILE B N 1
ATOM 2563 C CA . ILE B 1 31 ? 129.095 22.897 117.437 1.00 31.86 29 ILE B CA 1
ATOM 2564 C C . ILE B 1 31 ? 129.094 24.023 116.398 1.00 40.23 29 ILE B C 1
ATOM 2565 O O . ILE B 1 31 ? 130.067 24.165 115.647 1.00 36.55 29 ILE B O 1
ATOM 2570 N N . GLY B 1 32 ? 128.044 24.841 116.343 1.00 34.00 30 GLY B N 1
ATOM 2571 C CA . GLY B 1 32 ? 127.938 25.837 115.284 1.00 24.69 30 GLY B CA 1
ATOM 2572 C C . GLY B 1 32 ? 128.950 26.959 115.444 1.00 30.34 30 GLY B C 1
ATOM 2573 O O . GLY B 1 32 ? 129.285 27.377 116.555 1.00 23.98 30 GLY B O 1
ATOM 2574 N N . LEU B 1 33 ? 129.442 27.461 114.311 1.00 19.72 31 LEU B N 1
ATOM 2575 C CA . LEU B 1 33 ? 130.476 28.488 114.356 1.00 24.39 31 LEU B CA 1
ATOM 2576 C C . LEU B 1 33 ? 129.907 29.895 114.469 1.00 24.04 31 LEU B C 1
ATOM 2577 O O . LEU B 1 33 ? 130.596 30.790 114.978 1.00 21.86 31 LEU B O 1
ATOM 2582 N N . ASP B 1 34 ? 128.664 30.107 114.034 1.00 24.78 32 ASP B N 1
ATOM 2583 C CA . ASP B 1 34 ? 128.046 31.426 114.075 1.00 22.78 32 ASP B CA 1
ATOM 2584 C C . ASP B 1 34 ? 126.916 31.543 115.087 1.00 22.17 32 ASP B C 1
ATOM 2585 O O . ASP B 1 34 ? 126.621 32.661 115.525 1.00 23.40 32 ASP B O 1
ATOM 2590 N N . PHE B 1 35 ? 126.270 30.431 115.449 1.00 16.58 33 PHE B N 1
ATOM 2591 C CA . PHE B 1 35 ? 125.150 30.429 116.385 1.00 17.43 33 PHE B CA 1
ATOM 2592 C C . PHE B 1 35 ? 125.309 29.336 117.435 1.00 19.86 33 PHE B C 1
ATOM 2593 O O . PHE B 1 35 ? 125.701 28.207 117.125 1.00 26.79 33 PHE B O 1
ATOM 2601 N N . ARG B 1 36 ? 124.980 29.681 118.676 1.00 20.45 34 ARG B N 1
ATOM 2602 C CA . ARG B 1 36 ? 124.647 28.702 119.705 1.00 18.07 34 ARG B CA 1
ATOM 2603 C C . ARG B 1 36 ? 123.171 28.335 119.559 1.00 18.53 34 ARG B C 1
ATOM 2604 O O . ARG B 1 36 ? 122.348 29.200 119.240 1.00 20.11 34 ARG B O 1
ATOM 2612 N N . VAL B 1 37 ? 122.837 27.054 119.769 1.00 17.33 35 VAL B N 1
ATOM 2613 C CA . VAL B 1 37 ? 121.466 26.567 119.611 1.00 22.18 35 VAL B CA 1
ATOM 2614 C C . VAL B 1 37 ? 121.006 25.894 120.897 1.00 27.17 35 VAL B C 1
ATOM 2615 O O . VAL B 1 37 ? 121.765 25.145 121.520 1.00 25.37 35 VAL B O 1
ATOM 2619 N N . ALA B 1 38 ? 119.755 26.150 121.292 1.00 24.61 36 ALA B N 1
ATOM 2620 C CA . ALA B 1 38 ? 119.181 25.481 122.448 1.00 21.25 36 ALA B CA 1
ATOM 2621 C C . ALA B 1 38 ? 117.796 24.941 122.116 1.00 21.85 36 ALA B C 1
ATOM 2622 O O . ALA B 1 38 ? 117.099 25.449 121.235 1.00 26.07 36 ALA B O 1
ATOM 2624 N N . PHE B 1 39 ? 117.416 23.891 122.835 1.00 21.72 37 PHE B N 1
ATOM 2625 C CA . PHE B 1 39 ? 116.091 23.291 122.763 1.00 18.65 37 PHE B CA 1
ATOM 2626 C C . PHE B 1 39 ? 115.510 23.311 124.166 1.00 16.54 37 PHE B C 1
ATOM 2627 O O . PHE B 1 39 ? 116.211 22.989 125.129 1.00 21.07 37 PHE B O 1
ATOM 2635 N N . ALA B 1 40 ? 114.236 23.686 124.291 1.00 20.14 38 ALA B N 1
ATOM 2636 C CA . ALA B 1 40 ? 113.594 23.675 125.600 1.00 26.42 38 ALA B CA 1
ATOM 2637 C C . ALA B 1 40 ? 112.081 23.625 125.440 1.00 25.92 38 ALA B C 1
ATOM 2638 O O . ALA B 1 40 ? 111.535 23.986 124.398 1.00 21.75 38 ALA B O 1
ATOM 2640 N N . ARG B 1 41 ? 111.407 23.183 126.498 1.00 24.48 39 ARG B N 1
ATOM 2641 C CA . ARG B 1 41 ? 109.950 23.187 126.536 1.00 21.68 39 ARG B CA 1
ATOM 2642 C C . ARG B 1 41 ? 109.458 24.403 127.309 1.00 26.32 39 ARG B C 1
ATOM 2643 O O . ARG B 1 41 ? 109.999 24.737 128.367 1.00 27.70 39 ARG B O 1
ATOM 2651 N N . ALA B 1 42 ? 108.432 25.065 126.779 1.00 27.19 40 ALA B N 1
ATOM 2652 C CA . ALA B 1 42 ? 107.867 26.198 127.490 1.00 29.95 40 ALA B CA 1
ATOM 2653 C C . ALA B 1 42 ? 106.948 25.715 128.608 1.00 34.74 40 ALA B C 1
ATOM 2654 O O . ALA B 1 42 ? 106.478 24.576 128.609 1.00 30.74 40 ALA B O 1
ATOM 2656 N N . HIS B 1 43 ? 106.705 26.602 129.576 1.00 46.95 41 HIS B N 1
ATOM 2657 C CA . HIS B 1 43 ? 105.831 26.257 130.693 1.00 47.97 41 HIS B CA 1
ATOM 2658 C C . HIS B 1 43 ? 104.454 25.830 130.203 1.00 42.66 41 HIS B C 1
ATOM 2659 O O . HIS B 1 43 ? 103.870 24.874 130.726 1.00 48.32 41 HIS B O 1
ATOM 2666 N N . ASP B 1 44 ? 103.921 26.521 129.193 1.00 34.62 42 ASP B N 1
ATOM 2667 C CA . ASP B 1 44 ? 102.616 26.152 128.659 1.00 50.39 42 ASP B CA 1
ATOM 2668 C C . ASP B 1 44 ? 102.635 24.808 127.940 1.00 50.82 42 ASP B C 1
ATOM 2669 O O . ASP B 1 44 ? 101.580 24.185 127.798 1.00 59.88 42 ASP B O 1
ATOM 2674 N N . GLY B 1 45 ? 103.796 24.343 127.481 1.00 46.11 43 GLY B N 1
ATOM 2675 C CA . GLY B 1 45 ? 103.874 22.995 126.949 1.00 48.87 43 GLY B CA 1
ATOM 2676 C C . GLY B 1 45 ? 104.602 22.786 125.632 1.00 32.01 43 GLY B C 1
ATOM 2677 O O . GLY B 1 45 ? 105.086 21.681 125.369 1.00 48.89 43 GLY B O 1
ATOM 2678 N N . GLY B 1 46 ? 104.689 23.813 124.791 1.00 36.42 44 GLY B N 1
ATOM 2679 C CA . GLY B 1 46 ? 105.289 23.636 123.478 1.00 38.88 44 GLY B CA 1
ATOM 2680 C C . GLY B 1 46 ? 106.810 23.605 123.523 1.00 28.69 44 GLY B C 1
ATOM 2681 O O . GLY B 1 46 ? 107.444 24.218 124.378 1.00 24.93 44 GLY B O 1
ATOM 2682 N N . ASP B 1 47 ? 107.399 22.871 122.579 1.00 30.18 45 ASP B N 1
ATOM 2683 C CA . ASP B 1 47 ? 108.851 22.783 122.453 1.00 28.95 45 ASP B CA 1
ATOM 2684 C C . ASP B 1 47 ? 109.378 23.876 121.529 1.00 30.27 45 ASP B C 1
ATOM 2685 O O . ASP B 1 47 ? 108.728 24.244 120.545 1.00 26.91 45 ASP B O 1
ATOM 2690 N N . TRP B 1 48 ? 110.569 24.390 121.847 1.00 21.30 46 TRP B N 1
ATOM 2691 C CA . TRP B 1 48 ? 111.113 25.557 121.165 1.00 19.45 46 TRP B CA 1
ATOM 2692 C C . TRP B 1 48 ? 112.567 25.327 120.791 1.00 21.92 46 TRP B C 1
ATOM 2693 O O . TRP B 1 48 ? 113.294 24.589 121.468 1.00 19.02 46 TRP B O 1
ATOM 2704 N N . VAL B 1 49 ? 112.975 25.958 119.689 1.00 19.79 47 VAL B N 1
ATOM 2705 C CA . VAL B 1 49 ? 114.376 26.033 119.287 1.00 17.64 47 VAL B CA 1
ATOM 2706 C C . VAL B 1 49 ? 114.823 27.475 119.475 1.00 22.69 47 VAL B C 1
ATOM 2707 O O . VAL B 1 49 ? 114.113 28.408 119.073 1.00 20.93 47 VAL B O 1
ATOM 2711 N N . LEU B 1 50 ? 115.984 27.657 120.102 1.00 16.18 48 LEU B N 1
ATOM 2712 C CA . LEU B 1 50 ? 116.571 28.972 120.310 1.00 21.37 48 LEU B CA 1
ATOM 2713 C C . LEU B 1 50 ? 117.883 29.069 119.541 1.00 22.54 48 LEU B C 1
ATOM 2714 O O . LEU B 1 50 ? 118.677 28.124 119.530 1.00 18.67 48 LEU B O 1
ATOM 2719 N N . ARG B 1 51 ? 118.105 30.213 118.898 1.00 21.72 49 ARG B N 1
ATOM 2720 C CA . ARG B 1 51 ? 119.364 30.499 118.218 1.00 17.22 49 ARG B CA 1
ATOM 2721 C C . ARG B 1 51 ? 119.940 31.797 118.768 1.00 21.78 49 ARG B C 1
ATOM 2722 O O . ARG B 1 51 ? 119.250 32.822 118.818 1.00 20.41 49 ARG B O 1
ATOM 2730 N N . LEU B 1 52 ? 121.198 31.750 119.185 1.00 14.86 50 LEU B N 1
ATOM 2731 C CA . LEU B 1 5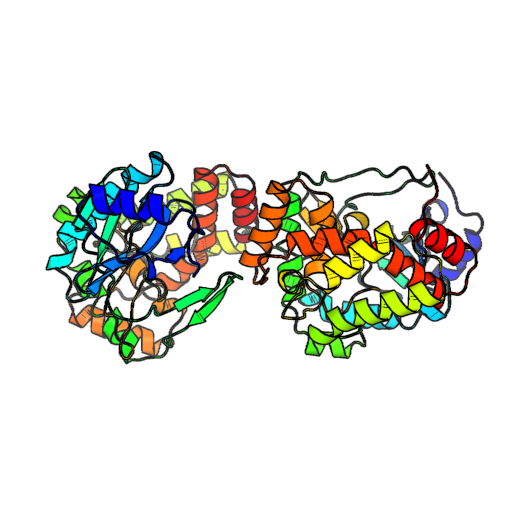2 ? 121.867 32.907 119.784 1.00 15.32 50 LEU B CA 1
ATOM 2732 C C . LEU B 1 52 ? 123.064 33.259 118.920 1.00 21.12 50 LEU B C 1
ATOM 2733 O O . LEU B 1 52 ? 124.033 32.477 118.877 1.00 24.06 50 LEU B O 1
ATOM 2738 N N . PRO B 1 53 ? 123.044 34.388 118.204 1.00 22.59 51 PRO B N 1
ATOM 2739 C CA . PRO B 1 53 ? 124.208 34.765 117.388 1.00 24.46 51 PRO B CA 1
ATOM 2740 C C . PRO B 1 53 ? 125.458 34.904 118.245 1.00 24.04 51 PRO B C 1
ATOM 2741 O O . PRO B 1 53 ? 125.422 35.441 119.356 1.00 25.68 51 PRO B O 1
ATOM 2745 N N . ARG B 1 54 ? 126.581 34.417 117.719 1.00 18.04 52 ARG B N 1
ATOM 2746 C CA . ARG B 1 54 ? 127.797 34.429 118.520 1.00 28.77 52 ARG B CA 1
ATOM 2747 C C . ARG B 1 54 ? 128.475 35.791 118.502 1.00 36.97 52 ARG B C 1
ATOM 2748 O O . ARG B 1 54 ? 129.074 36.185 119.509 1.00 30.34 52 ARG B O 1
ATOM 2756 N N . ARG B 1 55 ? 128.391 36.514 117.390 1.00 29.17 53 ARG B N 1
ATOM 2757 C CA . ARG B 1 55 ? 129.082 37.781 117.211 1.00 22.51 53 ARG B CA 1
ATOM 2758 C C . ARG B 1 55 ? 128.170 38.773 116.495 1.00 27.42 53 ARG B C 1
ATOM 2759 O O . ARG B 1 55 ? 127.263 38.372 115.764 1.00 26.79 53 ARG B O 1
ATOM 2767 N N . PRO B 1 56 ? 128.413 40.075 116.676 1.00 28.88 54 PRO B N 1
ATOM 2768 C CA . PRO B 1 56 ? 127.572 41.066 115.981 1.00 26.67 54 PRO B CA 1
ATOM 2769 C C . PRO B 1 56 ? 127.626 40.974 114.467 1.00 22.46 54 PRO B C 1
ATOM 2770 O O . PRO B 1 56 ? 126.666 41.390 113.808 1.00 27.26 54 PRO B O 1
ATOM 2774 N N . ASP B 1 57 ? 128.713 40.465 113.882 1.00 26.78 55 ASP B N 1
ATOM 2775 C CA . ASP B 1 57 ?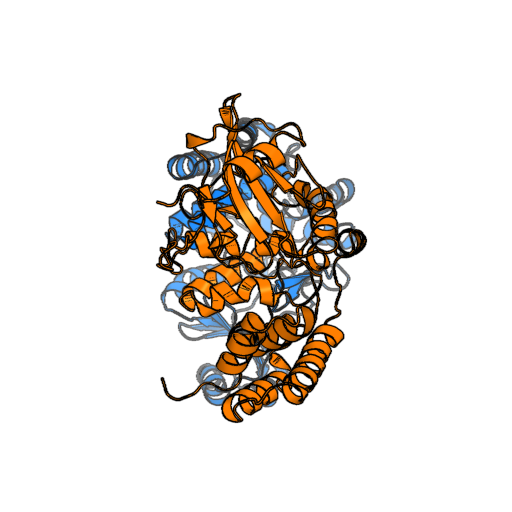 128.790 40.415 112.424 1.00 30.49 55 ASP B CA 1
ATOM 2776 C C . ASP B 1 57 ? 127.850 39.374 111.817 1.00 29.44 55 ASP B C 1
ATOM 2777 O O . ASP B 1 57 ? 127.726 39.318 110.587 1.00 36.90 55 ASP B O 1
ATOM 2782 N N . VAL B 1 58 ? 127.204 38.552 112.644 1.00 27.04 56 VAL B N 1
ATOM 2783 C CA . VAL B 1 58 ? 126.188 37.612 112.181 1.00 27.68 56 VAL B CA 1
ATOM 2784 C C . VAL B 1 58 ? 124.806 38.256 112.075 1.00 34.92 56 VAL B C 1
ATOM 2785 O O . VAL B 1 58 ? 123.939 37.738 111.352 1.00 28.57 56 VAL B O 1
ATOM 2789 N N . LEU B 1 59 ? 124.591 39.399 112.735 1.00 28.81 57 LEU B N 1
ATOM 2790 C CA . LEU B 1 59 ? 123.224 39.860 112.971 1.00 24.22 57 LEU B CA 1
ATOM 2791 C C . LEU B 1 59 ? 122.522 40.272 111.682 1.00 19.92 57 LEU B C 1
ATOM 2792 O O . LEU B 1 59 ? 121.337 39.973 111.499 1.00 28.66 57 LEU B O 1
ATOM 2797 N N . GLU B 1 60 ? 123.216 40.932 110.761 1.00 30.19 58 GLU B N 1
ATOM 2798 C CA . GLU B 1 60 ? 122.526 41.372 109.552 1.00 29.93 58 GLU B CA 1
ATOM 2799 C C . GLU B 1 60 ? 122.155 40.186 108.668 1.00 29.80 58 GLU B C 1
ATOM 2800 O O . GLU B 1 60 ? 121.088 40.180 108.039 1.00 30.63 58 GLU B O 1
ATOM 2806 N N . ARG B 1 61 ? 122.991 39.148 108.636 1.00 29.98 59 ARG B N 1
ATOM 2807 C CA A ARG B 1 61 ? 122.666 37.943 107.880 0.50 33.61 59 ARG B CA 1
ATOM 2808 C CA B ARG B 1 61 ? 122.647 37.962 107.863 0.50 33.61 59 ARG B CA 1
ATOM 2809 C C . ARG B 1 61 ? 121.471 37.223 108.482 1.00 25.93 59 ARG B C 1
ATOM 2810 O O . ARG B 1 61 ? 120.664 36.636 107.755 1.00 24.50 59 ARG B O 1
ATOM 2825 N N . ALA B 1 62 ? 121.364 37.245 109.814 1.00 25.28 60 ALA B N 1
ATOM 2826 C CA . ALA B 1 62 ? 120.209 36.664 110.488 1.00 23.58 60 ALA B CA 1
ATOM 2827 C C . ALA B 1 62 ? 118.958 37.495 110.240 1.00 23.09 60 ALA B C 1
ATOM 2828 O O . ALA B 1 62 ? 117.866 36.941 110.069 1.00 20.98 60 ALA B O 1
ATOM 2830 N N . ALA B 1 63 ? 119.097 38.826 110.219 1.00 26.68 61 ALA B N 1
ATOM 2831 C CA . ALA B 1 63 ? 117.962 39.681 109.885 1.00 30.07 61 ALA B CA 1
ATOM 2832 C C . ALA B 1 63 ? 117.474 39.412 108.467 1.00 20.25 61 ALA B C 1
ATOM 2833 O O . ALA B 1 63 ? 116.265 39.328 108.221 1.00 25.18 61 ALA B O 1
ATOM 2835 N N . VAL B 1 64 ? 118.404 39.284 107.521 1.00 25.96 62 VAL B N 1
ATOM 2836 C CA . VAL B 1 64 ? 118.079 38.920 106.145 1.00 23.65 62 VAL B CA 1
ATOM 2837 C C . VAL B 1 64 ? 117.331 37.597 106.108 1.00 24.53 62 VAL B C 1
ATOM 2838 O O . VAL B 1 64 ? 116.340 37.448 105.382 1.00 21.73 62 VAL B O 1
ATOM 2842 N N . GLU B 1 65 ? 117.843 36.617 106.858 1.00 25.05 63 GLU B N 1
ATOM 2843 C CA . GLU B 1 65 ? 117.189 35.311 106.908 1.00 21.02 63 GLU B CA 1
ATOM 2844 C C . GLU B 1 65 ? 115.745 35.421 107.384 1.00 21.79 63 GLU B C 1
ATOM 2845 O O . GLU B 1 65 ? 114.854 34.764 106.834 1.00 21.35 63 GLU B O 1
ATOM 2851 N N . GLY B 1 66 ? 115.486 36.246 108.399 1.00 21.99 64 GLY B N 1
ATOM 2852 C CA . GLY B 1 66 ? 114.117 36.413 108.852 1.00 20.96 64 GLY B CA 1
ATOM 2853 C C . GLY B 1 66 ? 113.196 36.918 107.757 1.00 21.61 64 GLY B C 1
ATOM 2854 O O . GLY B 1 66 ? 112.062 36.447 107.613 1.00 26.64 64 GLY B O 1
ATOM 2855 N N . ARG B 1 67 ? 113.668 37.880 106.969 1.00 26.02 65 ARG B N 1
ATOM 2856 C CA . ARG B 1 67 ? 112.845 38.397 105.881 1.00 28.48 65 ARG B CA 1
ATOM 2857 C C . ARG B 1 67 ? 112.681 37.369 104.769 1.00 22.39 65 ARG B C 1
ATOM 2858 O O . ARG B 1 67 ? 111.624 37.319 104.130 1.00 27.01 65 ARG B O 1
ATOM 2866 N N . LEU B 1 68 ? 113.708 36.550 104.523 1.00 23.34 66 LEU B N 1
ATOM 2867 C CA . LEU B 1 68 ? 113.591 35.486 103.529 1.00 19.91 66 LEU B CA 1
ATOM 2868 C C . LEU B 1 68 ? 112.582 34.428 103.962 1.00 17.95 66 LEU B C 1
ATOM 2869 O O . LEU B 1 68 ? 111.784 33.956 103.146 1.00 24.61 66 LEU B O 1
ATOM 2874 N N . LEU B 1 69 ? 112.598 34.044 105.240 1.00 19.03 67 LEU B N 1
ATOM 2875 C CA . LEU B 1 69 ? 111.620 33.077 105.735 1.00 19.40 67 LEU B CA 1
ATOM 2876 C C . LEU B 1 69 ? 110.190 33.580 105.556 1.00 22.38 67 LEU B C 1
ATOM 2877 O O . LEU B 1 69 ? 109.290 32.806 105.198 1.00 25.09 67 LEU B O 1
ATOM 2882 N N . ALA B 1 70 ? 109.959 34.875 105.786 1.00 21.85 68 ALA B N 1
ATOM 2883 C CA . ALA B 1 70 ? 108.607 35.414 105.663 1.00 28.94 68 ALA B CA 1
ATOM 2884 C C . ALA B 1 70 ? 108.087 35.317 104.232 1.00 28.12 68 ALA B C 1
ATOM 2885 O O . ALA B 1 70 ? 106.895 35.075 104.021 1.00 35.41 68 ALA B O 1
ATOM 2887 N N . MET B 1 71 ? 108.961 35.461 103.253 1.00 30.39 69 MET B N 1
ATOM 2888 C CA . MET B 1 71 ? 108.532 35.383 101.872 1.00 29.07 69 MET B CA 1
ATOM 2889 C C . MET B 1 71 ? 108.598 33.976 101.315 1.00 27.51 69 MET B C 1
ATOM 2890 O O . MET B 1 71 ? 107.890 33.645 100.377 1.00 27.47 69 MET B O 1
ATOM 2895 N N . LEU B 1 72 ? 109.424 33.138 101.923 1.00 31.34 70 LEU B N 1
ATOM 2896 C CA . LEU B 1 72 ? 109.674 31.815 101.364 1.00 22.90 70 LEU B CA 1
ATOM 2897 C C . LEU B 1 72 ? 108.597 30.813 101.759 1.00 26.10 70 LEU B C 1
ATOM 2898 O O . LEU B 1 72 ? 108.253 29.931 100.963 1.00 25.52 70 LEU B O 1
ATOM 2903 N N . ALA B 1 73 ? 108.053 30.941 102.974 1.00 25.08 71 ALA B N 1
ATOM 2904 C CA . ALA B 1 73 ? 107.201 29.896 103.544 1.00 35.20 71 ALA B CA 1
ATOM 2905 C C . ALA B 1 73 ? 106.046 29.483 102.638 1.00 29.59 71 ALA B C 1
ATOM 2906 O O . ALA B 1 73 ? 105.889 28.275 102.399 1.00 31.67 71 ALA B O 1
ATOM 2908 N N . PRO B 1 74 ? 105.238 30.392 102.081 1.00 35.95 72 PRO B N 1
ATOM 2909 C CA . PRO B 1 74 ? 104.113 29.941 101.246 1.00 38.04 72 PRO B CA 1
ATOM 2910 C C . PRO B 1 74 ? 104.530 29.324 99.918 1.00 41.05 72 PRO B C 1
ATOM 2911 O O . PRO B 1 74 ? 103.676 28.732 99.249 1.00 39.15 72 PRO B O 1
ATOM 2915 N N . HIS B 1 75 ? 105.797 29.434 99.516 1.00 30.43 73 HIS B N 1
ATOM 2916 C CA . HIS B 1 75 ? 106.280 28.838 98.273 1.00 28.71 73 HIS B CA 1
ATOM 2917 C C . HIS B 1 75 ? 106.828 27.431 98.442 1.00 32.26 73 HIS B C 1
ATOM 2918 O O . HIS B 1 75 ? 107.073 26.756 97.435 1.00 34.69 73 HIS B O 1
ATOM 2925 N N . LEU B 1 76 ? 107.066 26.982 99.668 1.00 22.79 74 LEU B N 1
ATOM 2926 C CA . LEU B 1 76 ? 107.591 25.644 99.899 1.00 22.26 74 LEU B CA 1
ATOM 2927 C C . LEU B 1 76 ? 106.528 24.769 100.551 1.00 23.30 74 LEU B C 1
ATOM 2928 O O . LEU B 1 76 ? 105.731 25.244 101.366 1.00 31.62 74 LEU B O 1
ATOM 2933 N N . ASP B 1 77 ? 106.505 23.488 100.170 1.00 27.93 75 ASP B N 1
ATOM 2934 C CA . ASP B 1 77 ? 105.613 22.526 100.807 1.00 31.66 75 ASP B CA 1
ATOM 2935 C C . ASP B 1 77 ? 106.194 21.939 102.087 1.00 39.29 75 ASP B C 1
ATOM 2936 O O . ASP B 1 77 ? 105.428 21.486 102.943 1.00 37.00 75 ASP B O 1
ATOM 2941 N N . VAL B 1 78 ? 107.520 21.923 102.233 1.00 26.12 76 VAL B N 1
ATOM 2942 C CA . VAL B 1 78 ? 108.145 21.558 103.498 1.00 23.29 76 VAL B CA 1
ATOM 2943 C C . VAL B 1 78 ? 108.064 22.740 104.455 1.00 19.18 76 VAL B C 1
ATOM 2944 O O . VAL B 1 78 ? 107.927 23.898 104.044 1.00 27.68 76 VAL B O 1
ATOM 2948 N N . ALA B 1 79 ? 108.120 22.453 105.750 1.00 18.40 77 ALA B N 1
ATOM 2949 C CA . ALA B 1 79 ? 108.058 23.517 106.741 1.00 24.22 77 ALA B CA 1
ATOM 2950 C C . ALA B 1 79 ? 109.399 24.230 106.836 1.00 20.21 77 ALA B C 1
ATOM 2951 O O . ALA B 1 79 ? 110.456 23.634 106.614 1.00 24.69 77 ALA B O 1
ATOM 2953 N N . VAL B 1 80 ? 109.348 25.524 107.139 1.00 17.51 78 VAL B N 1
ATOM 2954 C CA . VAL B 1 80 ? 110.551 26.286 107.477 1.00 22.15 78 VAL B CA 1
ATOM 2955 C C . VAL B 1 80 ? 110.319 26.986 108.810 1.00 21.29 78 VAL B C 1
ATOM 2956 O O . VAL B 1 80 ? 109.165 27.142 109.251 1.00 24.89 78 VAL B O 1
ATOM 2960 N N . PRO B 1 81 ? 111.394 27.420 109.481 1.00 20.66 79 PRO B N 1
ATOM 2961 C CA . PRO B 1 81 ? 111.233 28.031 110.811 1.00 20.17 79 PRO B CA 1
ATOM 2962 C C . PRO B 1 81 ? 110.333 29.260 110.794 1.00 25.87 79 PRO B C 1
ATOM 2963 O O . PRO B 1 81 ? 110.447 30.134 109.928 1.00 22.95 79 PRO B O 1
ATOM 2967 N N . ASP B 1 82 ? 109.431 29.310 111.777 1.00 23.91 80 ASP B N 1
ATOM 2968 C CA . ASP B 1 82 ? 108.498 30.415 111.997 1.00 23.35 80 ASP B CA 1
ATOM 2969 C C . ASP B 1 82 ? 109.010 31.194 113.209 1.00 23.94 80 ASP B C 1
ATOM 2970 O O . ASP B 1 82 ? 108.693 30.869 114.357 1.00 26.75 80 ASP B O 1
ATOM 2975 N N . TRP B 1 83 ? 109.810 32.219 112.943 1.00 21.35 81 TRP B N 1
ATOM 2976 C CA . TRP B 1 83 ? 110.473 32.969 114.010 1.00 22.75 81 TRP B CA 1
ATOM 2977 C C . TRP B 1 83 ? 109.449 33.790 114.781 1.00 29.87 81 TRP B C 1
ATOM 2978 O O . TRP B 1 83 ? 109.052 34.875 114.354 1.00 30.41 81 TRP B O 1
ATOM 2989 N N . ARG B 1 84 ? 109.048 33.292 115.946 1.00 27.93 82 ARG B N 1
ATOM 2990 C CA . ARG B 1 84 ? 108.137 34.066 116.782 1.00 25.40 82 ARG B CA 1
ATOM 2991 C C . ARG B 1 84 ? 108.872 35.104 117.623 1.00 31.55 82 ARG B C 1
ATOM 2992 O O . ARG B 1 84 ? 108.251 36.073 118.082 1.00 27.42 82 ARG B O 1
ATOM 3000 N N . ILE B 1 85 ? 110.173 34.920 117.829 1.00 25.60 83 ILE B N 1
ATOM 3001 C CA . ILE B 1 85 ? 111.023 35.947 118.419 1.00 23.10 83 ILE B CA 1
ATOM 3002 C C . ILE B 1 85 ? 112.172 36.164 117.443 1.00 34.36 83 ILE B C 1
ATOM 3003 O O . ILE B 1 85 ? 112.911 35.223 117.129 1.00 22.42 83 ILE B O 1
ATOM 3008 N N . SER B 1 86 ? 112.307 37.416 116.996 1.00 29.73 84 SER B N 1
ATOM 3009 C CA A SER B 1 86 ? 113.252 37.783 115.935 0.60 27.54 84 SER B CA 1
ATOM 3010 C CA B SER B 1 86 ? 113.240 37.797 115.928 0.40 27.61 84 SER B CA 1
ATOM 3011 C C . SER B 1 86 ? 114.027 39.021 116.388 1.00 26.37 84 SER B C 1
ATOM 3012 O O . SER B 1 86 ? 113.678 40.152 116.046 1.00 31.12 84 SER B O 1
ATOM 3017 N N . THR B 1 87 ? 115.089 38.801 117.158 1.00 26.49 85 THR B N 1
ATOM 3018 C CA . THR B 1 87 ? 115.884 39.896 117.704 1.00 28.27 85 THR B CA 1
ATOM 3019 C C . THR B 1 87 ? 117.366 39.607 117.512 1.00 36.31 85 THR B C 1
ATOM 3020 O O . THR B 1 87 ? 117.761 38.514 117.102 1.00 29.23 85 THR B O 1
ATOM 3024 N N . SER B 1 88 ? 118.193 40.610 117.820 1.00 29.25 86 SER B N 1
ATOM 3025 C CA . SER B 1 88 ? 119.636 40.455 117.667 1.00 30.62 86 SER B CA 1
ATOM 3026 C C . SER B 1 88 ? 120.230 39.523 118.717 1.00 27.23 86 SER B C 1
ATOM 3027 O O . SER B 1 88 ? 121.246 38.871 118.455 1.00 32.65 86 SER B O 1
ATOM 3030 N N . GLU B 1 89 ? 119.642 39.457 119.908 1.00 23.35 87 GLU B N 1
ATOM 3031 C CA . GLU B 1 89 ? 120.184 38.585 120.935 1.00 21.75 87 GLU B CA 1
ATOM 3032 C C . GLU B 1 89 ? 119.493 37.227 120.995 1.00 17.66 87 GLU B C 1
ATOM 3033 O O . GLU B 1 89 ? 120.016 36.317 121.646 1.00 22.25 87 GLU B O 1
ATOM 3039 N N . LEU B 1 90 ? 118.364 37.048 120.313 1.00 21.69 88 LEU B N 1
ATOM 3040 C CA . LEU B 1 90 ? 117.632 35.792 120.427 1.00 22.53 88 LEU B CA 1
ATOM 3041 C C . LEU B 1 90 ? 116.694 35.609 119.243 1.00 21.91 88 LEU B C 1
ATOM 3042 O O . LEU B 1 90 ? 115.867 36.480 118.960 1.00 20.76 88 LEU B O 1
ATOM 3047 N N . ILE B 1 91 ? 116.813 34.466 118.578 1.00 18.71 89 ILE B N 1
ATOM 3048 C CA . ILE B 1 91 ? 115.847 33.981 117.605 1.00 21.55 89 ILE B CA 1
ATOM 3049 C C . ILE B 1 91 ? 115.223 32.737 118.216 1.00 22.44 89 ILE B C 1
ATOM 3050 O O . ILE B 1 91 ? 115.944 31.888 118.754 1.00 21.52 89 ILE B O 1
ATOM 3055 N N . ALA B 1 92 ? 113.896 32.627 118.158 1.00 20.87 90 ALA B N 1
ATOM 3056 C CA . ALA B 1 92 ? 113.231 31.454 118.724 1.00 24.68 90 ALA B CA 1
ATOM 3057 C C . ALA B 1 92 ? 112.066 31.040 117.840 1.00 24.20 90 ALA B C 1
ATOM 3058 O O . ALA B 1 92 ? 111.294 31.890 117.392 1.00 19.36 90 ALA B O 1
ATOM 3060 N N . TYR B 1 93 ? 111.929 29.741 117.597 1.00 16.93 91 TYR B N 1
ATOM 3061 C CA . TYR B 1 93 ? 110.795 29.267 116.822 1.00 17.87 91 TYR B CA 1
ATOM 3062 C C . TYR B 1 93 ? 110.282 27.941 117.366 1.00 20.21 91 TYR B C 1
ATOM 3063 O O . TYR B 1 93 ? 111.048 27.160 117.937 1.00 20.66 91 TYR B O 1
ATOM 3072 N N . PRO B 1 94 ? 108.989 27.664 117.212 1.00 24.15 92 PRO B N 1
ATOM 3073 C CA . PRO B 1 94 ? 108.455 26.398 117.725 1.00 24.31 92 PRO B CA 1
ATOM 3074 C C . PRO B 1 94 ? 108.970 25.208 116.923 1.00 31.10 92 PRO B C 1
ATOM 3075 O O . PRO B 1 94 ? 109.289 25.316 115.734 1.00 23.78 92 PRO B O 1
ATOM 3079 N N . LEU B 1 95 ? 109.060 24.060 117.602 1.00 21.77 93 LEU B N 1
ATOM 3080 C CA . LEU B 1 95 ? 109.630 22.861 116.994 1.00 23.59 93 LEU B CA 1
ATOM 3081 C C . LEU B 1 95 ? 108.903 22.508 115.700 1.00 28.73 93 LEU B C 1
ATOM 3082 O O . LEU B 1 95 ? 107.671 22.561 115.626 1.00 25.40 93 LEU B O 1
ATOM 3087 N N . LEU B 1 96 ? 109.679 22.150 114.687 1.00 24.62 94 LEU B N 1
ATOM 3088 C CA . LEU B 1 96 ? 109.177 21.830 113.355 1.00 21.12 94 LEU B CA 1
ATOM 3089 C C . LEU B 1 96 ? 108.799 20.360 113.276 1.00 33.57 94 LEU B C 1
ATOM 3090 O O . LEU B 1 96 ? 109.146 19.563 114.152 1.00 29.64 94 LEU B O 1
ATOM 3095 N N . PRO B 1 97 ? 108.061 19.956 112.236 1.00 30.15 95 PRO B N 1
ATOM 3096 C CA . PRO B 1 97 ? 107.787 18.526 112.051 1.00 25.25 95 PRO B CA 1
ATOM 3097 C C . PRO B 1 97 ? 109.001 17.800 111.493 1.00 25.54 95 PRO B C 1
ATOM 3098 O O . PRO B 1 97 ? 109.634 18.254 110.536 1.00 28.87 95 PRO B O 1
ATOM 3102 N N . GLY B 1 98 ? 109.312 16.660 112.095 1.00 25.80 96 GLY B N 1
ATOM 3103 C CA . GLY B 1 98 ? 110.333 15.765 111.590 1.00 24.84 96 GLY B CA 1
ATOM 3104 C C . GLY B 1 98 ? 111.520 15.648 112.536 1.00 24.66 96 GLY B C 1
ATOM 3105 O O . GLY B 1 98 ? 111.614 16.320 113.563 1.00 31.57 96 GLY B O 1
ATOM 3106 N N . SER B 1 99 ? 112.443 14.756 112.155 1.00 25.49 97 SER B N 1
ATOM 3107 C CA . SER B 1 99 ? 113.681 14.490 112.879 1.00 20.76 97 SER B CA 1
ATOM 3108 C C . SER B 1 99 ? 114.883 14.806 112.002 1.00 18.98 97 SER B C 1
ATOM 3109 O O . SER B 1 99 ? 114.842 14.545 110.798 1.00 25.61 97 SER B O 1
ATOM 3112 N N . PRO B 1 100 ? 115.970 15.329 112.570 1.00 19.91 98 PRO B N 1
ATOM 3113 C CA . PRO B 1 100 ? 117.116 15.713 111.731 1.00 17.40 98 PRO B CA 1
ATOM 3114 C C . PRO B 1 100 ? 117.740 14.505 111.048 1.00 29.05 98 PRO B C 1
ATOM 3115 O O . PRO B 1 100 ? 117.797 13.409 111.613 1.00 28.49 98 PRO B O 1
ATOM 3119 N N . GLY B 1 101 ? 118.204 14.720 109.812 1.00 25.67 99 GLY B N 1
ATOM 3120 C CA . GLY B 1 101 ? 118.794 13.637 109.040 1.00 25.20 99 GLY B CA 1
ATOM 3121 C C . GLY B 1 101 ? 120.074 13.105 109.646 1.00 25.61 99 GLY B C 1
ATOM 3122 O O . GLY B 1 101 ? 120.423 11.938 109.448 1.00 32.85 99 GLY B O 1
ATOM 3123 N N . LEU B 1 102 ? 120.801 13.948 110.370 1.00 24.72 100 LEU B N 1
ATOM 3124 C CA . LEU B 1 102 ? 121.902 13.498 111.201 1.00 27.36 100 LEU B CA 1
ATOM 3125 C C . LEU B 1 102 ? 121.957 14.399 112.421 1.00 34.45 100 LEU B C 1
ATOM 3126 O O . LEU B 1 102 ? 121.461 15.527 112.404 1.00 28.31 100 LEU B O 1
ATOM 3131 N N . THR B 1 103 ? 122.554 13.878 113.486 1.00 27.68 101 THR B N 1
ATOM 3132 C CA . THR B 1 103 ? 122.899 14.669 114.653 1.00 31.39 101 THR B CA 1
ATOM 3133 C C . THR B 1 103 ? 124.339 14.360 115.031 1.00 35.02 101 THR B C 1
ATOM 3134 O O . THR B 1 103 ? 124.888 13.313 114.678 1.00 39.47 101 THR B O 1
ATOM 3138 N N . VAL B 1 104 ? 124.952 15.292 115.750 1.00 32.76 102 VAL B N 1
ATOM 3139 C CA A VAL B 1 104 ? 126.326 15.158 116.216 0.50 46.35 102 VAL B CA 1
ATOM 3140 C CA B VAL B 1 104 ? 126.324 15.154 116.216 0.50 46.35 102 VAL B CA 1
ATOM 3141 C C . VAL B 1 104 ? 126.313 15.202 117.737 1.00 50.85 102 VAL B C 1
ATOM 3142 O O . VAL B 1 104 ? 125.629 16.043 118.335 1.00 54.43 102 VAL B O 1
ATOM 3149 N N . ALA B 1 105 ? 127.047 14.289 118.362 1.00 47.71 103 ALA B N 1
ATOM 3150 C CA . ALA B 1 105 ? 127.113 14.272 119.811 1.00 56.04 103 ALA B CA 1
ATOM 3151 C C . ALA B 1 105 ? 128.043 15.376 120.309 1.00 58.53 103 ALA B C 1
ATOM 3152 O O . ALA B 1 105 ? 128.811 15.970 119.547 1.00 62.84 103 ALA B O 1
ATOM 3154 N N . ALA B 1 106 ? 127.951 15.666 121.610 1.00 69.79 104 ALA B N 1
ATOM 3155 C CA . ALA B 1 106 ? 128.941 16.541 122.229 1.00 77.15 104 ALA B CA 1
ATOM 3156 C C . ALA B 1 106 ? 130.341 15.975 122.039 1.00 70.36 104 ALA B C 1
ATOM 3157 O O . ALA B 1 106 ? 131.306 16.723 121.845 1.00 76.53 104 ALA B O 1
ATOM 3159 N N . ASP B 1 107 ? 130.460 14.646 122.088 1.00 74.03 105 ASP B N 1
ATOM 3160 C CA . ASP B 1 107 ? 131.678 13.959 121.669 1.00 72.15 105 ASP B CA 1
ATOM 3161 C C . ASP B 1 107 ? 132.123 14.410 120.279 1.00 79.62 105 ASP B C 1
ATOM 3162 O O . ASP B 1 107 ? 133.317 14.618 120.035 1.00 80.92 105 ASP B O 1
ATOM 3167 N N . GLY B 1 108 ? 131.173 14.597 119.366 1.00 78.53 106 GLY B N 1
ATOM 3168 C CA . GLY B 1 108 ? 131.466 14.733 117.954 1.00 75.02 106 GLY B CA 1
ATOM 3169 C C . GLY B 1 108 ? 131.052 13.525 117.147 1.00 66.65 106 GLY B C 1
ATOM 3170 O O . GLY B 1 108 ? 131.281 13.493 115.931 1.00 57.93 106 GLY B O 1
ATOM 3171 N N . GLU B 1 109 ? 130.451 12.534 117.799 1.00 71.67 107 GLU B N 1
ATOM 3172 C CA . GLU B 1 109 ? 129.976 11.315 117.158 1.00 62.58 107 GLU B CA 1
ATOM 3173 C C . GLU B 1 109 ? 128.808 11.642 116.235 1.00 53.35 107 GLU B C 1
ATOM 3174 O O . GLU B 1 109 ? 127.707 11.953 116.702 1.00 53.51 107 GLU B O 1
ATOM 3180 N N . VAL B 1 110 ? 129.039 11.570 114.929 1.00 48.94 108 VAL B N 1
ATOM 3181 C CA . VAL B 1 110 ? 127.990 11.841 113.951 1.00 41.19 108 VAL B CA 1
ATOM 3182 C C . VAL B 1 110 ? 127.141 10.587 113.773 1.00 41.43 108 VAL B C 1
ATOM 3183 O O . VAL B 1 110 ? 127.654 9.524 113.409 1.00 47.92 108 VAL B O 1
ATOM 3187 N N . SER B 1 111 ? 125.840 10.707 114.032 1.00 37.05 109 SER B N 1
ATOM 3188 C CA . SER B 1 111 ? 124.905 9.591 113.946 1.00 41.44 109 SER B CA 1
ATOM 3189 C C . SER B 1 111 ? 123.871 9.906 112.876 1.00 54.96 109 SER B C 1
ATOM 3190 O O . SER B 1 111 ? 123.165 10.917 112.971 1.00 42.10 109 SER B O 1
ATOM 3193 N N . TRP B 1 112 ? 123.774 9.040 111.871 1.00 39.88 110 TRP B N 1
ATOM 3194 C CA . TRP B 1 112 ? 122.870 9.266 110.752 1.00 38.53 110 TRP B CA 1
ATOM 3195 C C . TRP B 1 112 ? 121.494 8.695 111.069 1.00 40.22 110 TRP B C 1
ATOM 3196 O O . TRP B 1 112 ? 121.375 7.526 111.448 1.00 53.23 110 TRP B O 1
ATOM 3207 N N . HIS B 1 113 ? 120.462 9.525 110.936 1.00 31.95 111 HIS B N 1
ATOM 3208 C CA . HIS B 1 113 ? 119.095 9.049 111.107 1.00 31.26 111 HIS B CA 1
ATOM 3209 C C . HIS B 1 113 ? 118.498 8.524 109.811 1.00 39.25 111 HIS B C 1
ATOM 3210 O O . HIS B 1 113 ? 117.659 7.616 109.845 1.00 35.07 111 HIS B O 1
ATOM 3217 N N . VAL B 1 114 ? 118.902 9.083 108.674 1.00 38.89 112 VAL B N 1
ATOM 3218 C CA . VAL B 1 114 ? 118.541 8.574 107.359 1.00 36.09 112 VAL B CA 1
ATOM 3219 C C . VAL B 1 114 ? 119.830 8.226 106.625 1.00 30.27 112 VAL B C 1
ATOM 3220 O O . VAL B 1 114 ? 120.837 8.930 106.759 1.00 36.61 112 VAL B O 1
ATOM 3224 N N . ASP B 1 115 ? 119.808 7.125 105.875 1.00 27.30 113 ASP B N 1
ATOM 3225 C CA . ASP B 1 115 ? 120.964 6.691 105.101 1.00 28.14 113 ASP B CA 1
ATOM 3226 C C . ASP B 1 115 ? 120.973 7.355 103.726 1.00 27.34 113 ASP B C 1
ATOM 3227 O O . ASP B 1 115 ? 119.937 7.451 103.063 1.00 26.20 113 ASP B O 1
ATOM 3232 N N . MET B 1 116 ? 122.155 7.785 103.297 1.00 21.11 114 MET B N 1
ATOM 3233 C CA . MET B 1 116 ? 122.279 8.465 102.016 1.00 20.42 114 MET B CA 1
ATOM 3234 C C . MET B 1 116 ? 122.064 7.559 100.801 1.00 18.93 114 MET B C 1
ATOM 3235 O O . MET B 1 116 ? 121.893 8.039 99.696 1.00 20.41 114 MET B O 1
ATOM 3240 N N . ALA B 1 117 ? 122.064 6.249 101.013 1.00 27.80 115 ALA B N 1
ATOM 3241 C CA . ALA B 1 117 ? 121.655 5.332 99.958 1.00 25.53 115 ALA B CA 1
ATOM 3242 C C . ALA B 1 117 ? 120.140 5.259 99.787 1.00 26.27 115 ALA B C 1
ATOM 3243 O O . ALA B 1 117 ? 119.667 4.526 98.912 1.00 21.72 115 ALA B O 1
ATOM 3245 N N . SER B 1 118 ? 119.377 5.995 100.596 1.00 20.90 116 SER B N 1
ATOM 3246 C CA . SER B 1 118 ? 117.923 5.934 100.541 1.00 18.70 116 SER B CA 1
ATOM 3247 C C . SER B 1 118 ? 117.409 6.495 99.222 1.00 23.76 116 SER B C 1
ATOM 3248 O O . SER B 1 118 ? 117.744 7.619 98.836 1.00 18.99 116 SER B O 1
ATOM 3251 N N . THR B 1 119 ? 116.597 5.694 98.534 1.00 17.72 117 THR B N 1
ATOM 3252 C CA . THR B 1 119 ? 115.960 6.222 97.335 1.00 19.07 117 THR B CA 1
ATOM 3253 C C . THR B 1 119 ? 114.843 7.188 97.695 1.00 16.09 117 THR B C 1
ATOM 3254 O O . THR B 1 119 ? 114.663 8.218 97.027 1.00 20.39 117 THR B O 1
ATOM 3258 N N . VAL B 1 120 ? 114.114 6.925 98.786 1.00 20.24 118 VAL B N 1
ATOM 3259 C CA . VAL B 1 120 ? 113.082 7.838 99.273 1.00 17.29 118 VAL B CA 1
ATOM 3260 C C . VAL B 1 120 ? 113.660 9.224 99.526 1.00 20.94 118 VAL B C 1
ATOM 3261 O O . VAL B 1 120 ? 113.103 10.239 99.093 1.00 19.31 118 VAL B O 1
ATOM 3265 N N . TYR B 1 121 ? 114.775 9.291 100.254 1.00 21.54 119 TYR B N 1
ATOM 3266 C CA . TYR B 1 121 ? 115.351 10.594 100.575 1.00 19.25 119 TYR B CA 1
ATOM 3267 C C . TYR B 1 121 ? 115.869 11.288 99.323 1.00 20.21 119 TYR B C 1
ATOM 3268 O O . TYR B 1 121 ? 115.703 12.504 99.168 1.00 17.53 119 TYR B O 1
ATOM 3277 N N . ALA B 1 122 ? 116.485 10.529 98.416 1.00 17.13 120 ALA B N 1
ATOM 3278 C CA . ALA B 1 122 ? 117.008 11.111 97.182 1.00 21.29 120 ALA B CA 1
ATOM 3279 C C . ALA B 1 122 ? 115.899 11.770 96.378 1.00 17.46 120 ALA B C 1
ATOM 3280 O O . ALA B 1 122 ? 116.049 12.906 95.916 1.00 18.33 120 ALA B O 1
ATOM 3282 N N . ARG B 1 123 ? 114.779 11.062 96.191 1.00 18.27 121 ARG B N 1
ATOM 3283 C CA . ARG B 1 123 ? 113.668 11.644 95.448 1.00 20.84 121 ARG B CA 1
ATOM 3284 C C . ARG B 1 123 ? 113.091 12.850 96.188 1.00 19.32 121 ARG B C 1
ATOM 3285 O O . ARG B 1 123 ? 112.770 13.876 95.571 1.00 19.27 121 ARG B O 1
ATOM 3293 N N . SER B 1 124 ? 112.984 12.757 97.515 1.00 20.22 122 SER B N 1
ATOM 3294 C CA . SER B 1 124 ? 112.487 13.881 98.302 1.00 16.74 122 SER B CA 1
ATOM 3295 C C . SER B 1 124 ? 113.387 15.103 98.152 1.00 15.85 122 SER B C 1
ATOM 3296 O O . SER B 1 124 ? 112.901 16.223 97.953 1.00 17.43 122 SER B O 1
ATOM 3299 N N . LEU B 1 125 ? 114.704 14.912 98.240 1.00 17.34 123 LEU B N 1
ATOM 3300 C CA . LEU B 1 125 ? 115.614 16.048 98.127 1.00 17.27 123 LEU B CA 1
ATOM 3301 C C . LEU B 1 125 ? 115.510 16.700 96.755 1.00 16.17 123 LEU B C 1
ATOM 3302 O O . LEU B 1 125 ? 115.458 17.930 96.646 1.00 15.83 123 LEU B O 1
ATOM 3307 N N . GLY B 1 126 ? 115.491 15.892 95.691 1.00 15.80 124 GLY B N 1
ATOM 3308 C CA . GLY B 1 126 ? 115.403 16.459 94.353 1.00 14.45 124 GLY B CA 1
ATOM 3309 C C . GLY B 1 126 ? 114.142 17.277 94.174 1.00 22.13 124 GLY B C 1
ATOM 3310 O O . GLY B 1 126 ? 114.150 18.316 93.514 1.00 18.87 124 GLY B O 1
ATOM 3311 N N . SER B 1 127 ? 113.051 16.832 94.797 1.00 18.24 125 SER B N 1
ATOM 3312 C CA A SER B 1 127 ? 111.785 17.543 94.667 0.45 20.60 125 SER B CA 1
ATOM 3313 C CA B SER B 1 127 ? 111.774 17.531 94.683 0.55 20.60 125 SER B CA 1
ATOM 3314 C C . SER B 1 127 ? 111.804 18.849 95.446 1.00 17.77 125 SER B C 1
ATOM 3315 O O . SER B 1 127 ? 111.351 19.885 94.941 1.00 17.39 125 SER B O 1
ATOM 3320 N N . VAL B 1 128 ? 112.329 18.820 96.673 1.00 19.37 126 VAL B N 1
ATOM 3321 C CA . VAL B 1 128 ? 112.406 20.023 97.496 1.00 15.56 126 VAL B CA 1
ATOM 3322 C C . VAL B 1 128 ? 113.305 21.052 96.835 1.00 19.76 126 VAL B C 1
ATOM 3323 O O . VAL B 1 128 ? 112.967 22.240 96.764 1.00 18.61 126 VAL B O 1
ATOM 3327 N N . VAL B 1 129 ? 114.455 20.608 96.314 1.00 15.65 127 VAL B N 1
ATOM 3328 C CA . VAL B 1 129 ? 115.387 21.544 95.699 1.00 15.49 127 VAL B CA 1
ATOM 3329 C C . VAL B 1 129 ? 114.774 22.163 94.445 1.00 19.10 127 VAL B C 1
ATOM 3330 O O . VAL B 1 129 ? 114.912 23.369 94.201 1.00 16.66 127 VAL B O 1
ATOM 3334 N N . ALA B 1 130 ? 114.064 21.359 93.646 1.00 19.93 128 ALA B N 1
ATOM 3335 C CA . ALA B 1 130 ? 113.366 21.893 92.476 1.00 16.60 128 ALA B CA 1
ATOM 3336 C C . ALA B 1 130 ? 112.390 22.999 92.866 1.00 21.32 128 ALA B C 1
ATOM 3337 O O . ALA B 1 130 ? 112.303 24.041 92.198 1.00 19.60 128 ALA B O 1
ATOM 3339 N N . GLN B 1 131 ? 111.618 22.774 93.930 1.00 17.77 129 GLN B N 1
ATOM 3340 C CA . GLN B 1 131 ? 110.662 23.782 94.363 1.00 17.30 129 GLN B CA 1
ATOM 3341 C C . GLN B 1 131 ? 111.374 25.048 94.823 1.00 24.77 129 GLN B C 1
ATOM 3342 O O . GLN B 1 131 ? 110.965 26.160 94.473 1.00 20.16 129 GLN B O 1
ATOM 3348 N N . LEU B 1 132 ? 112.457 24.895 95.589 1.00 21.26 130 LEU B N 1
ATOM 3349 C CA . LEU B 1 132 ? 113.214 26.057 96.043 1.00 18.79 130 LEU B CA 1
ATOM 3350 C C . LEU B 1 132 ? 113.795 26.833 94.862 1.00 16.46 130 LEU B C 1
ATOM 3351 O O . LEU B 1 132 ? 113.706 28.065 94.806 1.00 20.95 130 LEU B O 1
ATOM 3356 N N . HIS B 1 133 ? 114.383 26.125 93.897 1.00 20.10 131 HIS B N 1
ATOM 3357 C CA . HIS B 1 133 ? 115.039 26.796 92.777 1.00 18.29 131 HIS B CA 1
ATOM 3358 C C . HIS B 1 133 ? 114.059 27.449 91.810 1.00 19.40 131 HIS B C 1
ATOM 3359 O O . HIS B 1 133 ? 114.472 28.274 90.986 1.00 18.44 131 HIS B O 1
ATOM 3366 N N . ALA B 1 134 ? 112.772 27.111 91.894 1.00 17.31 132 ALA B N 1
ATOM 3367 C CA . ALA B 1 134 ? 111.768 27.788 91.087 1.00 25.19 132 ALA B CA 1
ATOM 3368 C C . ALA B 1 134 ? 111.262 29.077 91.725 1.00 28.28 132 ALA B C 1
ATOM 3369 O O . ALA B 1 134 ? 110.483 29.791 91.090 1.00 29.08 132 ALA B O 1
ATOM 3371 N N . VAL B 1 135 ? 111.670 29.392 92.959 1.00 17.12 133 VAL B N 1
ATOM 3372 C CA . VAL B 1 135 ? 111.140 30.573 93.635 1.00 23.59 133 VAL B CA 1
ATOM 3373 C C . VAL B 1 135 ? 111.619 31.835 92.921 1.00 27.60 133 VAL B C 1
ATOM 3374 O O . VAL B 1 135 ? 112.776 31.924 92.481 1.00 25.86 133 VAL B O 1
ATOM 3378 N N . ASP B 1 136 ? 110.702 32.796 92.749 1.00 29.16 134 ASP B N 1
ATOM 3379 C CA . ASP B 1 136 ? 110.980 34.071 92.091 1.00 27.29 134 ASP B CA 1
ATOM 3380 C C . ASP B 1 136 ? 112.226 34.727 92.671 1.00 21.43 134 ASP B C 1
ATOM 3381 O O . ASP B 1 136 ? 112.231 35.149 93.833 1.00 27.57 134 ASP B O 1
ATOM 3386 N N . ALA B 1 137 ? 113.287 34.807 91.863 1.00 27.92 135 ALA B N 1
ATOM 3387 C CA . ALA B 1 137 ? 114.580 35.258 92.373 1.00 26.17 135 ALA B CA 1
ATOM 3388 C C . ALA B 1 137 ? 114.586 36.758 92.636 1.00 29.38 135 ALA B C 1
ATOM 3389 O O . ALA B 1 137 ? 115.337 37.232 93.494 1.00 30.77 135 ALA B O 1
ATOM 3391 N N . GLU B 1 138 ? 113.745 37.516 91.932 1.00 37.05 136 GLU B N 1
ATOM 3392 C CA . GLU B 1 138 ? 113.681 38.950 92.189 1.00 38.26 136 GLU B CA 1
ATOM 3393 C C . GLU B 1 138 ? 113.024 39.238 93.531 1.00 27.30 136 GLU B C 1
ATOM 3394 O O . GLU B 1 138 ? 113.511 40.075 94.301 1.00 30.91 136 GLU B O 1
ATOM 3400 N N . ALA B 1 139 ? 111.923 38.547 93.833 1.00 31.12 137 ALA B N 1
ATOM 3401 C CA . ALA B 1 139 ? 111.325 38.664 95.157 1.00 29.44 137 ALA B CA 1
ATOM 3402 C C . ALA B 1 139 ? 112.300 38.209 96.232 1.00 30.95 137 ALA B C 1
ATOM 3403 O O . ALA B 1 139 ? 112.394 38.825 97.302 1.00 26.27 137 ALA B O 1
ATOM 3405 N N . ALA B 1 140 ? 113.057 37.146 95.949 1.00 31.43 138 ALA B N 1
ATOM 3406 C CA . ALA B 1 140 ? 114.037 36.647 96.907 1.00 30.51 138 ALA B CA 1
ATOM 3407 C C . ALA B 1 140 ? 115.128 37.676 97.164 1.00 24.59 138 ALA B C 1
ATOM 3408 O O . ALA B 1 140 ? 115.529 37.905 98.311 1.00 28.59 138 ALA B O 1
ATOM 3410 N N . ALA B 1 141 ? 115.610 38.318 96.105 1.00 26.54 139 ALA B N 1
ATOM 3411 C CA . ALA B 1 141 ? 116.699 39.276 96.259 1.00 33.30 139 ALA B CA 1
ATOM 3412 C C . ALA B 1 141 ? 116.276 40.493 97.075 1.00 28.97 139 ALA B C 1
ATOM 3413 O O . ALA B 1 141 ? 117.113 41.103 97.751 1.00 27.29 139 ALA B O 1
ATOM 3415 N N . ALA B 1 142 ? 114.986 40.850 97.048 1.00 25.42 140 ALA B N 1
ATOM 3416 C CA . ALA B 1 142 ? 114.529 42.023 97.788 1.00 29.14 140 ALA B CA 1
ATOM 3417 C C . ALA B 1 142 ? 114.684 41.862 99.296 1.00 31.61 140 ALA B C 1
ATOM 3418 O O . ALA B 1 142 ? 114.662 42.869 100.010 1.00 30.98 140 ALA B O 1
ATOM 3420 N N . THR B 1 143 ? 114.855 40.629 99.792 1.00 28.44 141 THR B N 1
ATOM 3421 C CA . THR B 1 143 ? 115.072 40.428 101.218 1.00 26.88 141 THR B CA 1
ATOM 3422 C C . THR B 1 143 ? 116.465 40.851 101.662 1.00 30.10 141 THR B C 1
ATOM 3423 O O . THR B 1 143 ? 116.693 41.022 102.863 1.00 35.55 141 THR B O 1
ATOM 3427 N N . GLY B 1 144 ? 117.403 41.014 100.731 1.00 24.38 142 GLY B N 1
ATOM 3428 C CA . GLY B 1 144 ? 118.754 41.410 101.071 1.00 23.58 142 GLY B CA 1
ATOM 3429 C C . GLY B 1 144 ? 119.798 40.327 100.922 1.00 26.15 142 GLY B C 1
ATOM 3430 O O . GLY B 1 144 ? 120.969 40.583 101.229 1.00 28.45 142 GLY B O 1
ATOM 3431 N N . ILE B 1 145 ? 119.417 39.131 100.461 1.00 21.21 143 ILE B N 1
ATOM 3432 C CA . ILE B 1 145 ? 120.390 38.068 100.232 1.00 18.62 143 ILE B CA 1
ATOM 3433 C C . ILE B 1 145 ? 121.363 38.470 99.123 1.00 20.80 143 ILE B C 1
ATOM 3434 O O . ILE B 1 145 ? 121.069 39.306 98.257 1.00 22.78 143 ILE B O 1
ATOM 3439 N N . GLU B 1 146 ? 122.499 37.780 99.105 1.00 21.28 144 GLU B N 1
ATOM 3440 C CA . GLU B 1 146 ? 123.523 37.951 98.089 1.00 22.57 144 GLU B CA 1
ATOM 3441 C C . GLU B 1 146 ? 122.976 37.408 96.770 1.00 20.80 144 GLU B C 1
ATOM 3442 O O . GLU B 1 146 ? 122.179 36.470 96.754 1.00 22.78 144 GLU B O 1
ATOM 3448 N N . VAL B 1 147 ? 123.373 38.016 95.660 1.00 21.18 145 VAL B N 1
ATOM 3449 C CA . VAL B 1 147 ? 122.950 37.607 94.324 1.00 19.13 145 VAL B CA 1
ATOM 3450 C C . VAL B 1 147 ? 124.176 37.539 93.426 1.00 26.40 145 VAL B C 1
ATOM 3451 O O . VAL B 1 147 ? 124.941 38.506 93.347 1.00 28.95 145 VAL B O 1
ATOM 3455 N N . ARG B 1 148 ? 124.351 36.412 92.735 1.00 17.93 146 ARG B N 1
ATOM 3456 C CA . ARG B 1 148 ? 125.427 36.248 91.762 1.00 18.97 146 ARG B CA 1
ATOM 3457 C C . ARG B 1 148 ? 124.872 35.659 90.476 1.00 21.01 146 ARG B C 1
ATOM 3458 O O . ARG B 1 148 ? 124.230 34.604 90.498 1.00 23.80 146 ARG B O 1
ATOM 3466 N N . SER B 1 149 ? 125.134 36.337 89.369 1.00 18.13 147 SER B N 1
ATOM 3467 C CA . SER B 1 149 ? 124.940 35.822 88.020 1.00 16.03 147 SER B CA 1
ATOM 3468 C C . SER B 1 149 ? 125.881 34.644 87.788 1.00 19.08 147 SER B C 1
ATOM 3469 O O . SER B 1 149 ? 126.799 34.423 88.581 1.00 17.39 147 SER B O 1
ATOM 3472 N N . PRO B 1 150 ? 125.685 33.860 86.729 1.00 14.22 148 PRO B N 1
ATOM 3473 C CA . PRO B 1 150 ? 126.613 32.739 86.498 1.00 14.60 148 PRO B CA 1
ATOM 3474 C C . PRO B 1 150 ? 128.050 33.190 86.297 1.00 21.92 148 PRO B C 1
ATOM 3475 O O . PRO B 1 150 ? 128.974 32.532 86.789 1.00 18.22 148 PRO B O 1
ATOM 3479 N N . ALA B 1 151 ? 128.258 34.303 85.594 1.00 20.47 149 ALA B N 1
ATOM 3480 C CA . ALA B 1 151 ? 129.603 34.854 85.452 1.00 17.22 149 ALA B CA 1
ATOM 3481 C C . ALA B 1 151 ? 130.194 35.216 86.808 1.00 17.33 149 ALA B C 1
ATOM 3482 O O . ALA B 1 151 ? 131.370 34.938 87.074 1.00 19.74 149 ALA B O 1
ATOM 3484 N N . GLN B 1 152 ? 129.392 35.843 87.677 1.00 14.53 150 GLN B N 1
ATOM 3485 C CA . GLN B 1 152 ? 129.885 36.242 88.990 1.00 17.31 150 GLN B CA 1
ATOM 3486 C C . GLN B 1 152 ? 130.126 35.036 89.885 1.00 19.27 150 GLN B C 1
ATOM 3487 O O . GLN B 1 152 ? 130.963 35.102 90.793 1.00 18.39 150 GLN B O 1
ATOM 3493 N N . VAL B 1 153 ? 129.415 33.928 89.650 1.00 18.73 151 VAL B N 1
ATOM 3494 C CA . VAL B 1 153 ? 129.688 32.709 90.407 1.00 12.42 151 VAL B CA 1
ATOM 3495 C C . VAL B 1 153 ? 131.103 32.214 90.116 1.00 12.25 151 VAL B C 1
ATOM 3496 O O . VAL B 1 153 ? 131.908 32.010 91.032 1.00 17.68 151 VAL B O 1
ATOM 3500 N N . ARG B 1 154 ? 131.435 32.043 88.837 1.00 16.12 152 ARG B N 1
ATOM 3501 C CA . ARG B 1 154 ? 132.778 31.593 88.470 1.00 13.71 152 ARG B CA 1
ATOM 3502 C C . ARG B 1 154 ? 133.840 32.619 88.846 1.00 15.13 152 ARG B C 1
ATOM 3503 O O . ARG B 1 154 ? 134.919 32.253 89.331 1.00 13.08 152 ARG B O 1
ATOM 3511 N N . GLY B 1 155 ? 133.569 33.904 88.613 1.00 14.69 153 GLY B N 1
ATOM 3512 C CA . GLY B 1 155 ? 134.542 34.920 88.970 1.00 15.87 153 GLY B CA 1
ATOM 3513 C C . GLY B 1 155 ? 134.794 34.999 90.464 1.00 19.98 153 GLY B C 1
ATOM 3514 O O . GLY B 1 155 ? 135.906 35.317 90.893 1.00 16.25 153 GLY B O 1
ATOM 3515 N N . ALA B 1 156 ? 133.769 34.720 91.275 1.00 16.92 154 ALA B N 1
ATOM 3516 C CA . ALA B 1 156 ? 133.954 34.781 92.720 1.00 16.68 154 ALA B CA 1
ATOM 3517 C C . ALA B 1 156 ? 134.903 33.692 93.197 1.00 17.67 154 ALA B C 1
ATOM 3518 O O . ALA B 1 156 ? 135.708 33.914 94.105 1.00 18.50 154 ALA B O 1
ATOM 3520 N N . TRP B 1 157 ? 134.832 32.506 92.598 1.00 13.98 155 TRP B N 1
ATOM 3521 C CA . TRP B 1 157 ? 135.763 31.465 93.015 1.00 16.40 155 TRP B CA 1
ATOM 3522 C C . TRP B 1 157 ? 137.195 31.815 92.615 1.00 17.39 155 TRP B C 1
ATOM 3523 O O . TRP B 1 157 ? 138.138 31.493 93.349 1.00 19.31 155 TRP B O 1
ATOM 3534 N N . ARG B 1 158 ? 137.379 32.481 91.468 1.00 20.16 156 ARG B N 1
ATOM 3535 C CA . ARG B 1 158 ? 138.704 32.963 91.092 1.00 17.29 156 ARG B CA 1
ATOM 3536 C C . ARG B 1 158 ? 139.215 33.998 92.092 1.00 21.96 156 ARG B C 1
ATOM 3537 O O . ARG B 1 158 ? 140.375 33.941 92.524 1.00 20.86 156 ARG B O 1
ATOM 3545 N N . GLN B 1 159 ? 138.356 34.959 92.467 1.00 18.97 157 GLN B N 1
ATOM 3546 C CA . GLN B 1 159 ? 138.721 35.953 93.477 1.00 22.76 157 GLN B CA 1
ATOM 3547 C C . GLN B 1 159 ? 139.066 35.294 94.808 1.00 22.88 157 GLN B C 1
ATOM 3548 O O . GLN B 1 159 ? 140.053 35.670 95.460 1.00 23.38 157 GLN B O 1
ATOM 3554 N N . ASP B 1 160 ? 138.266 34.307 95.220 1.00 23.30 158 ASP B N 1
ATOM 3555 C CA . ASP B 1 160 ? 138.458 33.672 96.519 1.00 20.80 158 ASP B CA 1
ATOM 3556 C C . ASP B 1 160 ? 139.777 32.905 96.579 1.00 22.23 158 ASP B C 1
ATOM 3557 O O . ASP B 1 160 ? 140.487 32.969 97.588 1.00 19.55 158 ASP B O 1
ATOM 3562 N N . LEU B 1 161 ? 140.110 32.156 95.520 1.00 19.84 159 LEU B N 1
ATOM 3563 C CA . LEU B 1 161 ? 141.389 31.449 95.480 1.00 18.37 159 LEU B CA 1
ATOM 3564 C C . LEU B 1 161 ? 142.557 32.419 95.653 1.00 21.98 159 LEU B C 1
ATOM 3565 O O . LEU B 1 161 ? 143.495 32.150 96.417 1.00 23.89 159 LEU B O 1
ATOM 3570 N N . ALA B 1 162 ? 142.501 33.569 94.975 1.00 23.55 160 ALA B N 1
ATOM 3571 C CA . ALA B 1 162 ? 143.607 34.522 95.028 1.00 24.10 160 ALA B CA 1
ATOM 3572 C C . ALA B 1 162 ? 143.702 35.199 96.391 1.00 18.68 160 ALA B C 1
ATOM 3573 O O . ALA B 1 162 ? 144.806 35.472 96.882 1.00 25.81 160 ALA B O 1
ATOM 3575 N N . ARG B 1 163 ? 142.558 35.496 97.003 1.00 19.36 161 ARG B N 1
ATOM 3576 C CA . ARG B 1 163 ? 142.559 36.173 98.294 1.00 23.73 161 ARG B CA 1
ATOM 3577 C C . ARG B 1 163 ? 142.965 35.229 99.420 1.00 21.80 161 ARG B C 1
ATOM 3578 O O . ARG B 1 163 ? 143.737 35.611 100.306 1.00 24.01 161 ARG B O 1
ATOM 3586 N N . VAL B 1 164 ? 142.450 34.000 99.414 1.00 16.44 162 VAL B N 1
ATOM 3587 C CA . VAL B 1 164 ? 142.900 33.024 100.405 1.00 18.56 162 VAL B CA 1
ATOM 3588 C C . VAL B 1 164 ? 144.379 32.701 100.205 1.00 20.72 162 VAL B C 1
ATOM 3589 O O . VAL B 1 164 ? 145.149 32.633 101.169 1.00 22.82 162 VAL B O 1
ATOM 3593 N N . GLY B 1 165 ? 144.815 32.528 98.956 1.00 19.44 163 GLY B N 1
ATOM 3594 C CA . GLY B 1 165 ? 146.206 32.212 98.698 1.00 25.21 163 GLY B CA 1
ATOM 3595 C C . GLY B 1 165 ? 147.169 33.319 99.070 1.00 31.08 163 GLY B C 1
ATOM 3596 O O . GLY B 1 165 ? 148.358 33.053 99.278 1.00 29.79 163 GLY B O 1
ATOM 3597 N N . ALA B 1 166 ? 146.689 34.556 99.158 1.00 30.76 164 ALA B N 1
ATOM 3598 C CA . ALA B 1 166 ? 147.539 35.638 99.641 1.00 28.73 164 ALA B CA 1
ATOM 3599 C C . ALA B 1 166 ? 147.675 35.646 101.159 1.00 34.63 164 ALA B C 1
ATOM 3600 O O . ALA B 1 166 ? 148.599 36.280 101.679 1.00 30.76 164 ALA B O 1
ATOM 3602 N N . GLU B 1 167 ? 146.767 34.978 101.877 1.00 24.85 165 GLU B N 1
ATOM 3603 C CA . GLU B 1 167 ? 146.762 34.986 103.335 1.00 27.07 165 GLU B CA 1
ATOM 3604 C C . GLU B 1 167 ? 147.164 33.662 103.966 1.00 27.83 165 GLU B C 1
ATOM 3605 O O . GLU B 1 167 ? 147.586 33.659 105.130 1.00 30.81 165 GLU B O 1
ATOM 3611 N N . PHE B 1 168 ? 147.051 32.553 103.230 1.00 20.24 166 PHE B N 1
ATOM 3612 C CA . PHE B 1 168 ? 147.340 31.217 103.732 1.00 25.45 166 PHE B CA 1
ATOM 3613 C C . PHE B 1 168 ? 148.265 30.474 102.773 1.00 26.70 166 PHE B C 1
ATOM 3614 O O . PHE B 1 168 ? 148.161 30.615 101.551 1.00 25.83 166 PHE B O 1
ATOM 3622 N N . GLU B 1 169 ? 149.140 29.645 103.337 1.00 20.43 167 GLU B N 1
ATOM 3623 C CA . GLU B 1 169 ? 149.843 28.629 102.560 1.00 22.98 167 GLU B CA 1
ATOM 3624 C C . GLU B 1 169 ? 148.841 27.613 102.022 1.00 24.75 167 GLU B C 1
ATOM 3625 O O . GLU B 1 169 ? 148.031 27.071 102.780 1.00 25.87 167 GLU B O 1
ATOM 3631 N N . ILE B 1 170 ? 148.875 27.349 100.718 1.00 21.77 168 ILE B N 1
ATOM 3632 C CA . ILE B 1 170 ? 148.004 26.353 100.099 1.00 25.17 168 ILE B CA 1
ATOM 3633 C C . ILE B 1 170 ? 148.868 25.249 99.501 1.00 21.31 168 ILE B C 1
ATOM 3634 O O . ILE B 1 170 ? 149.820 25.526 98.758 1.00 20.05 168 ILE B O 1
ATOM 3639 N N . ALA B 1 171 ? 148.558 24.005 99.853 1.00 21.23 169 ALA B N 1
ATOM 3640 C CA . ALA B 1 171 ? 149.258 22.876 99.255 1.00 25.85 169 ALA B CA 1
ATOM 3641 C C . ALA B 1 171 ? 149.126 22.935 97.733 1.00 27.64 169 ALA B C 1
ATOM 3642 O O . ALA B 1 171 ? 148.007 23.116 97.215 1.00 21.59 169 ALA B O 1
ATOM 3644 N N . PRO B 1 172 ? 150.227 22.811 96.988 1.00 24.42 170 PRO B N 1
ATOM 3645 C CA . PRO B 1 172 ? 150.131 22.898 95.522 1.00 19.97 170 PRO B CA 1
ATOM 3646 C C . PRO B 1 172 ? 149.216 21.856 94.916 1.00 17.04 170 PRO B C 1
ATOM 3647 O O . PRO B 1 172 ? 148.584 22.120 93.886 1.00 22.61 170 PRO B O 1
ATOM 3651 N N . ALA B 1 173 ? 149.143 20.663 95.505 1.00 21.82 171 ALA B N 1
ATOM 3652 C CA . ALA B 1 173 ? 148.211 19.660 95.000 1.00 20.92 171 ALA B CA 1
ATOM 3653 C C . ALA B 1 173 ? 146.778 20.178 95.035 1.00 27.19 171 ALA B C 1
ATOM 3654 O O . ALA B 1 173 ? 146.010 19.955 94.095 1.00 19.24 171 ALA B O 1
ATOM 3656 N N . LEU B 1 174 ? 146.408 20.893 96.103 1.00 19.37 172 LEU B N 1
ATOM 3657 C CA . LEU B 1 174 ? 145.068 21.455 96.212 1.00 18.23 172 LEU B CA 1
ATOM 3658 C C . LEU B 1 174 ? 144.868 22.605 95.240 1.00 19.49 172 LEU B C 1
ATOM 3659 O O . LEU B 1 174 ? 143.864 22.643 94.525 1.00 16.94 172 LEU B O 1
ATOM 3664 N N . ARG B 1 175 ? 145.808 23.563 95.225 1.00 18.53 173 ARG B N 1
ATOM 3665 C CA . ARG B 1 175 ? 145.704 24.695 94.308 1.00 15.84 173 ARG B CA 1
ATOM 3666 C C . ARG B 1 175 ? 145.623 24.240 92.851 1.00 22.12 173 ARG B C 1
ATOM 3667 O O . ARG B 1 175 ? 144.827 24.776 92.068 1.00 15.63 173 ARG B O 1
ATOM 3675 N N . GLU B 1 176 ? 146.439 23.254 92.463 1.00 15.43 174 GLU B N 1
ATOM 3676 C CA . GLU B 1 176 ? 146.412 22.803 91.072 1.00 17.51 174 GLU B CA 1
ATOM 3677 C C . GLU B 1 176 ? 145.087 22.121 90.737 1.00 18.65 174 GLU B C 1
ATOM 3678 O O . GLU B 1 176 ? 144.550 22.289 89.632 1.00 16.69 174 GLU B O 1
ATOM 3684 N N . ARG B 1 177 ? 144.537 21.354 91.674 1.00 16.62 175 ARG B N 1
ATOM 3685 C CA . ARG B 1 177 ? 143.221 20.765 91.438 1.00 12.81 175 ARG B CA 1
ATOM 3686 C C . ARG B 1 177 ? 142.168 21.847 91.216 1.00 15.21 175 ARG B C 1
ATOM 3687 O O . ARG B 1 177 ? 141.371 21.776 90.271 1.00 13.36 175 ARG B O 1
ATOM 3695 N N . TRP B 1 178 ? 142.152 22.864 92.080 1.00 16.07 176 TRP B N 1
ATOM 3696 C CA . TRP B 1 178 ? 141.139 23.911 91.962 1.00 16.03 176 TRP B CA 1
ATOM 3697 C C . TRP B 1 178 ? 141.353 24.760 90.714 1.00 16.72 176 TRP B C 1
ATOM 3698 O O . TRP B 1 178 ? 140.376 25.213 90.120 1.00 12.56 176 TRP B O 1
ATOM 3709 N N . GLU B 1 179 ? 142.608 24.957 90.268 1.00 13.96 177 GLU B N 1
ATOM 3710 C CA . GLU B 1 179 ? 142.811 25.688 89.019 1.00 14.68 177 GLU B CA 1
ATOM 3711 C C . GLU B 1 179 ? 142.262 24.913 87.823 1.00 15.16 177 GLU B C 1
ATOM 3712 O O . GLU B 1 179 ? 141.699 25.509 86.892 1.00 15.61 177 GLU B O 1
ATOM 3718 N N . ALA B 1 180 ? 142.408 23.582 87.827 1.00 12.50 178 ALA B N 1
ATOM 3719 C CA . ALA B 1 180 ? 141.840 22.780 86.740 1.00 17.89 178 ALA B CA 1
ATOM 3720 C C . ALA B 1 180 ? 140.315 22.829 86.746 1.00 13.42 178 ALA B C 1
ATOM 3721 O O . ALA B 1 180 ? 139.672 22.811 85.679 1.00 16.94 178 ALA B O 1
ATOM 3723 N N . TRP B 1 181 ? 139.727 22.888 87.933 1.00 11.74 179 TRP B N 1
ATOM 3724 C CA . TRP B 1 181 ? 138.281 23.025 88.054 1.00 15.82 179 TRP B CA 1
ATOM 3725 C C . TRP B 1 181 ? 137.808 24.363 87.495 1.00 15.53 179 TRP B C 1
ATOM 3726 O O . TRP B 1 181 ? 136.846 24.420 86.719 1.00 14.85 179 TRP B O 1
ATOM 3737 N N . LEU B 1 182 ? 138.483 25.452 87.873 1.00 13.31 180 LEU B N 1
ATOM 3738 C CA . LEU B 1 182 ? 138.116 26.775 87.371 1.00 14.78 180 LEU B CA 1
ATOM 3739 C C . LEU B 1 182 ? 138.281 26.881 85.859 1.00 19.36 180 LEU B C 1
ATOM 3740 O O . LEU B 1 182 ? 137.583 27.678 85.215 1.00 19.54 180 LEU B O 1
ATOM 3745 N N . ALA B 1 183 ? 139.196 26.101 85.274 1.00 18.18 181 ALA B N 1
ATOM 3746 C CA . ALA B 1 183 ? 139.434 26.170 83.835 1.00 18.64 181 ALA B CA 1
ATOM 3747 C C . ALA B 1 183 ? 138.431 25.363 83.011 1.00 20.99 181 ALA B C 1
ATOM 3748 O O . ALA B 1 183 ? 138.336 25.580 81.801 1.00 19.98 181 ALA B O 1
ATOM 3750 N N . ASP B 1 184 ? 137.688 24.444 83.628 1.00 17.68 182 ASP B N 1
ATOM 3751 C CA . ASP B 1 184 ? 136.808 23.488 82.955 1.00 18.89 182 ASP B CA 1
ATOM 3752 C C . ASP B 1 184 ? 135.434 24.104 82.690 1.00 20.78 182 ASP B C 1
ATOM 3753 O O . ASP B 1 184 ? 134.559 24.100 83.566 1.00 18.60 182 ASP B O 1
ATOM 3758 N N . ASP B 1 185 ? 135.194 24.628 81.476 1.00 22.62 183 ASP B N 1
ATOM 3759 C CA . ASP B 1 185 ? 133.916 25.282 81.158 1.00 19.00 183 ASP B CA 1
ATOM 3760 C C . ASP B 1 185 ? 132.713 24.395 81.462 1.00 23.21 183 ASP B C 1
ATOM 3761 O O . ASP B 1 185 ? 131.666 24.883 81.910 1.00 24.94 183 ASP B O 1
ATOM 3766 N N . GLY B 1 186 ? 132.834 23.091 81.211 1.00 20.81 184 GLY B N 1
ATOM 3767 C CA . GLY B 1 186 ? 131.701 22.186 81.359 1.00 24.48 184 GLY B CA 1
ATOM 3768 C C . GLY B 1 186 ? 131.182 22.038 82.775 1.00 20.00 184 GLY B C 1
ATOM 3769 O O . GLY B 1 186 ? 130.051 21.565 82.966 1.00 23.30 184 GLY B O 1
ATOM 3770 N N . CYS B 1 187 ? 131.970 22.430 83.775 1.00 16.61 185 CYS B N 1
ATOM 3771 C CA . CYS B 1 187 ? 131.505 22.350 85.161 1.00 23.76 185 CYS B CA 1
ATOM 3772 C C . CYS B 1 187 ? 130.471 23.419 85.478 1.00 20.66 185 CYS B C 1
ATOM 3773 O O . CYS B 1 187 ? 129.608 23.212 86.340 1.00 18.60 185 CYS B O 1
ATOM 3776 N N . TRP B 1 188 ? 130.553 24.564 84.810 1.00 19.14 186 TRP B N 1
ATOM 3777 C CA . TRP B 1 188 ? 129.997 25.753 85.437 1.00 18.23 186 TRP B CA 1
ATOM 3778 C C . TRP B 1 188 ? 128.571 26.026 84.958 1.00 18.15 186 TRP B C 1
ATOM 3779 O O . TRP B 1 188 ? 128.254 25.818 83.784 1.00 20.58 186 TRP B O 1
ATOM 3790 N N . PRO B 1 189 ? 127.722 26.462 85.888 1.00 20.56 187 PRO B N 1
ATOM 3791 C CA . PRO B 1 189 ? 126.315 26.727 85.553 1.00 18.32 187 PRO B CA 1
ATOM 3792 C C . PRO B 1 189 ? 126.158 27.921 84.623 1.00 18.87 187 PRO B C 1
ATOM 3793 O O . PRO B 1 189 ? 126.949 28.871 84.639 1.00 20.52 187 PRO B O 1
ATOM 3797 N N . GLY B 1 190 ? 125.114 27.857 83.807 1.00 20.12 188 GLY B N 1
ATOM 3798 C CA . GLY B 1 190 ? 124.716 28.946 82.947 1.00 20.44 188 GLY B CA 1
ATOM 3799 C C . GLY B 1 190 ? 123.510 29.721 83.426 1.00 15.63 188 GLY B C 1
ATOM 3800 O O . GLY B 1 190 ? 123.089 30.657 82.736 1.00 20.01 188 GLY B O 1
ATOM 3801 N N . HIS B 1 191 ? 122.952 29.372 84.583 1.00 20.46 189 HIS B N 1
ATOM 3802 C CA . HIS B 1 191 ? 121.817 30.076 85.171 1.00 22.32 189 HIS B CA 1
ATOM 3803 C C . HIS B 1 191 ? 121.966 30.077 86.691 1.00 22.94 189 HIS B C 1
ATOM 3804 O O . HIS B 1 191 ? 122.622 29.199 87.269 1.00 16.29 189 HIS B O 1
ATOM 3811 N N . SER B 1 192 ? 121.375 31.092 87.328 1.00 18.16 190 SER B N 1
ATOM 3812 C CA . SER B 1 192 ? 121.404 31.240 88.778 1.00 16.41 190 SER B CA 1
ATOM 3813 C C . SER B 1 192 ? 119.998 31.107 89.340 1.00 18.57 190 SER B C 1
ATOM 3814 O O . SER B 1 192 ? 119.021 31.474 88.683 1.00 22.34 190 SER B O 1
ATOM 3817 N N . VAL B 1 193 ? 119.905 30.586 90.567 1.00 15.12 191 VAL B N 1
ATOM 3818 C CA . VAL B 1 193 ? 118.632 30.355 91.247 1.00 13.62 191 VAL B CA 1
ATOM 3819 C C . VAL B 1 193 ? 118.785 30.701 92.726 1.00 22.02 191 VAL B C 1
ATOM 3820 O O . VAL B 1 193 ? 119.896 30.876 93.236 1.00 16.91 191 VAL B O 1
ATOM 3824 N N . LEU B 1 194 ? 117.643 30.820 93.413 1.00 18.73 192 LEU B N 1
ATOM 3825 C CA . LEU B 1 194 ? 117.650 30.901 94.871 1.00 12.32 192 LEU B CA 1
ATOM 3826 C C . LEU B 1 194 ? 118.153 29.588 95.451 1.00 16.31 192 LEU B C 1
ATOM 3827 O O . LEU B 1 194 ? 117.646 28.522 95.103 1.00 17.52 192 LEU B O 1
ATOM 3832 N N . THR B 1 195 ? 119.126 29.660 96.354 1.00 13.71 193 THR B N 1
ATOM 3833 C CA . THR B 1 195 ? 119.736 28.460 96.920 1.00 18.77 193 THR B CA 1
ATOM 3834 C C . THR B 1 195 ? 119.800 28.563 98.435 1.00 21.07 193 THR B C 1
ATOM 3835 O O . THR B 1 195 ? 119.835 29.655 99.005 1.00 18.42 193 THR B O 1
ATOM 3839 N N . HIS B 1 196 ? 119.837 27.394 99.073 1.00 17.17 194 HIS B N 1
ATOM 3840 C CA . HIS B 1 196 ? 119.969 27.302 100.517 1.00 19.08 194 HIS B CA 1
ATOM 3841 C C . HIS B 1 196 ? 121.429 27.432 100.945 1.00 20.55 194 HIS B C 1
ATOM 3842 O O . HIS B 1 196 ? 121.765 28.271 101.792 1.00 18.43 194 HIS B O 1
ATOM 3849 N N . GLY B 1 197 ? 122.316 26.623 100.354 1.00 17.54 195 GLY B N 1
ATOM 3850 C CA . GLY B 1 197 ? 123.748 26.743 100.575 1.00 20.50 195 GLY B CA 1
ATOM 3851 C C . GLY B 1 197 ? 124.334 25.749 101.559 1.00 13.35 195 GLY B C 1
ATOM 3852 O O . GLY B 1 197 ? 125.533 25.461 101.476 1.00 18.72 195 GLY B O 1
ATOM 3853 N N . GLU B 1 198 ? 123.530 25.224 102.485 1.00 17.41 196 GLU B N 1
ATOM 3854 C CA . GLU B 1 198 ? 123.996 24.235 103.460 1.00 19.67 196 GLU B CA 1
ATOM 3855 C C . GLU B 1 198 ? 122.985 23.102 103.572 1.00 16.07 196 GLU B C 1
ATOM 3856 O O . GLU B 1 198 ? 122.537 22.743 104.661 1.00 19.76 196 GLU B O 1
ATOM 3862 N N . LEU B 1 199 ? 122.621 22.524 102.426 1.00 19.43 197 LEU B N 1
ATOM 3863 C CA . LEU B 1 199 ? 121.577 21.503 102.354 1.00 18.45 197 LEU B CA 1
ATOM 3864 C C . LEU B 1 199 ? 122.161 20.102 102.549 1.00 18.08 197 LEU B C 1
ATOM 3865 O O . LEU B 1 199 ? 122.061 19.215 101.698 1.00 20.01 197 LEU B O 1
ATOM 3870 N N . TYR B 1 200 ? 122.769 19.912 103.716 1.00 13.69 198 TYR B N 1
ATOM 3871 C CA . TYR B 1 200 ? 123.202 18.610 104.190 1.00 13.74 198 TYR B CA 1
ATOM 3872 C C . TYR B 1 200 ? 122.258 18.125 105.282 1.00 16.62 198 TYR B C 1
ATOM 3873 O O . TYR B 1 200 ? 121.491 18.917 105.831 1.00 17.97 198 TYR B O 1
ATOM 3882 N N . PRO B 1 201 ? 122.253 16.818 105.612 1.00 17.32 199 PRO B N 1
ATOM 3883 C CA . PRO B 1 201 ? 121.070 16.239 106.292 1.00 21.23 199 PRO B CA 1
ATOM 3884 C C . PRO B 1 201 ? 120.758 16.790 107.671 1.00 21.19 199 PRO B C 1
ATOM 3885 O O . PRO B 1 201 ? 119.627 16.581 108.140 1.00 22.01 199 PRO B O 1
ATOM 3889 N N . ALA B 1 202 ? 121.699 17.455 108.349 1.00 23.48 200 ALA B N 1
ATOM 3890 C CA . ALA B 1 202 ? 121.361 18.076 109.627 1.00 21.48 200 ALA B CA 1
ATOM 3891 C C . ALA B 1 202 ? 120.295 19.142 109.447 1.00 25.92 200 ALA B C 1
ATOM 3892 O O . ALA B 1 202 ? 119.512 19.405 110.367 1.00 26.46 200 ALA B O 1
ATOM 3894 N N . HIS B 1 203 ? 120.234 19.745 108.262 1.00 18.04 201 HIS B N 1
ATOM 3895 C CA . HIS B 1 203 ? 119.354 20.857 107.945 1.00 20.32 201 HIS B CA 1
ATOM 3896 C C . HIS B 1 203 ? 118.046 20.423 107.304 1.00 18.42 201 HIS B C 1
ATOM 3897 O O . HIS B 1 203 ? 117.245 21.282 106.926 1.00 18.76 201 HIS B O 1
ATOM 3904 N N . THR B 1 204 ? 117.859 19.127 107.071 1.00 18.60 202 THR B N 1
ATOM 3905 C CA . THR B 1 204 ? 116.635 18.584 106.499 1.00 22.35 202 THR B CA 1
ATOM 3906 C C . THR B 1 204 ? 116.024 17.641 107.529 1.00 20.29 202 THR B C 1
ATOM 3907 O O . THR B 1 204 ? 116.609 16.599 107.835 1.00 21.67 202 THR B O 1
ATOM 3911 N N . LEU B 1 205 ? 114.877 18.021 108.098 1.00 20.23 203 LEU B N 1
ATOM 3912 C CA . LEU B 1 205 ? 114.134 17.116 108.969 1.00 27.17 203 LEU B CA 1
ATOM 3913 C C . LEU B 1 205 ? 113.338 16.138 108.125 1.00 20.37 203 LEU B C 1
ATOM 3914 O O . LEU B 1 205 ? 112.844 16.484 107.048 1.00 21.44 203 LEU B O 1
ATOM 3919 N N . VAL B 1 206 ? 113.199 14.915 108.634 1.00 22.24 204 VAL B N 1
ATOM 3920 C CA . VAL B 1 206 ? 112.599 13.826 107.876 1.00 23.76 204 VAL B CA 1
ATOM 3921 C C . VAL B 1 206 ? 111.595 13.052 108.724 1.00 19.57 204 VAL B C 1
ATOM 3922 O O . VAL B 1 206 ? 111.642 13.021 109.959 1.00 22.33 204 VAL B O 1
ATOM 3926 N N . GLU B 1 207 ? 110.669 12.411 108.024 1.00 26.80 205 GLU B N 1
ATOM 3927 C CA . GLU B 1 207 ? 109.776 11.423 108.610 1.00 31.75 205 GLU B CA 1
ATOM 3928 C C . GLU B 1 207 ? 109.564 10.360 107.549 1.00 34.52 205 GLU B C 1
ATOM 3929 O O . GLU B 1 207 ? 109.199 10.691 106.417 1.00 31.49 205 GLU B O 1
ATOM 3935 N N . ASP B 1 208 ? 109.817 9.099 107.908 1.00 35.41 206 ASP B N 1
ATOM 3936 C CA . ASP B 1 208 ? 109.753 7.993 106.956 1.00 36.30 206 ASP B CA 1
ATOM 3937 C C . ASP B 1 208 ? 110.675 8.251 105.768 1.00 26.28 206 ASP B C 1
ATOM 3938 O O . ASP B 1 208 ? 110.342 7.923 104.628 1.00 34.32 206 ASP B O 1
ATOM 3943 N N . GLU B 1 209 ? 111.818 8.889 106.036 1.00 29.48 207 GLU B N 1
ATOM 3944 C CA . GLU B 1 209 ? 112.890 9.221 105.091 1.00 31.80 207 GLU B CA 1
ATOM 3945 C C . GLU B 1 209 ? 112.534 10.352 104.128 1.00 26.70 207 GLU B C 1
ATOM 3946 O O . GLU B 1 209 ? 113.351 10.673 103.244 1.00 26.38 207 GLU B O 1
ATOM 3952 N N . ARG B 1 210 ? 111.359 10.963 104.256 1.00 22.96 208 ARG B N 1
ATOM 3953 C CA . ARG B 1 210 ? 110.940 12.072 103.408 1.00 19.06 208 ARG B CA 1
ATOM 3954 C C . ARG B 1 210 ? 111.156 13.384 104.146 1.00 28.46 208 ARG B C 1
ATOM 3955 O O . ARG B 1 210 ? 110.888 13.479 105.346 1.00 24.17 208 ARG B O 1
ATOM 3963 N N . ILE B 1 211 ? 111.603 14.402 103.412 1.00 21.24 209 ILE B N 1
ATOM 3964 C CA . ILE B 1 211 ? 111.855 15.700 104.026 1.00 23.80 209 ILE B CA 1
ATOM 3965 C C . ILE B 1 211 ? 110.534 16.371 104.378 1.00 24.37 209 ILE B C 1
ATOM 3966 O O . ILE B 1 211 ? 109.657 16.543 103.523 1.00 24.39 209 ILE B O 1
ATOM 3971 N N . THR B 1 212 ? 110.407 16.766 105.650 1.00 24.03 210 THR B N 1
ATOM 3972 C CA . THR B 1 212 ? 109.247 17.489 106.148 1.00 25.35 210 THR B CA 1
ATOM 3973 C C . THR B 1 212 ? 109.549 18.932 106.522 1.00 23.75 210 THR B C 1
ATOM 3974 O O . THR B 1 212 ? 108.609 19.725 106.651 1.00 27.10 210 THR B O 1
ATOM 3978 N N . ALA B 1 213 ? 110.823 19.290 106.701 1.00 18.26 211 ALA B N 1
ATOM 3979 C CA . ALA B 1 213 ? 111.196 20.639 107.104 1.00 14.63 211 ALA B CA 1
ATOM 3980 C C . ALA B 1 213 ? 112.652 20.894 106.740 1.00 17.30 211 ALA B C 1
ATOM 3981 O O . ALA B 1 213 ? 113.470 19.969 106.701 1.00 18.29 211 ALA B O 1
ATOM 3983 N N . VAL B 1 214 ? 112.967 22.162 106.484 1.00 20.41 212 VAL B N 1
ATOM 3984 C CA . VAL B 1 214 ? 114.331 22.587 106.198 1.00 19.03 212 VAL B CA 1
ATOM 3985 C C . VAL B 1 214 ? 114.631 23.796 107.069 1.00 14.86 212 VAL B C 1
ATOM 3986 O O . VAL B 1 214 ? 113.847 24.754 107.107 1.00 17.86 212 VAL B O 1
ATOM 3990 N N . LEU B 1 215 ? 115.764 23.755 107.765 1.00 14.87 213 LEU B N 1
ATOM 3991 C CA . LEU B 1 215 ? 116.140 24.807 108.702 1.00 14.46 213 LEU B CA 1
ATOM 3992 C C . LEU B 1 215 ? 117.463 25.451 108.295 1.00 17.16 213 LEU B C 1
ATOM 3993 O O . LEU B 1 215 ? 118.095 25.072 107.302 1.00 17.36 213 LEU B O 1
ATOM 3998 N N . ASP B 1 216 ? 117.852 26.465 109.080 1.00 16.61 214 ASP B N 1
ATOM 3999 C CA . ASP B 1 216 ? 119.149 27.142 108.988 1.00 18.39 214 ASP B CA 1
ATOM 4000 C C . ASP B 1 216 ? 119.374 27.727 107.586 1.00 20.78 214 ASP B C 1
ATOM 4001 O O . ASP B 1 216 ? 120.218 27.278 106.808 1.00 19.62 214 ASP B O 1
ATOM 4006 N N . TRP B 1 217 ? 118.630 28.801 107.317 1.00 19.43 215 TRP B N 1
ATOM 4007 C CA . TRP B 1 217 ? 118.631 29.447 106.013 1.00 17.04 215 TRP B CA 1
ATOM 4008 C C . TRP B 1 217 ? 119.600 30.621 105.924 1.00 18.27 215 TRP B C 1
ATOM 4009 O O . TRP B 1 217 ? 119.522 31.397 104.971 1.00 20.29 215 TRP B O 1
ATOM 4020 N N . THR B 1 218 ? 120.524 30.751 106.879 1.00 21.43 216 THR B N 1
ATOM 4021 C CA . THR B 1 218 ? 121.375 31.937 106.964 1.00 17.48 216 THR B CA 1
ATOM 4022 C C . THR B 1 218 ? 122.329 32.093 105.777 1.00 21.72 216 THR B C 1
ATOM 4023 O O . THR B 1 218 ? 122.782 33.212 105.520 1.00 21.20 216 THR B O 1
ATOM 4027 N N . THR B 1 219 ? 122.650 31.019 105.051 1.00 19.16 217 THR B N 1
ATOM 4028 C CA A THR B 1 219 ? 123.574 31.116 103.923 0.58 19.78 217 THR B CA 1
ATOM 4029 C CA B THR B 1 219 ? 123.573 31.071 103.923 0.42 19.81 217 THR B CA 1
ATOM 4030 C C . THR B 1 219 ? 122.857 31.242 102.584 1.00 19.43 217 THR B C 1
ATOM 4031 O O . THR B 1 219 ? 123.512 31.232 101.535 1.00 22.66 217 THR B O 1
ATOM 4038 N N . ALA B 1 220 ? 121.533 31.393 102.592 1.00 18.83 218 ALA B N 1
ATOM 4039 C CA . ALA B 1 220 ? 120.787 31.456 101.343 1.00 17.76 218 ALA B CA 1
ATOM 4040 C C . ALA B 1 220 ? 121.258 32.612 100.464 1.00 24.83 218 ALA B C 1
ATOM 4041 O O . ALA B 1 220 ? 121.597 33.696 100.953 1.00 21.60 218 ALA B O 1
ATOM 4043 N N . ALA B 1 221 ? 121.285 32.360 99.156 1.00 21.61 219 ALA B N 1
ATOM 4044 C CA . ALA B 1 221 ? 121.757 33.327 98.180 1.00 18.89 219 ALA B CA 1
ATOM 4045 C C . ALA B 1 221 ? 121.233 32.936 96.809 1.00 19.39 219 ALA B C 1
ATOM 4046 O O . ALA B 1 221 ? 120.835 31.790 96.575 1.00 16.72 219 ALA B O 1
ATOM 4048 N N . VAL B 1 222 ? 121.229 33.903 95.901 1.00 17.23 220 VAL B N 1
ATOM 4049 C CA . VAL B 1 222 ? 120.965 33.560 94.509 1.00 19.16 220 VAL B CA 1
ATOM 4050 C C . VAL B 1 222 ? 122.310 33.311 93.840 1.00 20.70 220 VAL B C 1
ATOM 4051 O O . VAL B 1 222 ? 123.197 34.171 93.883 1.00 20.86 220 VAL B O 1
ATOM 4055 N N . GLY B 1 223 ? 122.426 32.129 93.232 1.00 15.37 221 GLY B N 1
ATOM 4056 C CA . GLY B 1 223 ? 123.688 31.713 92.635 1.00 13.71 221 GLY B CA 1
ATOM 4057 C C . GLY B 1 223 ? 123.611 30.293 92.109 1.00 15.67 221 GLY B C 1
ATOM 4058 O O . GLY B 1 223 ? 122.568 29.877 91.586 1.00 21.30 221 GLY B O 1
ATOM 4059 N N . ASP B 1 224 ? 124.701 29.542 92.273 1.00 13.86 222 ASP B N 1
ATOM 4060 C CA . ASP B 1 224 ? 124.967 28.236 91.690 1.00 14.65 222 ASP B CA 1
ATOM 4061 C C . ASP B 1 224 ? 123.972 27.173 92.150 1.00 14.74 222 ASP B C 1
ATOM 4062 O O . ASP B 1 224 ? 124.004 26.778 93.321 1.00 14.66 222 ASP B O 1
ATOM 4067 N N . PRO B 1 225 ? 123.104 26.67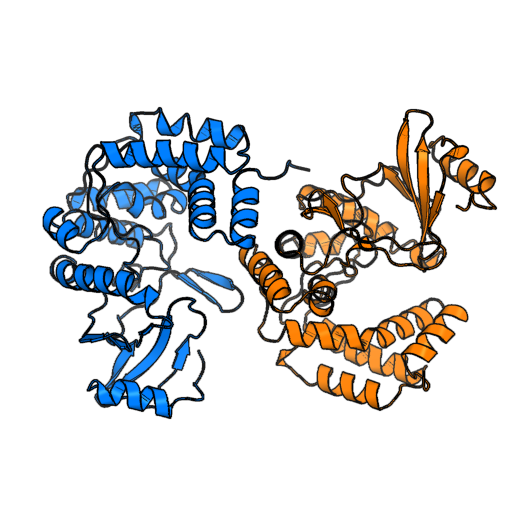2 91.256 1.00 17.23 223 PRO B N 1
ATOM 4068 C CA . PRO B 1 225 ? 122.173 25.594 91.649 1.00 14.47 223 PRO B CA 1
ATOM 4069 C C . PRO B 1 225 ? 122.869 24.384 92.246 1.00 12.51 223 PRO B C 1
ATOM 4070 O O . PRO B 1 225 ? 122.291 23.679 93.083 1.00 14.77 223 PRO B O 1
ATOM 4074 N N . ALA B 1 226 ? 124.111 24.115 91.846 1.00 10.47 224 ALA B N 1
ATOM 4075 C CA . ALA B 1 226 ? 124.733 22.872 92.267 1.00 10.53 224 ALA B CA 1
ATOM 4076 C C . ALA B 1 226 ? 125.027 22.830 93.762 1.00 16.88 224 ALA B C 1
ATOM 4077 O O . ALA B 1 226 ? 125.216 21.737 94.304 1.00 17.45 224 ALA B O 1
ATOM 4079 N N . LYS B 1 227 ? 125.081 23.987 94.435 1.00 14.43 225 LYS B N 1
ATOM 4080 C CA . LYS B 1 227 ? 125.366 24.002 95.867 1.00 14.42 225 LYS B CA 1
ATOM 4081 C C . LYS B 1 227 ? 124.353 23.191 96.662 1.00 14.97 225 LYS B C 1
ATOM 4082 O O . LYS B 1 227 ? 124.709 22.588 97.685 1.00 16.18 225 LYS B O 1
ATOM 4088 N N . ASP B 1 228 ? 123.097 23.148 96.209 1.00 15.21 226 ASP B N 1
ATOM 4089 C CA . ASP B 1 228 ? 122.062 22.435 96.948 1.00 15.20 226 ASP B CA 1
ATOM 4090 C C . ASP B 1 228 ? 121.968 20.957 96.594 1.00 14.47 226 ASP B C 1
ATOM 4091 O O . ASP B 1 228 ? 121.256 20.230 97.289 1.00 16.70 226 ASP B O 1
ATOM 4096 N N . LEU B 1 229 ? 122.677 20.493 95.552 1.00 15.23 227 LEU B N 1
ATOM 4097 C CA . LEU B 1 229 ? 122.795 19.065 95.277 1.00 15.29 227 LEU B CA 1
ATOM 4098 C C . LEU B 1 229 ? 124.159 18.497 95.658 1.00 18.55 227 LEU B C 1
ATOM 4099 O O . LEU B 1 229 ? 124.327 17.276 95.657 1.00 14.42 227 LEU B O 1
ATOM 4104 N N . MET B 1 230 ? 125.111 19.366 95.961 1.00 13.42 228 MET B N 1
ATOM 4105 C CA . MET B 1 230 ? 126.471 18.953 96.257 1.00 14.92 228 MET B CA 1
ATOM 4106 C C . MET B 1 230 ? 126.682 17.998 97.425 1.00 15.86 228 MET B C 1
ATOM 4107 O O . MET B 1 230 ? 127.470 17.076 97.335 1.00 16.73 228 MET B O 1
ATOM 4112 N N . PHE B 1 231 ? 125.985 18.221 98.522 1.00 15.80 229 PHE B N 1
ATOM 4113 C CA . PHE B 1 231 ? 126.212 17.380 99.693 1.00 14.19 229 PHE B CA 1
ATOM 4114 C C . PHE B 1 231 ? 125.704 15.966 99.447 1.00 17.84 229 PHE B C 1
ATOM 4115 O O . PHE B 1 231 ? 126.357 14.987 99.831 1.00 19.05 229 PHE B O 1
ATOM 4123 N N . HIS B 1 232 ? 124.566 15.846 98.764 1.00 11.69 230 HIS B N 1
ATOM 4124 C CA . HIS B 1 232 ? 124.059 14.540 98.351 1.00 13.48 230 HIS B CA 1
ATOM 4125 C C . HIS B 1 232 ? 124.975 13.895 97.315 1.00 17.84 230 HIS B C 1
ATOM 4126 O O . HIS B 1 232 ? 125.239 12.691 97.376 1.00 15.06 230 HIS B O 1
ATOM 4133 N N . GLN B 1 233 ? 125.462 14.674 96.350 1.00 15.80 231 GLN B N 1
ATOM 4134 C CA . GLN B 1 233 ? 126.304 14.091 95.304 1.00 13.17 231 GLN B CA 1
ATOM 4135 C C . GLN B 1 233 ? 127.555 13.452 95.885 1.00 14.02 231 GLN B C 1
ATOM 4136 O O . GLN B 1 233 ? 128.002 12.406 95.402 1.00 17.70 231 GLN B O 1
ATOM 4142 N N . VAL B 1 234 ? 128.146 14.061 96.921 1.00 15.05 232 VAL B N 1
ATOM 4143 C CA . VAL B 1 234 ? 129.389 13.498 97.459 1.00 17.85 232 VAL B CA 1
ATOM 4144 C C . VAL B 1 234 ? 129.146 12.382 98.468 1.00 18.03 232 VAL B C 1
ATOM 4145 O O . VAL B 1 234 ? 130.079 11.618 98.760 1.00 22.83 232 VAL B O 1
ATOM 4149 N N . SER B 1 235 ? 127.924 12.240 98.995 1.00 16.53 233 SER B N 1
ATOM 4150 C CA . SER B 1 235 ? 127.649 11.275 100.053 1.00 16.03 233 SER B CA 1
ATOM 4151 C C . SER B 1 235 ? 126.815 10.084 99.601 1.00 22.06 233 SER B C 1
ATOM 4152 O O . SER B 1 235 ? 126.932 9.008 100.194 1.00 23.54 233 SER B O 1
ATOM 4155 N N . ALA B 1 236 ? 125.988 10.235 98.560 1.00 18.86 234 ALA B N 1
ATOM 4156 C CA . ALA B 1 236 ? 125.131 9.148 98.114 1.00 22.45 234 ALA B CA 1
ATOM 4157 C C . ALA B 1 236 ? 125.818 8.340 97.027 1.00 24.41 234 ALA B C 1
ATOM 4158 O O . ALA B 1 236 ? 126.689 8.849 96.316 1.00 21.28 234 ALA B O 1
ATOM 4160 N N . PRO B 1 237 ? 125.450 7.069 96.871 1.00 26.27 235 PRO B N 1
ATOM 4161 C CA . PRO B 1 237 ? 125.907 6.319 95.699 1.00 22.72 235 PRO B CA 1
ATOM 4162 C C . PRO B 1 237 ? 125.454 7.004 94.418 1.00 25.97 235 PRO B C 1
ATOM 4163 O O . PRO B 1 237 ? 124.404 7.650 94.375 1.00 23.05 235 PRO B O 1
ATOM 4167 N N . SER B 1 238 ? 126.266 6.854 93.368 1.00 19.15 236 SER B N 1
ATOM 4168 C CA . SER B 1 238 ? 126.002 7.552 92.109 1.00 19.97 236 SER B CA 1
ATOM 4169 C C . SER B 1 238 ? 124.614 7.235 91.556 1.00 17.69 236 SER B C 1
ATOM 4170 O O . SER B 1 238 ? 123.929 8.124 91.038 1.00 19.64 236 SER B O 1
ATOM 4173 N N . ALA B 1 239 ? 124.179 5.980 91.647 1.00 20.43 237 ALA B N 1
ATOM 4174 C CA . ALA B 1 239 ? 122.833 5.657 91.179 1.00 21.92 237 ALA B CA 1
ATOM 4175 C C . ALA B 1 239 ? 121.751 6.317 92.029 1.00 26.91 237 ALA B C 1
ATOM 4176 O O . ALA B 1 239 ? 120.639 6.556 91.536 1.00 23.91 237 ALA B O 1
ATOM 4178 N N . ILE B 1 240 ? 122.047 6.625 93.291 1.00 24.72 238 ILE B N 1
ATOM 4179 C CA . ILE B 1 240 ? 121.059 7.283 94.137 1.00 17.19 238 ILE B CA 1
ATOM 4180 C C . ILE B 1 240 ? 121.059 8.789 93.888 1.00 17.08 238 ILE B C 1
ATOM 4181 O O . ILE B 1 240 ? 120.000 9.428 93.898 1.00 17.61 238 ILE B O 1
ATOM 4186 N N . PHE B 1 241 ? 122.233 9.383 93.631 1.00 16.35 239 PHE B N 1
ATOM 4187 C CA . PHE B 1 241 ? 122.240 10.769 93.169 1.00 19.13 239 PHE B CA 1
ATOM 4188 C C . PHE B 1 241 ? 121.492 10.915 91.851 1.00 18.05 239 PHE B C 1
ATOM 4189 O O . PHE B 1 241 ? 120.846 11.944 91.611 1.00 20.32 239 PHE B O 1
ATOM 4197 N N . GLU B 1 242 ? 121.567 9.902 90.985 1.00 14.71 240 GLU B N 1
ATOM 4198 C CA . GLU B 1 242 ? 120.776 9.937 89.762 1.00 21.60 240 GLU B CA 1
ATOM 4199 C C . GLU B 1 242 ? 119.285 10.048 90.067 1.00 14.76 240 GLU B C 1
ATOM 4200 O O . GLU B 1 242 ? 118.549 10.717 89.334 1.00 18.46 240 GLU B O 1
ATOM 4206 N N . VAL B 1 243 ? 118.814 9.384 91.126 1.00 19.79 241 VAL B N 1
ATOM 4207 C CA . VAL B 1 243 ? 117.413 9.523 91.516 1.00 16.60 241 VAL B CA 1
ATOM 4208 C C . VAL B 1 243 ? 117.114 10.969 91.903 1.00 20.14 241 VAL B C 1
ATOM 4209 O O . VAL B 1 243 ? 116.051 11.515 91.569 1.00 17.18 241 VAL B O 1
ATOM 4213 N N . ALA B 1 244 ? 118.032 11.611 92.630 1.00 18.06 242 ALA B N 1
ATOM 4214 C CA . ALA B 1 244 ? 117.807 13.004 93.001 1.00 17.22 242 ALA B CA 1
ATOM 4215 C C . ALA B 1 244 ? 117.790 13.899 91.763 1.00 16.68 242 ALA B C 1
ATOM 4216 O O . ALA B 1 244 ? 116.922 14.780 91.636 1.00 16.19 242 ALA B O 1
ATOM 4218 N N . LEU B 1 245 ? 118.716 13.665 90.823 1.00 14.85 243 LEU B N 1
ATOM 4219 C CA . LEU B 1 245 ? 118.730 14.443 89.583 1.00 16.48 243 LEU B CA 1
ATOM 4220 C C . LEU B 1 245 ? 117.437 14.288 88.788 1.00 20.57 243 LEU B C 1
ATOM 4221 O O . LEU B 1 245 ? 116.934 15.266 88.216 1.00 21.35 243 LEU B O 1
ATOM 4226 N N . GLN B 1 246 ? 116.907 13.062 88.700 1.00 19.32 244 GLN B N 1
ATOM 4227 C CA . GLN B 1 246 ? 115.666 12.848 87.956 1.00 24.18 244 GLN B CA 1
ATOM 4228 C C . GLN B 1 246 ? 114.490 13.554 88.618 1.00 25.05 244 GLN B C 1
ATOM 4229 O O . GLN B 1 246 ? 113.615 14.095 87.928 1.00 24.76 244 GLN B O 1
ATOM 4235 N N . ALA B 1 247 ? 114.439 13.546 89.957 1.00 19.52 245 ALA B N 1
ATOM 4236 C CA . ALA B 1 247 ? 113.365 14.250 90.653 1.00 17.79 245 ALA B CA 1
ATOM 4237 C C . ALA B 1 247 ? 113.511 15.760 90.494 1.00 15.64 245 ALA B C 1
ATOM 4238 O O . ALA B 1 247 ? 112.511 16.475 90.314 1.00 15.74 245 ALA B O 1
ATOM 4240 N N . TYR B 1 248 ? 114.753 16.251 90.556 1.00 15.72 246 TYR B N 1
ATOM 4241 C CA . TYR B 1 248 ? 115.031 17.667 90.339 1.00 15.06 246 TYR B CA 1
ATOM 4242 C C . TYR B 1 248 ? 114.518 18.121 88.976 1.00 18.68 246 TYR B C 1
ATOM 4243 O O . TYR B 1 248 ? 113.787 19.117 88.871 1.00 17.21 246 TYR B O 1
ATOM 4252 N N . ALA B 1 249 ? 114.890 17.389 87.920 1.00 15.41 247 ALA B N 1
ATOM 4253 C CA . ALA B 1 249 ? 114.460 17.740 86.569 1.00 17.79 247 ALA B CA 1
ATOM 4254 C C . ALA B 1 249 ? 112.951 17.623 86.432 1.00 19.41 247 ALA B C 1
ATOM 4255 O O . ALA B 1 249 ? 112.307 18.483 85.816 1.00 19.33 247 ALA B O 1
ATOM 4257 N N . GLU B 1 250 ? 112.365 16.557 86.991 1.00 21.59 248 GLU B N 1
ATOM 4258 C CA . GLU B 1 250 ? 110.918 16.383 86.910 1.00 19.85 248 GLU B CA 1
ATOM 4259 C C . GLU B 1 250 ? 110.186 17.544 87.570 1.00 25.80 248 GLU B C 1
ATOM 4260 O O . GLU B 1 250 ? 109.057 17.871 87.181 1.00 28.64 248 GLU B O 1
ATOM 4266 N N . GLY B 1 251 ? 110.816 18.192 88.549 1.00 22.61 249 GLY B N 1
ATOM 4267 C CA . GLY B 1 251 ? 110.227 19.335 89.213 1.00 21.40 249 GLY B CA 1
ATOM 4268 C C . GLY B 1 251 ? 110.526 20.679 88.589 1.00 22.77 249 GLY B C 1
ATOM 4269 O O . GLY B 1 251 ? 110.097 21.706 89.124 1.00 22.74 249 GLY B O 1
ATOM 4270 N N . GLY B 1 252 ? 111.253 20.713 87.471 1.00 27.63 250 GLY B N 1
ATOM 4271 C CA . GLY B 1 252 ? 111.608 21.950 86.798 1.00 26.33 250 GLY B CA 1
ATOM 4272 C C . GLY B 1 252 ? 113.071 22.341 86.891 1.00 29.01 250 GLY B C 1
ATOM 4273 O O . GLY B 1 252 ? 113.474 23.313 86.234 1.00 21.62 250 GLY B O 1
ATOM 4274 N N . GLY B 1 253 ? 113.877 21.650 87.697 1.00 22.74 251 GLY B N 1
ATOM 4275 C CA . GLY B 1 253 ? 115.307 21.913 87.701 1.00 20.74 251 GLY B CA 1
ATOM 4276 C C . GLY B 1 253 ? 115.927 21.649 86.341 1.00 19.00 251 GLY B C 1
ATOM 4277 O O . GLY B 1 253 ? 115.415 20.877 85.527 1.00 18.10 251 GLY B O 1
ATOM 4278 N N . ARG B 1 254 ? 117.052 22.307 86.076 1.00 18.33 252 ARG B N 1
ATOM 4279 C CA A ARG B 1 254 ? 117.714 22.232 84.772 0.52 20.41 252 ARG B CA 1
ATOM 4280 C CA B ARG B 1 254 ? 117.716 22.235 84.774 0.48 20.43 252 ARG B CA 1
ATOM 4281 C C . ARG B 1 254 ? 119.180 21.860 84.967 1.00 20.09 252 ARG B C 1
ATOM 4282 O O . ARG B 1 254 ? 120.081 22.693 84.809 1.00 24.56 252 ARG B O 1
ATOM 4297 N N . PRO B 1 255 ? 119.457 20.604 85.304 1.00 21.68 253 PRO B N 1
ATOM 4298 C CA . PRO B 1 255 ? 120.846 20.202 85.516 1.00 19.84 253 PRO B CA 1
ATOM 4299 C C . PRO B 1 255 ? 121.602 20.117 84.200 1.00 23.49 253 PRO B C 1
ATOM 4300 O O . PRO B 1 255 ? 121.042 19.808 83.147 1.00 21.87 253 PRO B O 1
ATOM 4304 N N . TRP B 1 256 ? 122.892 20.396 84.272 1.00 22.42 254 TRP B N 1
ATOM 4305 C CA . TRP B 1 256 ? 123.753 20.368 83.102 1.00 23.06 254 TRP B CA 1
ATOM 4306 C C . TRP B 1 256 ? 124.678 19.147 83.144 1.00 19.91 254 TRP B C 1
ATOM 4307 O O . TRP B 1 256 ? 124.886 18.547 84.208 1.00 19.18 254 TRP B O 1
ATOM 4318 N N . PRO B 1 257 ? 125.214 18.722 81.989 1.00 21.44 255 PRO B N 1
ATOM 4319 C CA . PRO B 1 257 ? 126.003 17.471 81.957 1.00 23.73 255 PRO B CA 1
ATOM 4320 C C . PRO B 1 257 ? 127.149 17.397 82.958 1.00 21.52 255 PRO B C 1
ATOM 4321 O O . PRO B 1 257 ? 127.380 16.326 83.530 1.00 28.18 255 PRO B O 1
ATOM 4325 N N . GLY B 1 258 ? 127.873 18.484 83.192 1.00 21.03 256 GLY B N 1
ATOM 4326 C CA . GLY B 1 258 ? 128.978 18.417 84.133 1.00 14.29 256 GLY B CA 1
ATOM 4327 C C . GLY B 1 258 ? 128.607 18.643 85.584 1.00 15.45 256 GLY B C 1
ATOM 4328 O O . GLY B 1 258 ? 129.504 18.881 86.400 1.00 15.30 256 GLY B O 1
ATOM 4329 N N . LEU B 1 259 ? 127.318 18.578 85.935 1.00 13.15 257 LEU B N 1
ATOM 4330 C CA . LEU B 1 259 ? 126.903 18.954 87.284 1.00 15.24 257 LEU B CA 1
ATOM 4331 C C . LEU B 1 259 ? 127.544 18.063 88.349 1.00 17.66 257 LEU B C 1
ATOM 4332 O O . LEU B 1 259 ? 128.072 18.563 89.349 1.00 14.49 257 LEU B O 1
ATOM 4337 N N . ALA B 1 260 ? 127.484 16.738 88.179 1.00 15.69 258 ALA B N 1
ATOM 4338 C CA . ALA B 1 260 ? 128.053 15.865 89.209 1.00 14.23 258 ALA B CA 1
ATOM 4339 C C . ALA B 1 260 ? 129.547 16.117 89.388 1.00 14.90 258 ALA B C 1
ATOM 4340 O O . ALA B 1 260 ? 130.035 16.210 90.524 1.00 13.87 258 ALA B O 1
ATOM 4342 N N . ARG B 1 261 ? 130.284 16.233 88.279 1.00 12.42 259 ARG B N 1
ATOM 4343 C CA . ARG B 1 261 ? 131.714 16.546 88.342 1.00 15.50 259 ARG B CA 1
ATOM 4344 C C . ARG B 1 261 ? 131.956 17.839 89.109 1.00 15.64 259 ARG B C 1
ATOM 4345 O O . ARG B 1 261 ? 132.799 17.895 90.016 1.00 13.72 259 ARG B O 1
ATOM 4353 N N . HIS B 1 262 ? 131.178 18.873 88.784 1.00 13.49 260 HIS B N 1
ATOM 4354 C CA . HIS B 1 262 ? 131.272 20.170 89.450 1.00 13.34 260 HIS B CA 1
ATOM 4355 C C . HIS B 1 262 ? 131.028 20.053 90.952 1.00 17.62 260 HIS B C 1
ATOM 4356 O O . HIS B 1 262 ? 131.726 20.686 91.752 1.00 13.71 260 HIS B O 1
ATOM 4363 N N . CYS B 1 263 ? 130.035 19.253 91.354 1.00 13.60 261 CYS B N 1
ATOM 4364 C CA . CYS B 1 263 ? 129.744 19.070 92.776 1.00 13.85 261 CYS B CA 1
ATOM 4365 C C . CYS B 1 263 ? 130.947 18.538 93.543 1.00 15.13 261 CYS B C 1
ATOM 4366 O O . CYS B 1 263 ? 131.262 19.022 94.637 1.00 13.02 261 CYS B O 1
ATOM 4369 N N . THR B 1 264 ? 131.582 17.490 93.024 1.00 12.18 262 THR B N 1
ATOM 4370 C CA . THR B 1 264 ? 132.701 16.884 93.739 1.00 15.77 262 THR B CA 1
ATOM 4371 C C . THR B 1 264 ? 133.906 17.817 93.751 1.00 14.29 262 THR B C 1
ATOM 4372 O O . THR B 1 264 ? 134.582 17.950 94.778 1.00 14.23 262 THR B O 1
ATOM 4376 N N . GLU B 1 265 ? 134.181 18.487 92.628 1.00 12.72 263 GLU B N 1
ATOM 4377 C CA . GLU B 1 265 ? 135.276 19.458 92.612 1.00 13.39 263 GLU B CA 1
ATOM 4378 C C . GLU B 1 265 ? 135.018 20.608 93.577 1.00 14.84 263 GLU B C 1
ATOM 4379 O O . GLU B 1 265 ? 135.929 21.054 94.280 1.00 16.60 263 GLU B O 1
ATOM 4385 N N . MET B 1 266 ? 133.789 21.103 93.599 1.00 12.26 264 MET B N 1
ATOM 4386 C CA . MET B 1 266 ? 133.441 22.199 94.488 1.00 16.20 264 MET B CA 1
ATOM 4387 C C . MET B 1 266 ? 133.570 21.784 95.951 1.00 16.32 264 MET B C 1
ATOM 4388 O O . MET B 1 266 ? 134.031 22.556 96.769 1.00 14.38 264 MET B O 1
ATOM 4393 N N . PHE B 1 267 ? 133.171 20.559 96.272 1.00 16.00 265 PHE B N 1
ATOM 4394 C CA . PHE B 1 267 ? 133.254 20.094 97.652 1.00 12.76 265 PHE B CA 1
ATOM 4395 C C . PHE B 1 267 ? 134.704 19.977 98.095 1.00 14.62 265 PHE B C 1
ATOM 4396 O O . PHE B 1 267 ? 135.020 20.237 99.259 1.00 18.01 265 PHE B O 1
ATOM 4404 N N . SER B 1 268 ? 135.600 19.622 97.167 1.00 13.68 266 SER B N 1
ATOM 4405 C CA . SER B 1 268 ? 137.015 19.553 97.487 1.00 15.46 266 SER B CA 1
ATOM 4406 C C . SER B 1 268 ? 137.598 20.928 97.770 1.00 18.81 266 SER B C 1
ATOM 4407 O O . SER B 1 268 ? 138.634 21.014 98.434 1.00 18.73 266 SER B O 1
ATOM 4410 N N . ALA B 1 269 ? 136.952 22.004 97.293 1.00 13.37 267 ALA B N 1
ATOM 4411 C CA . ALA B 1 269 ? 137.388 23.367 97.579 1.00 13.57 267 ALA B CA 1
ATOM 4412 C C . ALA B 1 269 ? 136.798 23.915 98.870 1.00 16.99 267 ALA B C 1
ATOM 4413 O O . ALA B 1 269 ? 136.849 25.132 99.091 1.00 17.45 267 ALA B O 1
ATOM 4415 N N . ALA B 1 270 ? 136.247 23.054 99.723 1.00 16.83 268 ALA B N 1
ATOM 4416 C CA . ALA B 1 270 ? 135.776 23.505 101.028 1.00 14.86 268 ALA B CA 1
ATOM 4417 C C . ALA B 1 270 ? 136.832 24.265 101.823 1.00 14.75 268 ALA B C 1
ATOM 4418 O O . ALA B 1 270 ? 136.457 25.211 102.535 1.00 16.91 268 ALA B O 1
ATOM 4420 N N . PRO B 1 271 ? 138.131 23.932 101.762 1.00 18.23 269 PRO B N 1
ATOM 4421 C CA . PRO B 1 271 ? 139.115 24.742 102.501 1.00 16.44 269 PRO B CA 1
ATOM 4422 C C . PRO B 1 271 ? 139.154 26.211 102.106 1.00 17.25 269 PRO B C 1
ATOM 4423 O O . PRO B 1 271 ? 139.509 27.049 102.946 1.00 18.52 269 PRO B O 1
ATOM 4427 N N . LEU B 1 272 ? 138.845 26.551 100.853 1.00 13.34 270 LEU B N 1
ATOM 4428 C CA . LEU B 1 272 ? 138.730 27.962 100.485 1.00 12.41 270 LEU B CA 1
ATOM 4429 C C . LEU B 1 272 ? 137.629 28.653 101.282 1.00 19.46 270 LEU B C 1
ATOM 4430 O O . LEU B 1 272 ? 137.817 29.774 101.767 1.00 17.60 270 LEU B O 1
ATOM 4435 N N . GLY B 1 273 ? 136.472 28.000 101.424 1.00 16.59 271 GLY B N 1
ATOM 4436 C CA . GLY B 1 273 ? 135.406 28.569 102.239 1.00 19.51 271 GLY B CA 1
ATOM 4437 C C . GLY B 1 273 ? 135.820 28.779 103.684 1.00 17.89 271 GLY B C 1
ATOM 4438 O O . GLY B 1 273 ? 135.489 29.800 104.295 1.00 21.60 271 GLY B O 1
ATOM 4439 N N . TYR B 1 274 ? 136.570 27.826 104.244 1.00 16.38 272 TYR B N 1
ATOM 4440 C CA . TYR B 1 274 ? 137.106 27.995 105.587 1.00 14.53 272 TYR B CA 1
ATOM 4441 C C . TYR B 1 274 ? 138.065 29.182 105.660 1.00 19.67 272 TYR B C 1
ATOM 4442 O O . TYR B 1 274 ? 138.015 29.971 106.613 1.00 19.22 272 TYR B O 1
ATOM 4451 N N . GLY B 1 275 ? 138.956 29.319 104.669 1.00 18.64 273 GLY B N 1
ATOM 4452 C CA . GLY B 1 275 ? 139.870 30.453 104.664 1.00 18.19 273 GLY B CA 1
ATOM 4453 C C . GLY B 1 275 ? 139.144 31.785 104.619 1.00 20.84 273 GLY B C 1
ATOM 4454 O O . GLY B 1 275 ? 139.476 32.708 105.363 1.00 18.57 273 GLY B O 1
ATOM 4455 N N . LEU B 1 276 ? 138.124 31.890 103.764 1.00 18.98 274 LEU B N 1
ATOM 4456 C CA . LEU B 1 276 ? 137.322 33.111 103.700 1.00 17.78 274 LEU B CA 1
ATOM 4457 C C . LEU B 1 276 ? 136.612 33.386 105.019 1.00 25.15 274 LEU B C 1
ATOM 4458 O O . LEU B 1 276 ? 136.549 34.537 105.474 1.00 22.15 274 LEU B O 1
ATOM 4463 N N . TYR B 1 277 ? 136.040 32.347 105.630 1.00 22.57 275 TYR B N 1
ATOM 4464 C CA . TYR B 1 277 ? 135.372 32.528 106.912 1.00 23.61 275 TYR B CA 1
ATOM 4465 C C . TYR B 1 277 ? 136.337 33.058 107.960 1.00 28.73 275 TYR B C 1
ATOM 4466 O O . TYR B 1 277 ? 136.000 33.977 108.717 1.00 24.85 275 TYR B O 1
ATOM 4475 N N . ALA B 1 278 ? 137.550 32.502 108.002 1.00 25.57 276 ALA B N 1
ATOM 4476 C CA . ALA B 1 278 ? 138.548 32.961 108.959 1.00 26.59 276 ALA B CA 1
ATOM 4477 C C . ALA B 1 278 ? 138.970 34.393 108.672 1.00 25.29 276 ALA B C 1
ATOM 4478 O O . ALA B 1 278 ? 139.225 35.165 109.601 1.00 26.54 276 ALA B O 1
ATOM 4480 N N . LEU B 1 279 ? 139.047 34.775 107.392 1.00 18.21 277 LEU B N 1
ATOM 4481 C CA . LEU B 1 279 ? 139.404 36.156 107.092 1.00 28.56 277 LEU B CA 1
ATOM 4482 C C . LEU B 1 279 ? 138.323 37.118 107.565 1.00 34.69 277 LEU B C 1
ATOM 4483 O O . LEU B 1 279 ? 138.633 38.237 107.988 1.00 34.85 277 LEU B O 1
ATOM 4488 N N . ALA B 1 280 ? 137.062 36.687 107.533 1.00 26.28 278 ALA B N 1
ATOM 4489 C CA . ALA B 1 280 ? 135.964 37.541 107.977 1.00 28.05 278 ALA B CA 1
ATOM 4490 C C . ALA B 1 280 ? 135.967 37.718 109.493 1.00 33.80 278 ALA B C 1
ATOM 4491 O O . ALA B 1 280 ? 135.916 38.848 109.995 1.00 43.03 278 ALA B O 1
ATOM 4493 N N . THR B 1 281 ? 136.027 36.616 110.245 1.00 31.49 279 THR B N 1
ATOM 4494 C CA . THR B 1 281 ? 135.928 36.715 111.699 1.00 37.05 279 THR B CA 1
ATOM 4495 C C . THR B 1 281 ? 137.231 37.204 112.325 1.00 41.99 279 THR B C 1
ATOM 4496 O O . THR B 1 281 ? 137.205 37.971 113.296 1.00 41.87 279 THR B O 1
ATOM 4500 N N . GLY B 1 282 ? 138.372 36.767 111.794 1.00 31.68 280 GLY B N 1
ATOM 4501 C CA . GLY B 1 282 ? 139.658 37.128 112.350 1.00 36.21 280 GLY B CA 1
ATOM 4502 C C . GLY B 1 282 ? 140.086 36.345 113.570 1.00 36.88 280 GLY B C 1
ATOM 4503 O O . GLY B 1 282 ? 141.137 36.658 114.149 1.00 37.04 280 GLY B O 1
ATOM 4504 N N . GLU B 1 283 ? 139.324 35.328 113.970 1.00 26.35 281 GLU B N 1
ATOM 4505 C CA . GLU B 1 283 ? 139.579 34.593 115.203 1.00 33.26 281 GLU B CA 1
ATOM 4506 C C . GLU B 1 283 ? 140.595 33.479 114.991 1.00 42.28 281 GLU B C 1
ATOM 4507 O O . GLU B 1 283 ? 140.545 32.758 113.989 1.00 31.91 281 GLU B O 1
ATOM 4513 N N . ALA B 1 284 ? 141.476 33.307 115.984 1.00 39.46 282 ALA B N 1
ATOM 4514 C CA . ALA B 1 284 ? 142.611 32.399 115.844 1.00 42.32 282 ALA B CA 1
ATOM 4515 C C . ALA B 1 284 ? 142.164 30.962 115.607 1.00 32.73 282 ALA B C 1
ATOM 4516 O O . ALA B 1 284 ? 142.766 30.245 114.801 1.00 32.31 282 ALA B O 1
ATOM 4518 N N . ALA B 1 285 ? 141.122 30.517 116.308 1.00 29.20 283 ALA B N 1
ATOM 4519 C CA . ALA B 1 285 ? 140.667 29.143 116.137 1.00 28.53 283 ALA B CA 1
ATOM 4520 C C . ALA B 1 285 ? 140.194 28.897 114.709 1.00 35.61 283 ALA B C 1
ATOM 4521 O O . ALA B 1 285 ? 140.407 27.813 114.153 1.00 32.98 283 ALA B O 1
ATOM 4523 N N . HIS B 1 286 ? 139.563 29.901 114.094 1.00 27.10 284 HIS B N 1
ATOM 4524 C CA . HIS B 1 286 ? 139.136 29.763 112.709 1.00 25.99 284 HIS B CA 1
ATOM 4525 C C . HIS B 1 286 ? 140.329 29.755 111.763 1.00 25.88 284 HIS B C 1
ATOM 4526 O O . HIS B 1 286 ? 140.354 28.983 110.798 1.00 26.66 284 HIS B O 1
ATOM 4533 N N . ARG B 1 287 ? 141.334 30.597 112.023 1.00 25.45 285 ARG B N 1
ATOM 4534 C CA . ARG B 1 287 ? 142.489 30.627 111.128 1.00 25.68 285 ARG B CA 1
ATOM 4535 C C . ARG B 1 287 ? 143.277 29.323 111.206 1.00 29.38 285 ARG B C 1
ATOM 4536 O O . ARG B 1 287 ? 143.724 28.802 110.177 1.00 33.39 285 ARG B O 1
ATOM 4544 N N . GLU B 1 288 ? 143.446 28.772 112.414 1.00 30.33 286 GLU B N 1
ATOM 4545 C CA . GLU B 1 288 ? 144.209 27.534 112.559 1.00 30.28 286 GLU B CA 1
ATOM 4546 C C . GLU B 1 288 ? 143.527 26.376 111.836 1.00 29.92 286 GLU B C 1
ATOM 4547 O O . GLU B 1 288 ? 144.188 25.586 111.152 1.00 22.61 286 GLU B O 1
ATOM 4553 N N . ALA B 1 289 ? 142.197 26.282 111.942 1.00 24.04 287 ALA B N 1
ATOM 4554 C CA . ALA B 1 289 ? 141.482 25.201 111.271 1.00 20.95 287 ALA B CA 1
ATOM 4555 C C . ALA B 1 289 ? 141.530 25.352 109.755 1.00 19.73 287 ALA B C 1
ATOM 4556 O O . ALA B 1 289 ? 141.701 24.362 109.036 1.00 23.39 287 ALA B O 1
ATOM 4558 N N . ALA B 1 290 ? 141.372 26.578 109.248 1.00 23.73 288 ALA B N 1
ATOM 4559 C CA . ALA B 1 290 ? 141.482 26.799 107.808 1.00 21.18 288 ALA B CA 1
ATOM 4560 C C . ALA B 1 290 ? 142.901 26.541 107.314 1.00 23.29 288 ALA B C 1
ATOM 4561 O O . ALA B 1 290 ? 143.091 25.950 106.248 1.00 20.70 288 ALA B O 1
ATOM 4563 N N . ALA B 1 291 ? 143.904 26.984 108.066 1.00 22.56 289 ALA B N 1
ATOM 4564 C CA . ALA B 1 291 ? 145.289 26.757 107.658 1.00 20.23 289 ALA B CA 1
ATOM 4565 C C . ALA B 1 291 ? 145.574 25.267 107.518 1.00 26.66 289 ALA B C 1
ATOM 4566 O O . ALA B 1 291 ? 146.245 24.839 106.569 1.00 27.86 289 ALA B O 1
ATOM 4568 N N . ALA B 1 292 ? 145.034 24.458 108.433 1.00 21.76 290 ALA B N 1
ATOM 4569 C CA . ALA B 1 292 ? 145.260 23.020 108.369 1.00 27.74 290 ALA B CA 1
ATOM 4570 C C . ALA B 1 292 ? 144.522 22.389 107.199 1.00 30.46 290 ALA B C 1
ATOM 4571 O O . ALA B 1 292 ? 145.020 21.423 106.611 1.00 29.02 290 ALA B O 1
ATOM 4573 N N . ALA B 1 293 ? 143.348 22.924 106.835 1.00 23.50 291 ALA B N 1
ATOM 4574 C CA . ALA B 1 293 ? 142.611 22.395 105.693 1.00 27.40 291 ALA B CA 1
ATOM 4575 C C . ALA B 1 293 ? 143.273 22.773 104.374 1.00 21.19 291 ALA B C 1
ATOM 4576 O O . ALA B 1 293 ? 143.255 21.981 103.424 1.00 22.06 291 ALA B O 1
ATOM 4578 N N . LEU B 1 294 ? 143.872 23.966 104.311 1.00 23.96 292 LEU B N 1
ATOM 4579 C CA . LEU B 1 294 ? 144.510 24.472 103.100 1.00 23.63 292 LEU B CA 1
ATOM 4580 C C . LEU B 1 294 ? 145.888 23.873 102.861 1.00 23.42 292 LEU B C 1
ATOM 4581 O O . LEU B 1 294 ? 146.354 23.829 101.713 1.00 19.81 292 LEU B O 1
ATOM 4586 N N . ASN B 1 295 ? 146.567 23.428 103.916 1.00 23.41 293 ASN B N 1
ATOM 4587 C CA . ASN B 1 295 ? 147.922 22.893 103.805 1.00 25.26 293 ASN B CA 1
ATOM 4588 C C . ASN B 1 295 ? 148.060 21.719 104.760 1.00 26.42 293 ASN B C 1
ATOM 4589 O O . ASN B 1 295 ? 148.729 21.811 105.791 1.00 31.24 293 ASN B O 1
ATOM 4594 N N . PRO B 1 296 ? 147.407 20.601 104.458 1.00 33.68 294 PRO B N 1
ATOM 4595 C CA . PRO B 1 296 ? 147.370 19.483 105.407 1.00 37.94 294 PRO B CA 1
ATOM 4596 C C . PRO B 1 296 ? 148.746 18.871 105.582 1.00 45.05 294 PRO B C 1
ATOM 4597 O O . PRO B 1 296 ? 149.490 18.705 104.604 1.00 42.25 294 PRO B O 1
ATOM 4601 N N . PRO B 1 297 ? 149.128 18.540 106.810 1.00 55.62 295 PRO B N 1
ATOM 4602 C CA . PRO B 1 297 ? 150.349 17.754 107.011 1.00 68.56 295 PRO B CA 1
ATOM 4603 C C . PRO B 1 297 ? 150.046 16.270 106.924 1.00 68.34 295 PRO B C 1
ATOM 4604 O O . PRO B 1 297 ? 148.892 15.883 106.709 1.00 65.21 295 PRO B O 1
ATOM 4608 N N . GLU B 1 298 ? 151.063 15.430 107.091 1.00 76.02 296 GLU B N 1
ATOM 4609 C CA . GLU B 1 298 ? 150.873 13.991 106.956 1.00 76.53 296 GLU B CA 1
ATOM 4610 C C . GLU B 1 298 ? 150.116 13.445 108.163 1.00 84.04 296 GLU B C 1
ATOM 4611 O O . GLU B 1 298 ? 150.544 13.614 109.310 1.00 71.96 296 GLU B O 1
ATOM 4617 N N . GLU B 1 299 ? 148.990 12.790 107.892 1.00 84.84 297 GLU B N 1
ATOM 4618 C CA . GLU B 1 299 ? 148.025 12.395 108.912 1.00 92.43 297 GLU B CA 1
ATOM 4619 C C . GLU B 1 299 ? 148.516 11.231 109.768 1.00 95.50 297 GLU B C 1
ATOM 4620 O O . GLU B 1 299 ? 148.258 11.184 110.973 1.00 87.62 297 GLU B O 1
#

InterPro domains:
  IPR002575 Aminoglycoside phosphotransferase [PF01636] (30-257)
  IPR011009 Protein kinase-like domain superfamily [SSF56112] (30-259)
  IPR051678 Aminoglycoside Phosphotransferase Enzymes [PTHR21310] (32-228)

Organism: Brachybacterium faecium (strain ATCC 43885 / DSM 4810 / JCM 11609 / LMG 19847 / NBRC 14762 / NCIMB 9860 / 6-10) (NCBI:txid446465)

Foldseek 3Di:
DDQDPVLVVVQVVCVVVPFHFDSVAKDWDCPDPFWTKIWTATPVGFIKIKTFGPDQVCLVLVQLVQLLQVQCQVQFQFHEFDFPDRDNGITMGTDHDFAFQWDADPVGDIDGDAALQDLQLLLQLLQRLLSQQPPDVVSNVVSPAAEAFLVRQLVVLVVLLVVLVVVAPFDVVLVVLLVVLSPDPQATDNGKGWDQQQQDRRQFGDDPSHTRYGYDRSRIYTGGSLSSLLVSLVRYPNVSSVSNVVSNVVSVHDDGDCSSVNSVSVVLCVLSVLSVVCVVVVDPVSNVVSNCSRHPDDDD/DQLDPVLVVVQVVCVVQPFHFDSVAKDWDDPDPFWIWIWTAGPVGFIKIKTAGPDQVLQVLLQLVQLLQVVCQVLAQAHEFDFPDRDNGMTMGTDGPFAFQWDADPVRDIGGPAALQDLQLLLQLLQRLLSQQPPDVVSSCVSPAAEDAQVRQLVVLVVLLVVLVVVAPFDVVLVVLLVVLSVDPQATDRGKGWDQQPQDRRQFGDDPSHGRYGYDSSNIHIGGSLSSLLNSLVRYPPVSNVSSVVSNVVSPHDDGPNSSVNSVSVVLCVLSVLSVVCVVVVDPVSNVVSNCSRPPDDD

Solvent-accessible surface area: 28381 Å² total; per-residue (Å²): 119,66,89,17,186,54,53,108,60,5,43,82,16,0,50,146,50,69,13,80,11,60,14,67,40,1,111,4,57,86,130,29,150,58,28,45,32,0,61,5,106,8,133,131,39,32,61,28,8,0,33,26,24,101,95,115,100,5,48,141,165,5,46,31,11,17,120,0,6,77,36,0,47,107,93,12,132,23,34,10,10,73,40,145,22,71,50,82,72,0,2,0,31,34,92,22,79,34,64,48,0,18,53,88,55,94,49,18,83,72,52,128,91,10,100,17,50,15,60,35,4,0,112,16,3,0,59,13,0,3,60,2,15,79,11,86,38,135,40,0,33,86,7,49,17,123,72,99,43,45,82,101,6,38,31,18,52,118,88,21,12,65,138,0,20,87,92,15,139,11,18,92,78,38,77,107,96,0,78,66,6,10,74,48,110,38,1,19,9,70,42,30,7,0,0,0,12,61,5,70,5,28,23,0,13,12,83,123,83,121,8,34,0,1,36,70,5,65,54,8,17,6,5,4,0,0,62,0,0,14,43,4,34,56,54,11,66,99,72,21,7,94,42,0,27,95,8,1,49,127,43,46,10,146,50,37,149,6,1,34,137,0,0,51,30,9,94,24,0,63,21,1,36,65,0,59,113,0,63,88,47,61,94,54,24,42,80,14,15,0,20,36,34,0,68,68,76,144,140,143,192,65,70,15,185,49,33,119,58,7,44,78,15,0,48,138,52,70,11,80,12,46,18,65,47,0,94,37,80,84,108,29,83,31,16,46,42,3,75,0,104,1,123,135,40,36,31,29,21,2,13,23,24,98,39,109,78,0,50,114,95,5,42,15,2,17,114,0,9,81,36,0,31,84,84,3,54,13,0,11,6,78,36,153,21,74,52,71,74,0,2,0,10,30,92,20,61,31,47,50,0,17,70,36,48,107,126,41,109,73,59,129,119,5,96,16,51,12,30,26,2,0,46,7,2,0,29,15,0,4,59,2,16,80,12,81,33,139,41,0,30,90,12,43,15,126,77,108,46,40,81,104,6,48,26,6,45,121,129,22,10,67,127,0,26,83,90,12,138,20,18,92,78,40,77,112,96,1,74,62,4,8,74,61,108,48,1,22,8,71,63,32,15,0,1,0,10,59,5,69,9,24,12,0,16,4,103,111,76,100,12,39,0,1,35,36,5,12,56,8,17,8,6,3,0,0,59,1,0,15,43,4,35,56,51,11,66,101,73,24,8,85,27,0,29,114,10,2,28,116,44,36,5,50,23,33,140,18,2,36,140,0,0,52,1,7,85,25,0,60,19,2,36,73,0,38,50,3,46,86,28,64,73,84,77,13,96,136,37,0,40,54,33,0,69,74,106,175,212

Secondary structure (DSSP, 8-state):
-B--TTHHHHHHHHHHTT--EEEEEEEEE---SSEEEEEEEETTS-EEEEEEESSGGGHHHHHHHHHHHHHHGGG-SSB----SEE-SS-EEEEPPSSEESEEE-TTS-EEESS-TT-HHHHHHHHHHHHHHHTS-HHHHHTTT--B--HHHHHHHHHHHHHHHHHHS---HHHHHHHHHHHH-GGGS-SS-EEE-S--SGGGEEEETTEEEEE---TT-EEE-GGGGTHHHHHHS-HHHHHHHHHHHHHTT----TTHHHHHHHHHHTHHHHHHHHHHHH--HHHHHHHHHHHSPPPP-/----TTHHHHHHHHHTTT--B-GGG-EEE---SSEEEEEEEBTTS-EEEEEEESSGGGHHHHHHHHHHHHHHGGG-SSB----SEE-SS-EEEEPPSSEESEEE-SS--EEESS-TT-HHHHHHHHHHHHHHHTS-HHHHHTTT-EE--HHHHHHHHHHHHHHHHHHS---HHHHHHHHHHHH-GGGS-SS-EEE-S--SGGGEEEETTEEEEE---TT-EEE-GGGGTHHHHHHS-HHHHHHHHHHHHHTT----TTHHHHHHHHHHTHHHHHHHHHHHH--HHHHHHHHHHHS----

CATH classification: 3.30.200.20 (+1 more: 3.90.1200.10)

Radius of gyration: 29.31 Å; Cα contacts (8 Å, |Δi|>4): 1077; chains: 2; bounding box: 74×50×86 Å

B-factor: mean 29.19, std 13.46, range [7.81, 97.48]